Protein AF-A0A927S6D4-F1 (afdb_monomer_lite)

Structure (mmCIF, N/CA/C/O backbone):
data_AF-A0A927S6D4-F1
#
_entry.id   AF-A0A927S6D4-F1
#
loop_
_atom_site.group_PDB
_atom_site.id
_atom_site.type_symbol
_atom_site.label_atom_id
_atom_site.label_alt_id
_atom_site.label_comp_id
_atom_site.label_asym_id
_atom_site.label_entity_id
_atom_site.label_seq_id
_atom_site.pdbx_PDB_ins_code
_atom_site.Cartn_x
_atom_site.Cartn_y
_atom_site.Cartn_z
_atom_site.occupancy
_atom_site.B_iso_or_equiv
_atom_site.auth_seq_id
_atom_site.auth_comp_id
_atom_site.auth_asym_id
_atom_site.auth_atom_id
_atom_site.pdbx_PDB_model_num
ATOM 1 N N . MET A 1 1 ? 9.260 -12.787 -48.442 1.00 35.41 1 MET A N 1
ATOM 2 C CA . MET A 1 1 ? 9.761 -12.751 -47.058 1.00 35.41 1 MET A CA 1
ATOM 3 C C . MET A 1 1 ? 9.791 -14.190 -46.596 1.00 35.41 1 MET A C 1
ATOM 5 O O . MET A 1 1 ? 8.781 -14.672 -46.122 1.00 35.41 1 MET A O 1
ATOM 9 N N . ASP A 1 2 ? 10.894 -14.880 -46.865 1.00 30.34 2 ASP A N 1
ATOM 10 C CA . ASP A 1 2 ? 11.172 -16.231 -46.381 1.00 30.34 2 ASP A CA 1
ATOM 11 C C . ASP A 1 2 ? 12.678 -16.293 -46.094 1.00 30.34 2 ASP A C 1
ATOM 13 O O . ASP A 1 2 ? 13.469 -15.864 -46.932 1.00 30.34 2 ASP A O 1
ATOM 17 N N . GLN A 1 3 ? 13.014 -16.824 -44.914 1.00 33.78 3 GLN A N 1
ATOM 18 C CA . GLN A 1 3 ? 14.342 -17.204 -44.406 1.00 33.78 3 GLN A CA 1
ATOM 19 C C . GLN A 1 3 ? 15.317 -16.072 -44.043 1.00 33.78 3 GLN A C 1
ATOM 21 O O . GLN A 1 3 ? 16.199 -15.687 -44.800 1.00 33.78 3 GLN A O 1
ATOM 26 N N . TYR A 1 4 ? 15.170 -15.612 -42.803 1.00 39.75 4 TYR A N 1
ATOM 27 C CA . TYR A 1 4 ? 16.230 -15.006 -42.004 1.00 39.75 4 TYR A CA 1
ATOM 28 C C . TYR A 1 4 ? 17.247 -16.108 -41.627 1.00 39.75 4 TYR A C 1
ATOM 30 O O . TYR A 1 4 ? 16.837 -17.110 -41.031 1.00 39.75 4 TYR A O 1
ATOM 38 N N . ASP A 1 5 ? 18.533 -15.977 -41.980 1.00 45.66 5 ASP A N 1
ATOM 39 C CA . ASP A 1 5 ? 19.591 -16.884 -41.515 1.00 45.66 5 ASP A CA 1
ATOM 40 C C . ASP A 1 5 ? 20.163 -16.370 -40.187 1.00 45.66 5 ASP A C 1
ATOM 42 O O . ASP A 1 5 ? 20.928 -15.419 -40.112 1.00 45.66 5 ASP A O 1
ATOM 46 N N . GLY A 1 6 ? 19.712 -16.977 -39.089 1.00 54.66 6 GLY A N 1
ATOM 47 C CA . GLY A 1 6 ? 20.181 -16.644 -37.750 1.00 54.66 6 GLY A CA 1
ATOM 48 C C . GLY A 1 6 ? 21.704 -16.675 -37.664 1.00 54.66 6 GLY A C 1
ATOM 49 O O . GLY A 1 6 ? 22.329 -17.700 -37.939 1.00 54.66 6 GLY A O 1
ATOM 50 N N . SER A 1 7 ? 22.303 -15.569 -37.239 1.00 61.59 7 SER A N 1
ATOM 51 C CA . SER A 1 7 ? 23.649 -15.620 -36.697 1.00 61.59 7 SER A CA 1
ATOM 52 C C . SER A 1 7 ? 23.756 -14.684 -35.510 1.00 61.59 7 SER A C 1
ATOM 54 O O . SER A 1 7 ? 23.833 -13.463 -35.654 1.00 61.59 7 SER A O 1
ATOM 56 N N . VAL A 1 8 ? 23.832 -15.288 -34.331 1.00 71.06 8 VAL A N 1
ATOM 57 C CA . VAL A 1 8 ? 24.674 -14.784 -33.254 1.00 71.06 8 VAL A CA 1
ATOM 58 C C . VAL A 1 8 ? 25.992 -14.272 -33.839 1.00 71.06 8 VAL A C 1
ATOM 60 O O . VAL A 1 8 ? 26.652 -14.944 -34.639 1.00 71.06 8 VAL A O 1
ATOM 63 N N . LEU A 1 9 ? 26.367 -13.065 -33.436 1.00 84.25 9 LEU A N 1
ATOM 64 C CA . LEU A 1 9 ? 27.622 -12.462 -33.844 1.00 84.25 9 LEU A CA 1
ATOM 65 C C . LEU A 1 9 ? 28.795 -13.183 -33.171 1.00 84.25 9 LEU A C 1
ATOM 67 O O . LEU A 1 9 ? 28.722 -13.606 -32.014 1.00 84.25 9 LEU A O 1
ATOM 71 N N . ALA A 1 10 ? 29.902 -13.315 -33.901 1.00 89.00 10 ALA A N 1
ATOM 72 C CA . ALA A 1 10 ? 31.155 -13.729 -33.284 1.00 89.00 10 ALA A CA 1
ATOM 73 C C . ALA A 1 10 ? 31.561 -12.707 -32.202 1.00 89.00 10 ALA A C 1
ATOM 75 O O . ALA A 1 10 ? 31.218 -11.534 -32.323 1.00 89.00 10 ALA A O 1
ATOM 76 N N . PRO A 1 11 ? 32.302 -13.101 -31.155 1.00 93.19 11 PRO A N 1
ATOM 77 C CA . PRO A 1 11 ? 32.744 -12.138 -30.157 1.00 93.19 11 PRO A CA 1
ATOM 78 C C . PRO A 1 11 ? 33.534 -10.975 -30.778 1.00 93.19 11 PRO A C 1
ATOM 80 O O . PRO A 1 11 ? 34.469 -11.203 -31.552 1.00 93.19 11 PRO A O 1
ATOM 83 N N . GLY A 1 12 ? 33.163 -9.735 -30.455 1.00 94.62 12 GLY A N 1
ATOM 84 C CA . GLY A 1 12 ? 33.788 -8.539 -31.019 1.00 94.62 12 GLY A CA 1
ATOM 85 C C . GLY A 1 12 ? 32.903 -7.292 -31.014 1.00 94.62 12 GLY A C 1
ATOM 86 O O . GLY A 1 12 ? 31.774 -7.311 -30.531 1.00 94.62 12 GLY A O 1
ATOM 87 N N . PHE A 1 13 ? 33.447 -6.207 -31.573 1.00 96.50 13 PHE A N 1
ATOM 88 C CA . PHE A 1 13 ? 32.809 -4.890 -31.659 1.00 96.50 13 PHE A CA 1
ATOM 89 C C . PHE A 1 13 ? 32.175 -4.642 -33.031 1.00 96.50 13 PHE A C 1
ATOM 91 O O . PHE A 1 13 ? 32.824 -4.780 -34.079 1.00 96.50 13 PHE A O 1
ATOM 98 N N . TYR A 1 14 ? 30.939 -4.160 -33.022 1.00 95.56 14 TYR A N 1
ATOM 99 C CA . TYR A 1 14 ? 30.095 -3.973 -34.193 1.00 95.56 14 TYR A CA 1
ATOM 100 C C . TYR A 1 14 ? 29.613 -2.528 -34.314 1.00 95.56 14 TYR A C 1
ATOM 102 O O . TYR A 1 14 ? 29.569 -1.796 -33.335 1.00 95.56 14 TYR A O 1
ATOM 110 N N . ASP A 1 15 ? 29.390 -2.130 -35.563 1.00 95.62 15 ASP A N 1
ATOM 111 C CA . ASP A 1 15 ? 28.797 -0.856 -35.983 1.00 95.62 15 ASP A CA 1
ATOM 112 C C . ASP A 1 15 ? 27.520 -1.261 -36.731 1.00 95.62 15 ASP A C 1
ATOM 114 O O . ASP A 1 15 ? 27.573 -1.651 -37.906 1.00 95.62 15 ASP A O 1
ATOM 118 N N . LEU A 1 16 ? 26.429 -1.392 -35.980 1.00 94.19 16 LEU A N 1
ATOM 119 C CA . LEU A 1 16 ? 25.146 -1.897 -36.454 1.00 94.19 16 LEU A CA 1
ATOM 120 C C . LEU A 1 16 ? 24.433 -0.845 -37.304 1.00 94.19 16 LEU A C 1
ATOM 122 O O . LEU A 1 16 ? 23.850 -1.197 -38.337 1.00 94.19 16 LEU A O 1
ATOM 126 N N . ASN A 1 17 ? 24.530 0.428 -36.916 1.00 93.94 17 ASN A N 1
ATOM 127 C CA . ASN A 1 17 ? 23.865 1.536 -37.600 1.00 93.94 17 ASN A CA 1
ATOM 128 C C . ASN A 1 17 ? 24.647 2.063 -38.831 1.00 93.94 17 ASN A C 1
ATOM 130 O O . ASN A 1 17 ? 24.074 2.765 -39.672 1.00 93.94 17 ASN A O 1
ATOM 134 N N . LYS A 1 18 ? 25.912 1.648 -39.000 1.00 94.44 18 LYS A N 1
ATOM 135 C CA . LYS A 1 18 ? 26.838 1.993 -40.097 1.00 94.44 18 LYS A CA 1
ATOM 136 C C . LYS A 1 18 ? 27.240 3.467 -40.133 1.00 94.44 18 LYS A C 1
ATOM 138 O O . LYS A 1 18 ? 27.479 4.006 -41.222 1.00 94.44 18 LYS A O 1
ATOM 143 N N . ASP A 1 19 ? 27.326 4.118 -38.980 1.00 94.75 19 ASP A N 1
ATOM 144 C CA . ASP A 1 19 ? 27.772 5.509 -38.859 1.00 94.75 19 ASP A CA 1
ATOM 145 C C . ASP A 1 19 ? 29.300 5.656 -38.697 1.00 94.75 19 ASP A C 1
ATOM 147 O O . ASP A 1 19 ? 29.834 6.768 -38.770 1.00 94.75 19 ASP A O 1
ATOM 151 N N . GLY A 1 20 ? 30.025 4.538 -38.575 1.00 93.38 20 GLY A N 1
ATOM 152 C CA . GLY A 1 20 ? 31.473 4.492 -38.387 1.00 93.38 20 GLY A CA 1
ATOM 153 C C . GLY A 1 20 ? 31.917 4.420 -36.923 1.00 93.38 20 GLY A C 1
ATOM 154 O O . GLY A 1 20 ? 33.127 4.349 -36.673 1.00 93.38 20 GLY A O 1
ATOM 155 N N . VAL A 1 21 ? 30.984 4.417 -35.972 1.00 94.25 21 VAL A N 1
ATOM 156 C CA . VAL A 1 21 ? 31.202 4.261 -34.530 1.00 94.25 21 VAL A CA 1
ATOM 157 C C . VAL A 1 21 ? 30.755 2.863 -34.100 1.00 94.25 21 VAL A C 1
ATOM 159 O O . VAL A 1 21 ? 29.895 2.238 -34.704 1.00 94.25 21 VAL A O 1
ATOM 162 N N . LYS A 1 22 ? 31.416 2.299 -33.085 1.00 95.56 22 LYS A N 1
ATOM 163 C CA . LYS A 1 22 ? 31.012 1.005 -32.526 1.00 95.56 22 LYS A CA 1
ATOM 164 C C . LYS A 1 22 ? 29.890 1.211 -31.515 1.00 95.56 22 LYS A C 1
ATOM 166 O O . LYS A 1 22 ? 30.065 1.959 -30.554 1.00 95.56 22 LYS A O 1
ATOM 171 N N . ASP A 1 23 ? 28.787 0.510 -31.733 1.00 95.69 23 ASP A N 1
ATOM 172 C CA . ASP A 1 23 ? 27.521 0.652 -31.014 1.00 95.69 23 ASP A CA 1
ATOM 173 C C . ASP A 1 23 ? 27.055 -0.668 -30.373 1.00 95.69 23 ASP A C 1
ATOM 175 O O . ASP A 1 23 ? 26.174 -0.662 -29.520 1.00 95.69 23 ASP A O 1
ATOM 179 N N . ALA A 1 24 ? 27.688 -1.800 -30.701 1.00 96.69 24 ALA A N 1
ATOM 180 C CA . ALA A 1 24 ? 27.372 -3.088 -30.096 1.00 96.69 24 ALA A CA 1
ATOM 181 C C . ALA A 1 24 ? 28.604 -3.961 -29.843 1.00 96.69 24 ALA A C 1
ATOM 183 O O . ALA A 1 24 ? 29.596 -3.926 -30.580 1.00 96.69 24 ALA A O 1
ATOM 184 N N . VAL A 1 25 ? 28.528 -4.796 -28.809 1.00 97.00 25 VAL A N 1
ATOM 185 C CA . VAL A 1 25 ? 29.535 -5.808 -28.498 1.00 97.00 25 VAL A CA 1
ATOM 186 C C . VAL A 1 25 ? 28.885 -7.171 -28.303 1.00 97.00 25 VAL A C 1
ATOM 188 O O . VAL A 1 25 ? 27.969 -7.341 -27.500 1.00 97.00 25 VAL A O 1
ATOM 191 N N . ALA A 1 26 ? 29.378 -8.157 -29.049 1.00 95.69 26 ALA A N 1
ATOM 192 C CA . ALA A 1 26 ? 29.011 -9.555 -28.878 1.00 95.69 26 ALA A CA 1
ATOM 193 C C . ALA A 1 26 ? 30.086 -10.276 -28.064 1.00 95.69 26 ALA A C 1
ATOM 195 O O . ALA A 1 26 ? 31.283 -10.040 -28.252 1.00 95.69 26 ALA A O 1
ATOM 196 N N . PHE A 1 27 ? 29.673 -11.158 -27.160 1.00 95.88 27 PHE A N 1
ATOM 197 C CA . PHE A 1 27 ? 30.572 -11.867 -26.252 1.00 95.88 27 PHE A CA 1
ATOM 198 C C . PHE A 1 27 ? 29.936 -13.164 -25.739 1.00 95.88 27 PHE A C 1
ATOM 200 O O . PHE A 1 27 ? 28.780 -13.475 -26.033 1.00 95.88 27 PHE A O 1
ATOM 207 N N . LEU A 1 28 ? 30.714 -13.951 -24.993 1.00 94.69 28 LEU A N 1
ATOM 208 C CA . LEU A 1 28 ? 30.191 -15.083 -24.234 1.00 94.69 28 LEU A CA 1
ATOM 209 C C . LEU A 1 28 ? 29.977 -14.652 -22.786 1.00 94.69 28 LEU A C 1
ATOM 211 O O . LEU A 1 28 ? 30.930 -14.256 -22.123 1.00 94.69 28 LEU A O 1
ATOM 215 N N . TYR A 1 29 ? 28.745 -14.761 -22.304 1.00 95.19 29 TYR A N 1
ATOM 216 C CA . TYR A 1 29 ? 28.372 -14.536 -20.914 1.00 95.19 29 TYR A CA 1
ATOM 217 C C . TYR A 1 29 ? 28.003 -15.869 -20.280 1.00 95.19 29 TYR A C 1
ATOM 219 O O . TYR A 1 29 ? 27.046 -16.514 -20.708 1.00 95.19 29 TYR A O 1
ATOM 227 N N . ARG A 1 30 ? 28.792 -16.339 -19.313 1.00 93.00 30 ARG A N 1
ATOM 228 C CA . ARG A 1 30 ? 28.600 -17.642 -18.652 1.00 93.00 30 ARG A CA 1
ATOM 229 C C . ARG A 1 30 ? 28.401 -18.809 -19.637 1.00 93.00 30 ARG A C 1
ATOM 231 O O . ARG A 1 30 ? 27.626 -19.732 -19.397 1.00 93.00 30 ARG A O 1
ATOM 238 N N . GLY A 1 31 ? 29.104 -18.763 -20.771 1.00 91.94 31 GLY A N 1
ATOM 239 C CA . GLY A 1 31 ? 29.020 -19.768 -21.839 1.00 91.94 31 GLY A CA 1
ATOM 240 C C . GLY A 1 31 ? 27.816 -19.635 -22.781 1.00 91.94 31 GLY A C 1
ATOM 241 O O . GLY A 1 31 ? 27.611 -20.518 -23.612 1.00 91.94 31 GLY A O 1
ATOM 242 N N . LYS A 1 32 ? 27.034 -18.556 -22.675 1.00 93.00 32 LYS A N 1
ATOM 243 C CA . LYS A 1 32 ? 25.923 -18.208 -23.571 1.00 93.00 32 LYS A CA 1
ATOM 244 C C . LYS A 1 32 ? 26.302 -17.042 -24.466 1.00 93.00 32 LYS A C 1
ATOM 246 O O . LYS A 1 32 ? 27.103 -16.196 -24.076 1.00 93.00 32 LYS A O 1
ATOM 251 N N . HIS A 1 33 ? 25.741 -16.994 -25.666 1.00 94.75 33 HIS A N 1
ATOM 252 C CA . HIS A 1 33 ? 25.983 -15.875 -26.563 1.00 94.75 33 HIS A CA 1
ATOM 253 C C . HIS A 1 33 ? 25.179 -14.664 -26.109 1.00 94.75 33 HIS A C 1
ATOM 255 O O . HIS A 1 33 ? 23.963 -14.739 -25.962 1.00 94.75 33 HIS A O 1
ATOM 261 N N . ALA A 1 34 ? 25.871 -13.552 -25.895 1.00 96.06 34 ALA A N 1
ATOM 262 C CA . ALA A 1 34 ? 25.295 -12.300 -25.442 1.00 96.06 34 ALA A CA 1
ATOM 263 C C . ALA A 1 34 ? 25.617 -11.178 -26.431 1.00 96.06 34 ALA A C 1
ATOM 265 O O . ALA A 1 34 ? 26.669 -11.185 -27.077 1.00 96.06 34 ALA A O 1
ATOM 266 N N . LEU A 1 35 ? 24.697 -10.226 -26.541 1.00 96.12 35 LEU A N 1
ATOM 267 C CA . LEU A 1 35 ? 24.841 -9.016 -27.333 1.00 96.12 35 LEU A CA 1
ATOM 268 C C . LEU A 1 35 ? 24.430 -7.822 -26.473 1.00 96.12 35 LEU A C 1
ATOM 270 O O . LEU A 1 35 ? 23.295 -7.755 -26.006 1.00 96.12 35 LEU A O 1
ATOM 274 N N . PHE A 1 36 ? 25.363 -6.901 -26.268 1.00 97.25 36 PHE A N 1
ATOM 275 C CA . PHE A 1 36 ? 25.099 -5.594 -25.679 1.00 97.25 36 PHE A CA 1
ATOM 276 C C . PHE A 1 36 ? 25.044 -4.564 -26.805 1.00 97.25 36 PHE A C 1
ATOM 278 O O . PHE A 1 36 ? 25.950 -4.522 -27.639 1.00 97.25 36 PHE A O 1
ATOM 285 N N . ILE A 1 37 ? 24.000 -3.746 -26.825 1.00 96.75 37 ILE A N 1
ATOM 286 C CA . ILE A 1 37 ? 23.757 -2.690 -27.810 1.00 96.75 37 ILE A CA 1
ATOM 287 C C . ILE A 1 37 ? 23.626 -1.384 -27.031 1.00 96.75 37 ILE A C 1
ATOM 289 O O . ILE A 1 37 ? 22.787 -1.294 -26.142 1.00 96.75 37 ILE A O 1
ATOM 293 N N . SER A 1 38 ? 24.445 -0.387 -27.351 1.00 95.62 38 SER A N 1
ATOM 294 C CA . SER A 1 38 ? 24.207 0.989 -26.921 1.00 95.62 38 SER A CA 1
ATOM 295 C C . SER A 1 38 ? 23.117 1.577 -27.810 1.00 95.62 38 SER A C 1
ATOM 297 O O . SER A 1 38 ? 23.329 1.784 -29.006 1.00 95.62 38 SER A O 1
ATOM 299 N N . ASP A 1 39 ? 21.953 1.843 -27.227 1.00 92.56 39 ASP A N 1
ATOM 300 C CA . ASP A 1 39 ? 20.824 2.435 -27.947 1.00 92.56 39 ASP A CA 1
ATOM 301 C C . ASP A 1 39 ? 21.076 3.927 -28.257 1.00 92.56 39 ASP A C 1
ATOM 303 O O . ASP A 1 39 ? 20.497 4.467 -29.199 1.00 92.56 39 ASP A O 1
ATOM 307 N N . ASP A 1 40 ? 22.033 4.556 -27.563 1.00 88.81 40 ASP A N 1
ATOM 308 C CA . ASP A 1 40 ? 22.548 5.901 -27.870 1.00 88.81 40 ASP A CA 1
ATOM 309 C C . ASP A 1 40 ? 23.565 5.931 -29.027 1.00 88.81 40 ASP A C 1
ATOM 311 O O . ASP A 1 40 ? 23.985 7.005 -29.466 1.00 88.81 40 ASP A O 1
ATOM 315 N N . GLY A 1 41 ? 23.983 4.763 -29.531 1.00 90.31 41 GLY A N 1
ATOM 316 C CA . GLY A 1 41 ? 24.930 4.634 -30.642 1.00 90.31 41 GLY A CA 1
ATOM 317 C C . GLY A 1 41 ? 26.408 4.751 -30.251 1.00 90.31 41 GLY A C 1
ATOM 318 O O . GLY A 1 41 ? 27.268 4.843 -31.128 1.00 90.31 41 GLY A O 1
ATOM 319 N N . HIS A 1 42 ? 26.744 4.736 -28.957 1.00 87.88 42 HIS A N 1
ATOM 320 C CA . HIS A 1 42 ? 28.134 4.782 -28.507 1.00 87.88 42 HIS A CA 1
ATOM 321 C C . HIS A 1 42 ? 28.405 3.834 -27.341 1.00 87.88 42 HIS A C 1
ATOM 323 O O . HIS A 1 42 ? 27.923 4.029 -26.228 1.00 87.88 42 HIS A O 1
ATOM 329 N N . LEU A 1 43 ? 29.250 2.827 -27.572 1.00 93.19 43 LEU A N 1
ATOM 330 C CA . LEU A 1 43 ? 29.685 1.946 -26.493 1.00 93.19 43 LEU A CA 1
ATOM 331 C C . LEU A 1 43 ? 30.551 2.691 -25.465 1.00 93.19 43 LEU A C 1
ATOM 333 O O . LEU A 1 43 ? 31.458 3.429 -25.852 1.00 93.19 43 LEU A O 1
ATOM 337 N N . PRO A 1 44 ? 30.405 2.383 -24.165 1.00 89.75 44 PRO A N 1
ATOM 338 C CA . PRO A 1 44 ? 31.288 2.911 -23.124 1.00 89.75 44 PRO A CA 1
ATOM 339 C C . PRO A 1 44 ? 32.705 2.299 -23.167 1.00 89.75 44 PRO A C 1
ATOM 341 O O . PRO A 1 44 ? 33.575 2.683 -22.382 1.00 89.75 44 PRO A O 1
ATOM 344 N N . TRP A 1 45 ? 32.964 1.356 -24.084 1.00 92.12 45 TRP A N 1
ATOM 345 C CA . TRP A 1 45 ? 34.248 0.672 -24.249 1.00 92.12 45 TRP A CA 1
ATOM 346 C C . TRP A 1 45 ? 34.769 0.779 -25.684 1.00 92.12 45 TRP A C 1
ATOM 348 O O . TRP A 1 45 ? 34.050 0.519 -26.646 1.00 92.12 45 TRP A O 1
ATOM 358 N N . ASP A 1 46 ? 36.064 1.061 -25.822 1.00 88.81 46 ASP A N 1
ATOM 359 C CA . ASP A 1 46 ? 36.799 1.039 -27.093 1.00 88.81 46 ASP A CA 1
ATOM 360 C C . ASP A 1 46 ? 37.540 -0.291 -27.336 1.00 88.81 46 ASP A C 1
ATOM 362 O O . ASP A 1 46 ? 37.986 -0.585 -28.449 1.00 88.81 46 ASP A O 1
ATOM 366 N N . LYS A 1 47 ? 37.695 -1.098 -26.283 1.00 92.44 47 LYS A N 1
ATOM 367 C CA . LYS A 1 47 ? 38.359 -2.405 -26.282 1.00 92.44 47 LYS A CA 1
ATOM 368 C C . LYS A 1 47 ? 37.830 -3.277 -25.151 1.00 92.44 47 LYS A C 1
ATOM 370 O O . LYS A 1 47 ? 37.247 -2.783 -24.190 1.00 92.44 47 LYS A O 1
ATOM 375 N N . GLU A 1 48 ? 38.083 -4.575 -25.252 1.00 94.19 48 GLU A N 1
ATOM 376 C CA . GLU A 1 48 ? 37.704 -5.528 -24.212 1.00 94.19 48 GLU A CA 1
ATOM 377 C C . GLU A 1 48 ? 38.427 -5.233 -22.874 1.00 94.19 48 GLU A C 1
ATOM 379 O O . GLU A 1 48 ? 39.635 -4.942 -22.881 1.00 94.19 48 GLU A O 1
ATOM 384 N N . PRO A 1 49 ? 37.719 -5.305 -21.726 1.00 94.38 49 PRO A N 1
ATOM 385 C CA . PRO A 1 49 ? 38.322 -5.248 -20.393 1.00 94.38 49 PRO A CA 1
ATOM 386 C C . PRO A 1 49 ? 39.409 -6.315 -20.191 1.00 94.38 49 PRO A C 1
ATOM 388 O O . PRO A 1 49 ? 39.405 -7.363 -20.832 1.00 94.38 49 PRO A O 1
ATOM 391 N N . LYS A 1 50 ? 40.359 -6.087 -19.274 1.00 95.25 50 LYS A N 1
ATOM 392 C CA . LYS A 1 50 ? 41.500 -7.012 -19.080 1.00 95.25 50 LYS A CA 1
ATOM 393 C C . LYS A 1 50 ? 41.066 -8.388 -18.576 1.00 95.25 50 LYS A C 1
ATOM 395 O O . LYS A 1 50 ? 41.717 -9.387 -18.862 1.00 95.25 50 LYS A O 1
ATOM 400 N N . GLU A 1 51 ? 40.008 -8.398 -17.788 1.00 95.06 51 GLU A N 1
ATOM 401 C CA . GLU A 1 51 ? 39.333 -9.547 -17.204 1.00 95.06 51 GLU A CA 1
ATOM 402 C C . GLU A 1 51 ? 38.411 -10.275 -18.199 1.00 95.06 51 GLU A C 1
ATOM 404 O O . GLU A 1 51 ? 37.964 -11.383 -17.907 1.00 95.06 51 GLU A O 1
ATOM 409 N N . GLY A 1 52 ? 38.170 -9.687 -19.377 1.00 96.38 52 GLY A N 1
ATOM 410 C CA . GLY A 1 52 ? 37.202 -10.157 -20.365 1.00 96.38 52 GLY A CA 1
ATOM 411 C C . GLY A 1 52 ? 35.768 -9.722 -20.052 1.00 96.38 52 GLY A C 1
ATOM 412 O O . GLY A 1 52 ? 35.421 -9.419 -18.908 1.00 96.38 52 GLY A O 1
ATOM 413 N N . PHE A 1 53 ? 34.913 -9.700 -21.077 1.00 96.19 53 PHE A N 1
ATOM 414 C CA . PHE A 1 53 ? 33.526 -9.240 -20.920 1.00 96.19 53 PHE A CA 1
ATOM 415 C C . PHE A 1 53 ? 32.685 -10.102 -19.970 1.00 96.19 53 PHE A C 1
ATOM 417 O O . PHE A 1 53 ? 31.848 -9.560 -19.256 1.00 96.19 53 PHE A O 1
ATOM 424 N N . ASP A 1 54 ? 32.921 -11.415 -19.906 1.00 95.62 54 ASP A N 1
ATOM 425 C CA . ASP A 1 54 ? 32.171 -12.310 -19.012 1.00 95.62 54 ASP A CA 1
ATOM 426 C C . ASP A 1 54 ? 32.296 -11.883 -17.537 1.00 95.62 54 ASP A C 1
ATOM 428 O O . ASP A 1 54 ? 31.301 -11.617 -16.864 1.00 95.62 54 ASP A O 1
ATOM 432 N N . VAL A 1 55 ? 33.534 -11.738 -17.054 1.00 96.38 55 VAL A N 1
ATOM 433 C CA . VAL A 1 55 ? 33.827 -11.326 -15.670 1.00 96.38 55 VAL A CA 1
ATOM 434 C C . VAL A 1 55 ? 33.403 -9.880 -15.426 1.00 96.38 55 VAL A C 1
ATOM 436 O O . VAL A 1 55 ? 32.861 -9.562 -14.364 1.00 96.38 55 VAL A O 1
ATOM 439 N N . TYR A 1 56 ? 33.621 -9.009 -16.413 1.00 96.12 56 TYR A N 1
ATOM 440 C CA . TYR A 1 56 ? 33.245 -7.605 -16.325 1.00 96.12 56 TYR A CA 1
ATOM 441 C C . TYR A 1 56 ? 31.736 -7.440 -16.106 1.00 96.12 56 TYR A C 1
ATOM 443 O O . TYR A 1 56 ? 31.328 -6.781 -15.152 1.00 96.12 56 TYR A O 1
ATOM 451 N N . PHE A 1 57 ? 30.902 -8.079 -16.933 1.00 95.31 57 PHE A N 1
ATOM 452 C CA . PHE A 1 57 ? 29.448 -7.974 -16.806 1.00 95.31 57 PHE A CA 1
ATOM 453 C C . PHE A 1 57 ? 28.910 -8.699 -15.572 1.00 95.31 57 PHE A C 1
ATOM 455 O O . PHE A 1 57 ? 27.996 -8.185 -14.937 1.00 95.31 57 PHE A O 1
ATOM 462 N N . GLN A 1 58 ? 29.491 -9.836 -15.168 1.00 94.81 58 GLN A N 1
ATOM 463 C CA . GLN A 1 58 ? 29.137 -10.452 -13.882 1.00 94.81 58 GLN A CA 1
ATOM 464 C C . GLN A 1 58 ? 29.362 -9.485 -12.711 1.00 94.81 58 GLN A C 1
ATOM 466 O O . GLN A 1 58 ? 28.525 -9.409 -11.820 1.00 94.81 58 GLN A O 1
ATOM 471 N N . THR A 1 59 ? 30.439 -8.699 -12.742 1.00 94.75 59 THR A N 1
ATOM 472 C CA . THR A 1 59 ? 30.716 -7.683 -11.715 1.00 94.75 59 THR A CA 1
ATOM 473 C C . THR A 1 59 ? 29.767 -6.487 -11.827 1.00 94.75 59 THR A C 1
ATOM 475 O O . THR A 1 59 ? 29.157 -6.084 -10.842 1.00 94.75 59 THR A O 1
ATOM 478 N N . ALA A 1 60 ? 29.595 -5.934 -13.032 1.00 92.75 60 ALA A N 1
ATOM 479 C CA . ALA A 1 60 ? 28.777 -4.743 -13.258 1.00 92.75 60 ALA A CA 1
ATOM 480 C C . ALA A 1 60 ? 27.283 -4.955 -12.962 1.00 92.75 60 ALA A C 1
ATOM 482 O O . ALA A 1 60 ? 26.591 -3.993 -12.648 1.00 92.75 60 ALA A O 1
ATOM 483 N N . PHE A 1 61 ? 26.800 -6.193 -13.059 1.00 91.38 61 PHE A N 1
ATOM 484 C CA . PHE A 1 61 ? 25.424 -6.574 -12.740 1.00 91.38 61 PHE A CA 1
ATOM 485 C C . PHE A 1 61 ? 25.296 -7.352 -11.422 1.00 91.38 61 PHE A C 1
ATOM 487 O O . PHE A 1 61 ? 24.232 -7.905 -11.158 1.00 91.38 61 PHE A O 1
ATOM 494 N N . ARG A 1 62 ? 26.368 -7.437 -10.614 1.00 91.56 62 ARG A N 1
ATOM 495 C CA . ARG A 1 62 ? 26.388 -8.181 -9.338 1.00 91.56 62 ARG A CA 1
ATOM 496 C C . ARG A 1 62 ? 25.816 -9.602 -9.462 1.00 91.56 62 ARG A C 1
ATOM 498 O O . ARG A 1 62 ? 25.035 -10.070 -8.637 1.00 91.56 62 ARG A O 1
ATOM 505 N N . ALA A 1 63 ? 26.175 -10.298 -10.538 1.00 91.94 63 ALA A N 1
ATOM 506 C CA . ALA A 1 63 ? 25.572 -11.571 -10.903 1.00 91.94 63 ALA A CA 1
ATOM 507 C C . ALA A 1 63 ? 25.787 -12.636 -9.814 1.00 91.94 63 ALA A C 1
ATOM 509 O O . ALA A 1 63 ? 26.917 -13.028 -9.519 1.00 91.94 63 ALA A O 1
ATOM 510 N N . GLY A 1 64 ? 24.683 -13.142 -9.257 1.00 87.50 64 GLY A N 1
ATOM 511 C CA . GLY A 1 64 ? 24.686 -14.132 -8.178 1.00 87.50 64 GLY A CA 1
ATOM 512 C C . GLY A 1 64 ? 24.812 -13.543 -6.769 1.00 87.50 64 GLY A C 1
ATOM 513 O O . GLY A 1 64 ? 24.878 -14.309 -5.806 1.00 87.50 64 GLY A O 1
ATOM 514 N N . GLU A 1 65 ? 24.836 -12.216 -6.625 1.00 88.12 65 GLU A N 1
ATOM 515 C CA . GLU A 1 65 ? 24.697 -11.540 -5.334 1.00 88.12 65 GLU A CA 1
ATOM 516 C C . GLU A 1 65 ? 23.214 -11.313 -5.017 1.00 88.12 65 GLU A C 1
ATOM 518 O O . GLU A 1 65 ? 22.423 -10.972 -5.892 1.00 88.12 65 GLU A O 1
ATOM 523 N N . ARG A 1 66 ? 22.831 -11.463 -3.745 1.00 81.00 66 ARG A N 1
ATOM 524 C CA . ARG A 1 66 ? 21.520 -11.022 -3.250 1.00 81.00 66 ARG A CA 1
ATOM 525 C C . ARG A 1 66 ? 21.649 -9.569 -2.793 1.00 81.00 66 ARG A C 1
ATOM 527 O O . ARG A 1 66 ? 21.824 -9.319 -1.606 1.00 81.00 66 ARG A O 1
ATOM 534 N N . ALA A 1 67 ? 21.683 -8.649 -3.747 1.00 80.56 67 ALA A N 1
ATOM 535 C CA . ALA A 1 67 ? 21.847 -7.217 -3.517 1.00 80.56 67 ALA A CA 1
ATOM 536 C C . ALA A 1 67 ? 21.101 -6.423 -4.595 1.00 80.56 67 ALA A C 1
ATOM 538 O O . ALA A 1 67 ? 20.745 -6.978 -5.634 1.00 80.56 67 ALA A O 1
ATOM 539 N N . ASN A 1 68 ? 20.910 -5.122 -4.368 1.00 76.56 68 ASN A N 1
ATOM 540 C CA . ASN A 1 68 ? 20.390 -4.236 -5.402 1.00 76.56 68 ASN A CA 1
ATOM 541 C C . ASN A 1 68 ? 21.273 -4.304 -6.670 1.00 76.56 68 ASN A C 1
ATOM 543 O O . ASN A 1 68 ? 22.501 -4.226 -6.541 1.00 76.56 68 ASN A O 1
ATOM 547 N N . PRO A 1 69 ? 20.699 -4.433 -7.883 1.00 75.50 69 PRO A N 1
ATOM 548 C CA . PRO A 1 69 ? 21.478 -4.587 -9.114 1.00 75.50 69 PRO A CA 1
ATOM 549 C C . PRO A 1 69 ? 22.280 -3.339 -9.509 1.00 75.50 69 PRO A C 1
ATOM 551 O O . PRO A 1 69 ? 23.130 -3.423 -10.402 1.00 75.50 69 PRO A O 1
ATOM 554 N N . TRP A 1 70 ? 22.034 -2.171 -8.903 1.00 85.50 70 TRP A N 1
ATOM 555 C CA . TRP A 1 70 ? 22.800 -0.968 -9.191 1.00 85.50 70 TRP A CA 1
ATOM 556 C C . TRP A 1 70 ? 24.275 -1.093 -8.801 1.00 85.50 70 TRP A C 1
ATOM 558 O O . TRP A 1 70 ? 24.673 -1.568 -7.732 1.00 85.50 70 TRP A O 1
ATOM 568 N N . HIS A 1 71 ? 25.119 -0.648 -9.731 1.00 88.31 71 HIS A N 1
ATOM 569 C CA . HIS A 1 71 ? 26.564 -0.667 -9.605 1.00 88.31 71 HIS A CA 1
ATOM 570 C C . HIS A 1 71 ? 27.150 0.528 -10.356 1.00 88.31 71 HIS A C 1
ATOM 572 O O . HIS A 1 71 ? 26.801 0.776 -11.511 1.00 88.31 71 HIS A O 1
ATOM 578 N N . GLU A 1 72 ? 28.101 1.233 -9.741 1.00 89.19 72 GLU A N 1
ATOM 579 C CA . GLU A 1 72 ? 28.713 2.447 -10.303 1.00 89.19 72 GLU A CA 1
ATOM 580 C C . GLU A 1 72 ? 29.417 2.207 -11.646 1.00 89.19 72 GLU A C 1
ATOM 582 O O . GLU A 1 72 ? 29.552 3.123 -12.448 1.00 89.19 72 GLU A O 1
ATOM 587 N N . MET A 1 73 ? 29.823 0.965 -11.936 1.00 91.00 73 MET A N 1
ATOM 588 C CA . MET A 1 73 ? 30.385 0.595 -13.246 1.00 91.00 73 MET A CA 1
ATOM 589 C C . MET A 1 73 ? 29.426 0.845 -14.407 1.00 91.00 73 MET A C 1
ATOM 591 O O . MET A 1 73 ? 29.912 1.008 -15.521 1.00 91.00 73 MET A O 1
ATOM 595 N N . ARG A 1 74 ? 28.110 0.851 -14.151 1.00 90.62 74 ARG A N 1
ATOM 596 C CA . ARG A 1 74 ? 27.069 1.122 -15.150 1.00 90.62 74 ARG A CA 1
ATOM 597 C C . ARG A 1 74 ? 26.837 2.617 -15.374 1.00 90.62 74 ARG A C 1
ATOM 599 O O . ARG A 1 74 ? 26.089 2.990 -16.268 1.00 90.62 74 ARG A O 1
ATOM 606 N N . MET A 1 75 ? 27.477 3.476 -14.579 1.00 89.06 75 MET A N 1
ATOM 607 C CA . MET A 1 75 ? 27.436 4.920 -14.777 1.00 89.06 75 MET A CA 1
ATOM 608 C C . MET A 1 75 ? 28.135 5.285 -16.092 1.00 89.06 75 MET A C 1
ATOM 610 O O . MET A 1 75 ? 29.278 4.890 -16.331 1.00 89.06 75 MET A O 1
ATOM 614 N N . GLY A 1 76 ? 27.455 6.058 -16.936 1.00 89.06 76 GLY A N 1
ATOM 615 C CA . GLY A 1 76 ? 27.955 6.467 -18.249 1.00 89.06 76 GLY A CA 1
ATOM 616 C C . GLY A 1 76 ? 27.658 5.483 -19.381 1.00 89.06 76 GLY A C 1
ATOM 617 O O . GLY A 1 76 ? 28.219 5.650 -20.460 1.00 89.06 76 GLY A O 1
ATOM 618 N N . TRP A 1 77 ? 26.835 4.451 -19.158 1.00 92.38 77 TRP A N 1
ATOM 619 C CA . TRP A 1 77 ? 26.442 3.515 -20.223 1.00 92.38 77 TRP A CA 1
ATOM 620 C C . TRP A 1 77 ? 25.284 4.042 -21.076 1.00 92.38 77 TRP A C 1
ATOM 622 O O . TRP A 1 77 ? 25.134 3.576 -22.205 1.00 92.38 77 TRP A O 1
ATOM 632 N N . GLY A 1 78 ? 24.510 5.001 -20.553 1.00 91.88 78 GLY A N 1
ATOM 633 C CA . GLY A 1 78 ? 23.362 5.590 -21.243 1.00 91.88 78 GLY A CA 1
ATOM 634 C C . GLY A 1 78 ? 22.220 4.590 -21.445 1.00 91.88 78 GLY A C 1
ATOM 635 O O . GLY A 1 78 ? 22.016 3.691 -20.624 1.00 91.88 78 GLY A O 1
ATOM 636 N N . ASN A 1 79 ? 21.498 4.727 -22.555 1.00 94.25 79 ASN A N 1
ATOM 637 C CA . ASN A 1 79 ? 20.491 3.778 -23.014 1.00 94.25 79 ASN A CA 1
ATOM 638 C C . ASN A 1 79 ? 21.160 2.534 -23.603 1.00 94.25 79 ASN A C 1
ATOM 640 O O . ASN A 1 79 ? 22.017 2.625 -24.491 1.00 94.25 79 ASN A O 1
ATOM 644 N N . TYR A 1 80 ? 20.740 1.350 -23.164 1.00 95.25 80 TYR A N 1
ATOM 645 C CA . TYR A 1 80 ? 21.274 0.108 -23.712 1.00 95.25 80 TYR A CA 1
ATOM 646 C C . TYR A 1 80 ? 20.294 -1.055 -23.673 1.00 95.25 80 TYR A C 1
ATOM 648 O O . TYR A 1 80 ? 19.419 -1.154 -22.812 1.00 95.25 80 TYR A O 1
ATOM 656 N N . THR A 1 81 ? 20.525 -1.994 -24.586 1.00 96.06 81 THR A N 1
ATOM 657 C CA . THR A 1 81 ? 19.828 -3.270 -24.676 1.00 96.06 81 THR A CA 1
ATOM 658 C C . THR A 1 81 ? 20.810 -4.423 -24.499 1.00 96.06 81 THR A C 1
ATOM 660 O O . THR A 1 81 ? 21.872 -4.469 -25.119 1.00 96.06 81 THR A O 1
ATOM 663 N N . TRP A 1 82 ? 20.429 -5.398 -23.678 1.00 94.50 82 TRP A N 1
ATOM 664 C CA . TRP A 1 82 ? 21.148 -6.643 -23.472 1.00 94.50 82 TRP A CA 1
ATOM 665 C C . TRP A 1 82 ? 20.286 -7.837 -23.882 1.00 94.50 82 TRP A C 1
ATOM 667 O O . TRP A 1 82 ? 19.217 -8.086 -23.322 1.00 94.50 82 TRP A O 1
ATOM 677 N N . LEU A 1 83 ? 20.779 -8.587 -24.867 1.00 94.44 83 LEU A N 1
ATOM 678 C CA . LEU A 1 83 ? 20.172 -9.807 -25.381 1.00 94.44 83 LEU A CA 1
ATOM 679 C C . LEU A 1 83 ? 21.045 -11.018 -25.042 1.00 94.44 83 LEU A C 1
ATOM 681 O O . LEU A 1 83 ? 22.264 -10.970 -25.231 1.00 94.44 83 LEU A O 1
ATOM 685 N N . VAL A 1 84 ? 20.434 -12.120 -24.598 1.00 93.25 84 VAL A N 1
ATOM 686 C CA . VAL A 1 84 ? 21.145 -13.390 -24.372 1.00 93.25 84 VAL A CA 1
ATOM 687 C C . VAL A 1 84 ? 20.388 -14.567 -24.979 1.00 93.25 84 VAL A C 1
ATOM 689 O O . VAL A 1 84 ? 19.221 -14.791 -24.662 1.00 93.25 84 VAL A O 1
ATOM 692 N N . ASP A 1 85 ? 21.096 -15.321 -25.822 1.00 91.38 85 ASP A N 1
ATOM 693 C CA . ASP A 1 85 ? 20.675 -16.602 -26.398 1.00 91.38 85 ASP A CA 1
ATOM 694 C C . ASP A 1 85 ? 20.845 -17.692 -25.331 1.00 91.38 85 ASP A C 1
ATOM 696 O O . ASP A 1 85 ? 21.943 -18.225 -25.101 1.00 91.38 85 ASP A O 1
ATOM 700 N N . ARG A 1 86 ? 19.767 -17.959 -24.591 1.00 87.44 86 ARG A N 1
ATOM 701 C CA . ARG A 1 86 ? 19.798 -18.836 -23.418 1.00 87.44 86 ARG A CA 1
ATOM 702 C C . ARG A 1 86 ? 19.775 -20.298 -23.835 1.00 87.44 86 ARG A C 1
ATOM 704 O O . ARG A 1 86 ? 20.424 -21.127 -23.183 1.00 87.44 86 ARG A O 1
ATOM 711 N N . ASP A 1 87 ? 19.064 -20.627 -24.907 1.00 85.50 87 ASP A N 1
ATOM 712 C CA . ASP A 1 87 ? 18.943 -21.998 -25.407 1.00 85.50 87 ASP A CA 1
ATOM 713 C C . ASP A 1 87 ? 20.099 -22.412 -26.342 1.00 85.50 87 ASP A C 1
ATOM 715 O O . ASP A 1 87 ? 20.325 -23.607 -26.549 1.00 85.50 87 ASP A O 1
ATOM 719 N N . GLY A 1 88 ? 20.913 -21.454 -26.796 1.00 86.75 88 GLY A N 1
ATOM 720 C CA . GLY A 1 88 ? 22.067 -21.678 -27.665 1.00 86.75 88 GLY A CA 1
ATOM 721 C C . GLY A 1 88 ? 21.673 -21.985 -29.109 1.00 86.75 88 GLY A C 1
ATOM 722 O O . GLY A 1 88 ? 22.435 -22.644 -29.824 1.00 86.75 88 GLY A O 1
ATOM 723 N N . CYS A 1 89 ? 20.476 -21.580 -29.534 1.00 86.19 89 CYS A N 1
ATOM 724 C CA . CYS A 1 89 ? 19.962 -21.861 -30.871 1.00 86.19 89 CYS A CA 1
ATOM 725 C C . CYS A 1 89 ? 20.577 -20.979 -31.970 1.00 86.19 89 CYS A C 1
ATOM 727 O O . CYS A 1 89 ? 20.305 -21.207 -33.153 1.00 86.19 89 CYS A O 1
ATOM 729 N N . GLY A 1 90 ? 21.382 -19.977 -31.609 1.00 83.81 90 GLY A N 1
ATOM 730 C CA . GLY A 1 90 ? 21.971 -19.022 -32.541 1.00 83.81 90 GLY A CA 1
ATOM 731 C C . GLY A 1 90 ? 21.080 -17.813 -32.841 1.00 83.81 90 GLY A C 1
ATOM 732 O O . GLY A 1 90 ? 21.313 -17.135 -33.846 1.00 83.81 90 GLY A O 1
ATOM 733 N N . ARG A 1 91 ? 20.072 -17.537 -32.004 1.00 86.50 91 ARG A N 1
ATOM 734 C CA . ARG A 1 91 ? 19.167 -16.375 -32.090 1.00 86.50 91 ARG A CA 1
ATOM 735 C C . ARG A 1 91 ? 18.886 -15.829 -30.688 1.00 86.50 91 ARG A C 1
ATOM 737 O O . ARG A 1 91 ? 19.126 -16.526 -29.720 1.00 86.50 91 ARG A O 1
ATOM 744 N N . TYR A 1 92 ? 18.369 -14.603 -30.606 1.00 88.88 92 TYR A N 1
ATOM 745 C CA . TYR A 1 92 ? 18.001 -13.951 -29.338 1.00 88.88 92 TYR A CA 1
ATOM 746 C C . TYR A 1 92 ? 16.479 -13.846 -29.135 1.00 88.88 92 TYR A C 1
ATOM 748 O O . TYR A 1 92 ? 16.005 -13.089 -28.284 1.00 88.88 92 TYR A O 1
ATOM 756 N N . ASP A 1 93 ? 15.696 -14.528 -29.970 1.00 85.44 93 ASP A N 1
ATOM 757 C CA . ASP A 1 93 ? 14.234 -14.477 -30.015 1.00 85.44 93 ASP A CA 1
ATOM 758 C C . ASP A 1 93 ? 13.574 -15.851 -29.779 1.00 85.44 93 ASP A C 1
ATOM 760 O O . ASP A 1 93 ? 12.379 -16.027 -30.035 1.00 85.44 93 ASP A O 1
ATOM 764 N N . SER A 1 94 ? 14.336 -16.840 -29.312 1.00 80.62 94 SER A N 1
ATOM 765 C CA . SER A 1 94 ? 13.872 -18.184 -28.973 1.00 80.62 94 SER A CA 1
ATOM 766 C C . SER A 1 94 ? 13.376 -18.296 -27.532 1.00 80.62 94 SER A C 1
ATOM 768 O O . SER A 1 94 ? 13.512 -17.384 -26.720 1.00 80.62 94 SER A O 1
ATOM 770 N N . LEU A 1 95 ? 12.702 -19.420 -27.254 1.00 76.81 95 LEU A N 1
ATOM 771 C CA . LEU A 1 95 ? 12.036 -19.748 -25.988 1.00 76.81 95 LEU A CA 1
ATOM 772 C C . LEU A 1 95 ? 12.998 -19.566 -24.800 1.00 76.81 95 LEU A C 1
ATOM 774 O O . LEU A 1 95 ? 14.016 -20.250 -24.725 1.00 76.81 95 LEU A O 1
ATOM 778 N N . GLY A 1 96 ? 12.674 -18.665 -23.870 1.00 76.62 96 GLY A N 1
ATOM 779 C CA . GLY A 1 96 ? 13.515 -18.368 -22.715 1.00 76.62 96 GLY A CA 1
ATOM 780 C C . GLY A 1 96 ? 14.662 -17.383 -22.950 1.00 76.62 96 GLY A C 1
ATOM 781 O O . GLY A 1 96 ? 15.404 -17.122 -22.004 1.00 76.62 96 GLY A O 1
ATOM 782 N N . ASP A 1 97 ? 14.829 -16.837 -24.156 1.00 86.88 97 ASP A N 1
ATOM 783 C CA . ASP A 1 97 ? 15.857 -15.826 -24.401 1.00 86.88 97 ASP A CA 1
ATOM 784 C C . ASP A 1 97 ? 15.565 -14.541 -23.633 1.00 86.88 97 ASP A C 1
ATOM 786 O O . ASP A 1 97 ? 14.429 -14.052 -23.560 1.00 86.88 97 ASP A O 1
ATOM 790 N N . PHE A 1 98 ? 16.637 -13.992 -23.080 1.00 89.06 98 PHE A N 1
ATOM 791 C CA . PHE A 1 98 ? 16.603 -12.863 -22.171 1.00 89.06 98 PHE A CA 1
ATOM 792 C C . PHE A 1 98 ? 16.732 -11.554 -22.948 1.00 89.06 98 PHE A C 1
ATOM 794 O O . PHE A 1 98 ? 17.606 -11.418 -23.808 1.00 89.06 98 PHE A O 1
ATOM 801 N N . CYS A 1 99 ? 15.870 -10.592 -22.624 1.00 92.25 99 CYS A N 1
ATOM 802 C CA . CYS A 1 99 ? 15.976 -9.215 -23.077 1.00 92.25 99 CYS A CA 1
ATOM 803 C C . CYS A 1 99 ? 15.815 -8.284 -21.880 1.00 92.25 99 CYS A C 1
ATOM 805 O O . CYS A 1 99 ? 14.778 -8.285 -21.216 1.00 92.25 99 CYS A O 1
ATOM 807 N N . TYR A 1 100 ? 16.835 -7.471 -21.657 1.00 93.88 100 TYR A N 1
ATOM 808 C CA . TYR A 1 100 ? 16.841 -6.405 -20.671 1.00 93.88 100 TYR A CA 1
ATOM 809 C C . TYR A 1 100 ? 17.212 -5.105 -21.362 1.00 93.88 100 TYR A C 1
ATOM 811 O O . TYR A 1 100 ? 18.118 -5.082 -22.195 1.00 93.88 100 TYR A O 1
ATOM 819 N N . ARG A 1 101 ? 16.515 -4.030 -21.025 1.00 94.81 101 ARG A N 1
ATOM 820 C CA . ARG A 1 101 ? 16.799 -2.694 -21.537 1.00 94.81 101 ARG A CA 1
ATOM 821 C C . ARG A 1 101 ? 16.840 -1.724 -20.377 1.00 94.81 101 ARG A C 1
ATOM 823 O O . ARG A 1 101 ? 16.028 -1.843 -19.468 1.00 94.81 101 ARG A O 1
ATOM 830 N N . ALA A 1 102 ? 17.758 -0.778 -20.431 1.00 94.44 102 ALA A N 1
ATOM 831 C CA . ALA A 1 102 ? 17.877 0.292 -19.457 1.00 94.44 102 ALA A CA 1
ATOM 832 C C . ALA A 1 102 ? 17.790 1.633 -20.184 1.00 94.44 102 ALA A C 1
ATOM 834 O O . ALA A 1 102 ? 18.338 1.772 -21.282 1.00 94.44 102 ALA A O 1
ATOM 835 N N . PHE A 1 103 ? 17.103 2.591 -19.569 1.00 93.56 103 PHE A N 1
ATOM 836 C CA . PHE A 1 103 ? 16.802 3.882 -20.163 1.00 93.56 103 PHE A CA 1
ATOM 837 C C . PHE A 1 103 ? 17.298 5.026 -19.279 1.00 93.56 103 PHE A C 1
ATOM 839 O O . PHE A 1 103 ? 16.780 5.235 -18.184 1.00 93.56 103 PHE A O 1
ATOM 846 N N . ASP A 1 104 ? 18.287 5.753 -19.783 1.00 92.31 104 ASP A N 1
ATOM 847 C CA . ASP A 1 104 ? 18.786 7.030 -19.278 1.00 92.31 104 ASP A CA 1
ATOM 848 C C . ASP A 1 104 ? 17.930 8.153 -19.879 1.00 92.31 104 ASP A C 1
ATOM 850 O O . ASP A 1 104 ? 18.061 8.525 -21.051 1.00 92.31 104 ASP A O 1
ATOM 854 N N . LEU A 1 105 ? 16.971 8.630 -19.088 1.00 90.69 105 LEU A N 1
ATOM 855 C CA . LEU A 1 105 ? 15.945 9.568 -19.533 1.00 90.69 105 LEU A CA 1
ATOM 856 C C . LEU A 1 105 ? 16.408 11.025 -19.398 1.00 90.69 105 LEU A C 1
ATOM 858 O O . LEU A 1 105 ? 15.861 11.897 -20.080 1.00 90.69 105 LEU A O 1
ATOM 862 N N . ASN A 1 106 ? 17.405 11.304 -18.552 1.00 89.62 106 ASN A N 1
ATOM 863 C CA . ASN A 1 106 ? 17.964 12.649 -18.361 1.00 89.62 106 ASN A CA 1
ATOM 864 C C . ASN A 1 106 ? 19.312 12.890 -19.075 1.00 89.62 106 ASN A C 1
ATOM 866 O O . ASN A 1 106 ? 19.748 14.044 -19.168 1.00 89.62 106 ASN A O 1
ATOM 870 N N . GLY A 1 107 ? 19.942 11.846 -19.615 1.00 88.00 107 GLY A N 1
ATOM 871 C CA . GLY A 1 107 ? 21.224 11.900 -20.314 1.00 88.00 107 GLY A CA 1
ATOM 872 C C . GLY A 1 107 ? 22.444 12.008 -19.392 1.00 88.00 107 GLY A C 1
ATOM 873 O O . GLY A 1 107 ? 23.482 12.516 -19.830 1.00 88.00 107 GLY A O 1
ATOM 874 N N . ASP A 1 108 ? 22.334 11.619 -18.117 1.00 88.19 108 ASP A N 1
ATOM 875 C CA . ASP A 1 108 ? 23.440 11.647 -17.149 1.00 88.19 108 ASP A CA 1
ATOM 876 C C . ASP A 1 108 ? 24.330 10.389 -17.195 1.00 88.19 108 ASP A C 1
ATOM 878 O O . ASP A 1 108 ? 25.381 10.323 -16.543 1.00 88.19 108 ASP A O 1
ATOM 882 N N . GLY A 1 109 ? 23.949 9.419 -18.025 1.00 85.81 109 GLY A N 1
ATOM 883 C CA . GLY A 1 109 ? 24.620 8.152 -18.236 1.00 85.81 109 GLY A CA 1
ATOM 884 C C . GLY A 1 109 ? 24.137 7.026 -17.325 1.00 85.81 109 GLY A C 1
ATOM 885 O O . GLY A 1 109 ? 24.688 5.925 -17.422 1.00 85.81 109 GLY A O 1
ATOM 886 N N . ALA A 1 110 ? 23.183 7.266 -16.429 1.00 86.88 110 ALA A N 1
ATOM 887 C CA . ALA A 1 110 ? 22.567 6.257 -15.584 1.00 86.88 110 ALA A CA 1
ATOM 888 C C . ALA A 1 110 ? 21.071 6.109 -15.903 1.00 86.88 110 ALA A C 1
ATOM 890 O O . ALA A 1 110 ? 20.422 7.075 -16.267 1.00 86.88 110 ALA A O 1
ATOM 891 N N . PRO A 1 111 ? 20.512 4.897 -15.787 1.00 90.06 111 PRO A N 1
ATOM 892 C CA . PRO A 1 111 ? 19.120 4.667 -16.117 1.00 90.06 111 PRO A CA 1
ATOM 893 C C . PRO A 1 111 ? 18.166 5.082 -14.990 1.00 90.06 111 PRO A C 1
ATOM 895 O O . PRO A 1 111 ? 18.379 4.733 -13.828 1.00 90.06 111 PRO A O 1
ATOM 898 N N . GLU A 1 112 ? 17.065 5.731 -15.369 1.00 92.75 112 GLU A N 1
ATOM 899 C CA . GLU A 1 112 ? 15.890 5.994 -14.523 1.00 92.75 112 GLU A CA 1
ATOM 900 C C . GLU A 1 112 ? 14.764 4.981 -14.749 1.00 92.75 112 GLU A C 1
ATOM 902 O O . GLU A 1 112 ? 13.816 4.904 -13.969 1.00 92.75 112 GLU A O 1
ATOM 907 N N . ALA A 1 113 ? 14.829 4.216 -15.835 1.00 93.62 113 ALA A N 1
ATOM 908 C CA . ALA A 1 113 ? 13.833 3.207 -16.143 1.00 93.62 113 ALA A CA 1
ATOM 909 C C . ALA A 1 113 ? 14.472 1.966 -16.758 1.00 93.62 113 ALA A C 1
ATOM 911 O O . ALA A 1 113 ? 15.562 2.010 -17.329 1.00 93.62 113 ALA A O 1
ATOM 912 N N . GLU A 1 114 ? 13.759 0.852 -16.693 1.00 93.69 114 GLU A N 1
ATOM 913 C CA . GLU A 1 114 ? 14.162 -0.380 -17.355 1.00 93.69 114 GLU A CA 1
ATOM 914 C C . GLU A 1 114 ? 12.973 -1.160 -17.892 1.00 93.69 114 GLU A C 1
ATOM 916 O O . GLU A 1 114 ? 11.820 -0.971 -17.500 1.00 93.69 114 GLU A O 1
ATOM 921 N N . TYR A 1 115 ? 13.281 -2.055 -18.822 1.00 93.62 115 TYR A N 1
ATOM 922 C CA . TYR A 1 115 ? 12.332 -2.981 -19.395 1.00 93.62 115 TYR A CA 1
ATOM 923 C C . TYR A 1 115 ? 12.909 -4.387 -19.415 1.00 93.62 115 TYR A C 1
ATOM 925 O O . TYR A 1 115 ? 13.892 -4.676 -20.102 1.00 93.62 115 TYR A O 1
ATOM 933 N N . TYR A 1 116 ? 12.253 -5.270 -18.678 1.00 90.44 116 TYR A N 1
ATOM 934 C CA . TYR A 1 116 ? 12.502 -6.697 -18.694 1.00 90.44 116 TYR A CA 1
ATOM 935 C C . TYR A 1 116 ? 11.469 -7.385 -19.582 1.00 90.44 116 TYR A C 1
ATOM 937 O O . TYR A 1 116 ? 10.269 -7.160 -19.433 1.00 90.44 116 TYR A O 1
ATOM 945 N N . HIS A 1 117 ? 11.929 -8.254 -20.481 1.00 87.25 117 HIS A N 1
ATOM 946 C CA . HIS A 1 117 ? 11.062 -9.081 -21.312 1.00 87.25 117 HIS A CA 1
ATOM 947 C C . HIS A 1 117 ? 11.570 -10.523 -21.354 1.00 87.25 117 HIS A C 1
ATOM 949 O O . HIS A 1 117 ? 12.607 -10.818 -21.959 1.00 87.25 117 HIS A O 1
ATOM 955 N N . LEU A 1 118 ? 10.762 -11.451 -20.840 1.00 75.50 118 LEU A N 1
ATOM 956 C CA . LEU A 1 118 ? 10.973 -12.891 -20.962 1.00 75.50 118 LEU A CA 1
ATOM 957 C C . LEU A 1 118 ? 10.029 -13.506 -21.997 1.00 75.50 118 LEU A C 1
ATOM 959 O O . LEU A 1 118 ? 8.809 -13.361 -21.927 1.00 75.50 118 LEU A O 1
ATOM 963 N N . PHE A 1 119 ? 10.616 -14.220 -22.957 1.00 67.44 119 PHE A N 1
ATOM 964 C CA . PHE A 1 119 ? 9.901 -15.077 -23.907 1.00 67.44 119 PHE A CA 1
ATOM 965 C C . PHE A 1 119 ? 9.704 -16.479 -23.274 1.00 67.44 119 PHE A C 1
ATOM 967 O O . PHE A 1 119 ? 10.592 -16.871 -22.519 1.00 67.44 119 PHE A O 1
ATOM 974 N N . PRO A 1 120 ? 8.609 -17.241 -23.526 1.00 59.91 120 PRO A N 1
ATOM 975 C CA . PRO A 1 120 ? 8.100 -18.264 -22.605 1.00 59.91 120 PRO A CA 1
ATOM 976 C C . PRO A 1 120 ? 9.165 -19.239 -22.132 1.00 59.91 120 PRO A C 1
ATOM 978 O O . PRO A 1 120 ? 10.055 -19.595 -22.892 1.00 59.91 120 PRO A O 1
ATOM 981 N N . GLY A 1 121 ? 9.073 -19.693 -20.890 1.00 47.47 121 GLY A N 1
ATOM 982 C CA . GLY A 1 121 ? 10.020 -20.666 -20.347 1.00 47.47 121 GLY A CA 1
ATOM 983 C C . GLY A 1 121 ? 9.708 -21.161 -18.940 1.00 47.47 121 GLY A C 1
ATOM 984 O O . GLY A 1 121 ? 10.368 -22.098 -18.503 1.00 47.47 121 GLY A O 1
ATOM 985 N N . GLU A 1 122 ? 8.723 -20.577 -18.253 1.00 51.22 122 GLU A N 1
ATOM 986 C CA . GLU A 1 122 ? 8.241 -21.069 -16.963 1.00 51.22 122 GLU A CA 1
ATOM 987 C C . GLU A 1 122 ? 6.872 -21.733 -17.128 1.00 51.22 122 GLU A C 1
ATOM 989 O O . GLU A 1 122 ? 5.994 -21.214 -17.817 1.00 51.22 122 GLU A O 1
ATOM 994 N N . ASP A 1 123 ? 6.694 -22.893 -16.491 1.00 48.66 123 ASP A N 1
ATOM 995 C CA . ASP A 1 123 ? 5.489 -23.728 -16.613 1.00 48.66 123 ASP A CA 1
ATOM 996 C C . ASP A 1 123 ? 4.197 -23.007 -16.175 1.00 48.66 123 ASP A C 1
ATOM 998 O O . ASP A 1 123 ? 3.100 -23.433 -16.537 1.00 48.66 123 ASP A O 1
ATOM 1002 N N . TRP A 1 124 ? 4.314 -21.919 -15.404 1.00 51.62 124 TRP A N 1
ATOM 1003 C CA . TRP A 1 124 ? 3.189 -21.164 -14.854 1.00 51.62 124 TRP A CA 1
ATOM 1004 C C . TRP A 1 124 ? 2.940 -19.807 -15.534 1.00 51.62 124 TRP A C 1
ATOM 1006 O O . TRP A 1 124 ? 1.862 -19.264 -15.319 1.00 51.62 124 TRP A O 1
ATOM 1016 N N . CYS A 1 125 ? 3.864 -19.278 -16.360 1.00 56.25 125 CYS A N 1
ATOM 1017 C CA . CYS A 1 125 ? 3.710 -17.992 -17.059 1.00 56.25 125 CYS A CA 1
ATOM 1018 C C . CYS A 1 125 ? 4.460 -17.940 -18.417 1.00 56.25 125 CYS A C 1
ATOM 1020 O O . CYS A 1 125 ? 5.692 -18.020 -18.452 1.00 56.25 125 CYS A O 1
ATOM 1022 N N . PRO A 1 126 ? 3.763 -17.793 -19.566 1.00 57.00 126 PRO A N 1
ATOM 1023 C CA . PRO A 1 126 ? 4.377 -17.833 -20.884 1.00 57.00 126 PRO A CA 1
ATOM 1024 C C . PRO A 1 126 ? 4.962 -16.493 -21.359 1.00 57.00 126 PRO A C 1
ATOM 1026 O O . PRO A 1 126 ? 5.702 -16.490 -22.335 1.00 57.00 126 PRO A O 1
ATOM 1029 N N . TYR A 1 127 ? 4.661 -15.365 -20.717 1.00 70.38 127 TYR A N 1
ATOM 1030 C CA . TYR A 1 127 ? 5.223 -14.051 -21.056 1.00 70.38 127 TYR A CA 1
ATOM 1031 C C . TYR A 1 127 ? 5.404 -13.249 -19.784 1.00 70.38 127 TYR A C 1
ATOM 1033 O O . TYR A 1 127 ? 4.522 -13.285 -18.945 1.00 70.38 127 TYR A O 1
ATOM 1041 N N . SER A 1 128 ? 6.498 -12.506 -19.652 1.00 78.25 128 SER A N 1
ATOM 1042 C CA . SER A 1 128 ? 6.651 -11.542 -18.561 1.00 78.25 128 SER A CA 1
ATOM 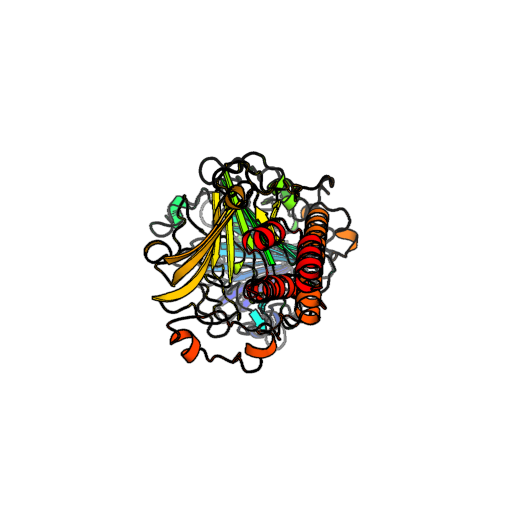1043 C C . SER A 1 128 ? 7.313 -10.292 -19.104 1.00 78.25 128 SER A C 1
ATOM 1045 O O . SER A 1 128 ? 8.468 -10.343 -19.526 1.00 78.25 128 SER A O 1
ATOM 1047 N N . ASN A 1 129 ? 6.577 -9.185 -19.093 1.00 85.31 129 ASN A N 1
ATOM 1048 C CA . ASN A 1 129 ? 7.066 -7.866 -19.462 1.00 85.31 129 ASN A CA 1
ATOM 1049 C C . ASN A 1 129 ? 6.905 -6.966 -18.257 1.00 85.31 129 ASN A C 1
ATOM 1051 O O . ASN A 1 129 ? 5.790 -6.806 -17.761 1.00 85.31 129 ASN A O 1
ATOM 1055 N N . LYS A 1 130 ? 8.006 -6.377 -17.814 1.00 88.88 130 LYS A N 1
ATOM 1056 C CA . LYS A 1 130 ? 8.007 -5.466 -16.680 1.00 88.88 130 LYS A CA 1
ATOM 1057 C C . LYS A 1 130 ? 8.692 -4.187 -17.093 1.00 88.88 130 LYS A C 1
ATOM 1059 O O . LYS A 1 130 ? 9.824 -4.216 -17.571 1.00 88.88 130 LYS A O 1
ATOM 1064 N N . PHE A 1 131 ? 7.965 -3.087 -16.982 1.00 93.06 131 PHE A N 1
ATOM 1065 C CA . PHE A 1 131 ? 8.495 -1.750 -17.185 1.00 93.06 131 PHE A CA 1
ATOM 1066 C C . PHE A 1 131 ? 8.523 -1.058 -15.832 1.00 93.06 131 PHE A C 1
ATOM 1068 O O . PHE A 1 131 ? 7.464 -0.886 -15.234 1.00 93.06 131 PHE A O 1
ATOM 1075 N N . VAL A 1 132 ? 9.714 -0.705 -15.357 1.00 93.06 132 VAL A N 1
ATOM 1076 C CA . VAL A 1 132 ? 9.921 -0.048 -14.061 1.00 93.06 132 VAL A CA 1
ATOM 1077 C C . VAL A 1 132 ? 10.458 1.348 -14.312 1.00 93.06 132 VAL A C 1
ATOM 1079 O O . VAL A 1 132 ? 11.378 1.519 -15.112 1.00 93.06 132 VAL A O 1
ATOM 1082 N N . VAL A 1 133 ? 9.888 2.335 -13.629 1.00 94.00 133 VAL A N 1
ATOM 1083 C CA . VAL A 1 133 ? 10.336 3.726 -13.655 1.00 94.00 133 VAL A CA 1
ATOM 1084 C C . VAL A 1 133 ? 10.592 4.180 -12.234 1.00 94.00 133 VAL A C 1
ATOM 1086 O O . VAL A 1 133 ? 9.763 3.993 -11.344 1.00 94.00 133 VAL A O 1
ATOM 1089 N N . ASN A 1 134 ? 11.731 4.823 -12.049 1.00 92.94 134 ASN A N 1
ATOM 1090 C CA . ASN A 1 134 ? 12.179 5.338 -10.782 1.00 92.94 134 ASN A CA 1
ATOM 1091 C C . ASN A 1 134 ? 12.238 6.864 -10.824 1.00 92.94 134 ASN A C 1
ATOM 1093 O O . ASN A 1 134 ? 12.912 7.436 -11.674 1.00 92.94 134 ASN A O 1
ATOM 1097 N N . PHE A 1 135 ? 11.557 7.517 -9.886 1.00 93.00 135 PHE A N 1
ATOM 1098 C CA . PHE A 1 135 ? 11.525 8.969 -9.759 1.00 93.00 135 PHE A CA 1
ATOM 1099 C C . PHE A 1 135 ? 12.346 9.503 -8.584 1.00 93.00 135 PHE A C 1
ATOM 1101 O O . PHE A 1 135 ? 12.559 10.707 -8.529 1.00 93.00 135 PHE A O 1
ATOM 1108 N N . ASN A 1 136 ? 12.801 8.677 -7.637 1.00 86.19 136 ASN A N 1
ATOM 1109 C CA . ASN A 1 136 ? 13.528 9.161 -6.454 1.00 86.19 136 ASN A CA 1
ATOM 1110 C C . ASN A 1 136 ? 15.040 9.341 -6.694 1.00 86.19 136 ASN A C 1
ATOM 1112 O O . ASN A 1 136 ? 15.734 9.929 -5.868 1.00 86.19 136 ASN A O 1
ATOM 1116 N N . GLY A 1 137 ? 15.558 8.866 -7.832 1.00 80.50 137 GLY A N 1
ATOM 1117 C CA . GLY A 1 137 ? 16.974 8.969 -8.192 1.00 80.50 137 GLY A CA 1
ATOM 1118 C C . GLY A 1 137 ? 17.875 7.946 -7.500 1.00 80.50 137 GLY A C 1
ATOM 1119 O O . GLY A 1 137 ? 19.068 7.875 -7.812 1.00 80.50 137 GLY A O 1
ATOM 1120 N N . GLU A 1 138 ? 17.330 7.128 -6.598 1.00 75.94 138 GLU A N 1
ATOM 1121 C CA . GLU A 1 138 ? 17.984 5.911 -6.135 1.00 75.94 138 GLU A CA 1
ATOM 1122 C C . GLU A 1 138 ? 17.919 4.943 -7.309 1.00 75.94 138 GLU A C 1
ATOM 1124 O O . GLU A 1 138 ? 16.846 4.535 -7.693 1.00 75.94 138 GLU A O 1
ATOM 1129 N N . ARG A 1 139 ? 19.023 4.606 -7.972 1.00 78.19 139 ARG A N 1
ATOM 1130 C CA . ARG A 1 139 ? 19.015 3.876 -9.268 1.00 78.19 139 ARG A CA 1
ATOM 1131 C C . ARG A 1 139 ? 18.741 2.374 -9.133 1.00 78.19 139 ARG A C 1
ATOM 1133 O O . ARG A 1 139 ? 19.197 1.548 -9.926 1.00 78.19 139 ARG A O 1
ATOM 1140 N N . ASP A 1 140 ? 17.997 2.065 -8.094 1.00 82.06 140 ASP A N 1
ATOM 1141 C CA . ASP A 1 140 ? 17.493 0.789 -7.676 1.00 82.06 140 ASP A CA 1
ATOM 1142 C C . ASP A 1 140 ? 16.224 0.550 -8.527 1.00 82.06 140 ASP A C 1
ATOM 1144 O O . ASP A 1 140 ? 15.266 1.319 -8.476 1.00 82.06 140 ASP A O 1
ATOM 1148 N N . LEU A 1 141 ? 16.255 -0.445 -9.417 1.00 87.12 141 LEU A N 1
ATOM 1149 C CA . LEU A 1 141 ? 15.154 -0.773 -10.341 1.00 87.12 141 LEU A CA 1
ATOM 1150 C C . LEU A 1 141 ? 14.621 -2.177 -10.007 1.00 87.12 141 LEU A C 1
ATOM 1152 O O . LEU A 1 141 ? 14.403 -2.432 -8.826 1.00 87.12 141 LEU A O 1
ATOM 1156 N N . SER A 1 142 ? 14.408 -3.094 -10.961 1.00 85.88 142 SER A N 1
ATOM 1157 C CA . SER A 1 142 ? 13.898 -4.438 -10.636 1.00 85.88 142 SER A CA 1
ATOM 1158 C C . SER A 1 142 ? 14.967 -5.335 -10.028 1.00 85.88 142 SER A C 1
ATOM 1160 O O . SER A 1 142 ? 16.139 -5.277 -10.392 1.00 85.88 142 SER A O 1
ATOM 1162 N N . ASN A 1 143 ? 14.553 -6.285 -9.193 1.00 86.50 143 ASN A N 1
ATOM 1163 C CA . ASN A 1 143 ? 15.421 -7.379 -8.773 1.00 86.50 143 ASN A CA 1
ATOM 1164 C C . ASN A 1 143 ? 15.580 -8.398 -9.921 1.00 86.50 143 ASN A C 1
ATOM 1166 O O . ASN A 1 143 ? 14.683 -9.201 -10.160 1.00 86.50 143 ASN A O 1
ATOM 1170 N N . ILE A 1 144 ? 16.702 -8.378 -10.649 1.00 87.38 144 ILE A N 1
ATOM 1171 C CA . ILE A 1 144 ? 16.994 -9.323 -11.745 1.00 87.38 144 ILE A CA 1
ATOM 1172 C C . ILE A 1 144 ? 18.161 -10.230 -11.354 1.00 87.38 144 ILE A C 1
ATOM 1174 O O . ILE A 1 144 ? 19.252 -9.760 -11.026 1.00 87.38 144 ILE A O 1
ATOM 1178 N N . ASP A 1 145 ? 17.972 -11.546 -11.474 1.00 87.88 145 ASP A N 1
ATOM 1179 C CA . ASP A 1 145 ? 19.052 -12.514 -11.310 1.00 87.88 145 ASP A CA 1
ATOM 1180 C C . ASP A 1 145 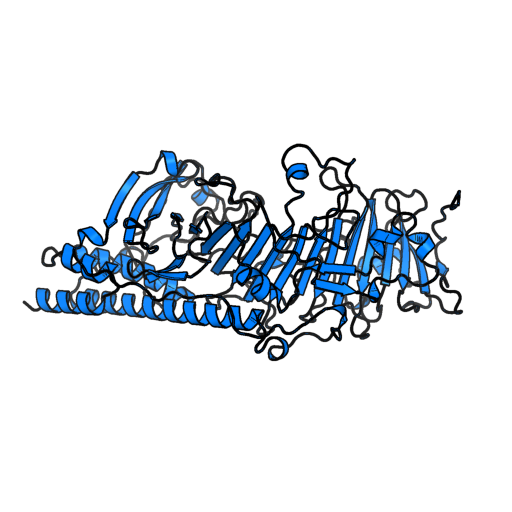? 19.862 -12.604 -12.608 1.00 87.88 145 ASP A C 1
ATOM 1182 O O . ASP A 1 145 ? 19.597 -13.417 -13.498 1.00 87.88 145 ASP A O 1
ATOM 1186 N N . PHE A 1 146 ? 20.892 -11.767 -12.712 1.00 89.44 146 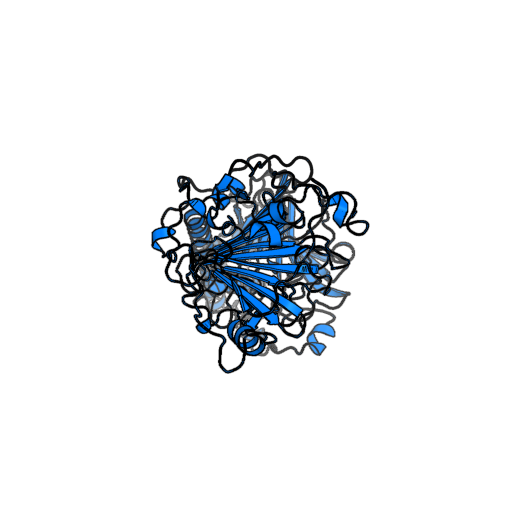PHE A N 1
ATOM 1187 C CA . PHE A 1 146 ? 21.796 -11.765 -13.861 1.00 89.44 146 PHE A CA 1
ATOM 1188 C C . PHE A 1 146 ? 22.690 -13.006 -13.941 1.00 89.44 146 PHE A C 1
ATOM 1190 O O . PHE A 1 146 ? 23.244 -13.287 -15.000 1.00 89.44 146 PHE A O 1
ATOM 1197 N N . ALA A 1 147 ? 22.804 -13.800 -12.872 1.00 90.38 147 ALA A N 1
ATOM 1198 C CA . ALA A 1 147 ? 23.466 -15.090 -12.960 1.00 90.38 147 ALA A CA 1
ATOM 1199 C C . ALA A 1 147 ? 22.596 -16.070 -13.764 1.00 90.38 147 ALA A C 1
ATOM 1201 O O . ALA A 1 147 ? 23.090 -16.681 -14.718 1.00 90.38 147 ALA A O 1
ATOM 1202 N N . ASN A 1 148 ? 21.329 -16.233 -13.400 1.00 87.25 148 ASN A N 1
ATOM 1203 C CA . ASN A 1 148 ? 20.439 -17.208 -14.037 1.00 87.25 148 ASN A CA 1
ATOM 1204 C C . ASN A 1 148 ? 19.652 -16.648 -15.232 1.00 87.25 148 ASN A C 1
ATOM 1206 O O . ASN A 1 148 ? 19.045 -17.425 -15.972 1.00 87.25 148 ASN A O 1
ATOM 1210 N N . LEU A 1 149 ? 19.736 -15.336 -15.473 1.00 86.75 149 LEU A N 1
ATOM 1211 C CA . LEU A 1 149 ? 19.018 -14.609 -16.523 1.00 86.75 149 LEU A CA 1
ATOM 1212 C C . LEU A 1 149 ? 17.500 -14.771 -16.376 1.00 86.75 149 LEU A C 1
ATOM 1214 O O . LEU A 1 149 ? 16.780 -15.070 -17.334 1.00 86.75 149 LEU A O 1
ATOM 1218 N N . THR A 1 150 ? 17.029 -14.602 -15.145 1.00 82.69 150 THR A N 1
ATOM 1219 C CA . THR A 1 150 ? 15.621 -14.684 -14.752 1.00 82.69 150 THR A CA 1
ATOM 1220 C C . THR A 1 150 ? 15.232 -13.428 -13.994 1.00 82.69 150 THR A C 1
ATOM 1222 O O . THR A 1 150 ? 16.081 -12.728 -13.439 1.00 82.69 150 THR A O 1
ATOM 1225 N N . TYR A 1 151 ? 13.938 -13.138 -13.974 1.00 81.50 151 TYR A N 1
ATOM 1226 C CA . TYR A 1 151 ? 13.421 -12.143 -13.055 1.00 81.50 151 TYR A CA 1
ATOM 1227 C C . TYR A 1 151 ? 13.570 -12.674 -11.622 1.00 81.50 151 TYR A C 1
ATOM 1229 O O . TYR A 1 151 ? 13.374 -13.867 -11.382 1.00 81.50 151 TYR A O 1
ATOM 1237 N N . GLY A 1 152 ? 14.032 -11.829 -10.708 1.00 77.56 152 GLY A N 1
ATOM 1238 C CA . GLY A 1 152 ? 14.228 -12.188 -9.311 1.00 77.56 152 GLY A CA 1
ATOM 1239 C C . GLY A 1 152 ? 12.912 -12.208 -8.539 1.00 77.56 152 GLY A C 1
ATOM 1240 O O . GLY A 1 152 ? 11.852 -11.861 -9.053 1.00 77.56 152 GLY A O 1
ATOM 1241 N N . ASP A 1 153 ? 13.000 -12.620 -7.281 1.00 77.00 153 ASP A N 1
ATOM 1242 C CA . ASP A 1 153 ? 11.889 -12.522 -6.339 1.00 77.00 153 ASP A CA 1
ATOM 1243 C C . ASP A 1 153 ? 11.671 -11.046 -5.962 1.00 77.00 153 ASP A C 1
ATOM 1245 O O . ASP A 1 153 ? 12.556 -10.427 -5.363 1.00 77.00 153 ASP A O 1
ATOM 1249 N N . GLU A 1 154 ? 10.529 -10.466 -6.337 1.00 75.31 154 GLU A N 1
ATOM 1250 C CA . GLU A 1 154 ? 10.180 -9.061 -6.044 1.00 75.31 154 GLU A CA 1
ATOM 1251 C C . GLU A 1 154 ? 10.102 -8.793 -4.557 1.00 75.31 154 GLU A C 1
ATOM 1253 O O . GLU A 1 154 ? 10.352 -7.670 -4.131 1.00 75.31 154 GLU A O 1
ATOM 1258 N N . GLN A 1 155 ? 9.852 -9.843 -3.780 1.00 73.12 155 GLN A N 1
ATOM 1259 C CA . GLN A 1 155 ? 9.727 -9.777 -2.339 1.00 73.12 155 GLN A CA 1
ATOM 1260 C C . GLN A 1 155 ? 11.045 -9.975 -1.614 1.00 73.12 155 GLN A C 1
ATOM 1262 O O . GLN A 1 155 ? 11.099 -9.982 -0.386 1.00 73.12 155 GLN A O 1
ATOM 1267 N N . ALA A 1 156 ? 12.144 -10.148 -2.345 1.00 78.94 156 ALA A N 1
ATOM 1268 C CA . ALA A 1 156 ? 13.436 -10.193 -1.705 1.00 78.94 156 ALA A CA 1
ATOM 1269 C C . ALA A 1 156 ? 13.721 -8.834 -1.052 1.00 78.94 156 ALA A C 1
ATOM 1271 O O . ALA A 1 156 ? 13.837 -7.818 -1.732 1.00 78.94 156 ALA A O 1
ATOM 1272 N N . TYR A 1 157 ? 13.893 -8.846 0.266 1.00 81.81 157 TYR A N 1
ATOM 1273 C CA . TYR A 1 157 ? 14.241 -7.674 1.061 1.00 81.81 157 TYR A CA 1
ATOM 1274 C C . TYR A 1 157 ? 15.467 -7.917 1.953 1.00 81.81 157 TYR A C 1
ATOM 1276 O O . TYR A 1 157 ? 15.847 -9.062 2.232 1.00 81.81 157 TYR A O 1
ATOM 1284 N N . ASP A 1 158 ? 16.065 -6.815 2.401 1.00 81.12 158 ASP A N 1
ATOM 1285 C CA . ASP A 1 158 ? 17.064 -6.718 3.463 1.00 81.12 158 ASP A CA 1
ATOM 1286 C C . ASP A 1 158 ? 16.406 -6.357 4.813 1.00 81.12 158 ASP A C 1
ATOM 1288 O O . ASP A 1 158 ? 15.184 -6.343 4.967 1.00 81.12 158 ASP A O 1
ATOM 1292 N N . LYS A 1 159 ? 17.220 -6.094 5.844 1.00 80.50 159 LYS A N 1
ATOM 1293 C CA . LYS A 1 159 ? 16.739 -5.721 7.184 1.00 80.50 159 LYS A CA 1
ATOM 1294 C C . LYS A 1 159 ? 15.719 -4.575 7.111 1.00 80.50 159 LYS A C 1
ATOM 1296 O O . LYS A 1 159 ? 15.916 -3.620 6.368 1.00 80.50 159 LYS A O 1
ATOM 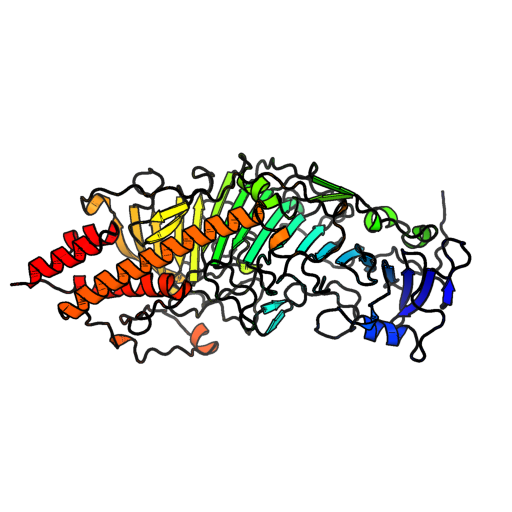1301 N N . GLY A 1 160 ? 14.669 -4.676 7.925 1.00 76.88 160 GLY A N 1
ATOM 1302 C CA . GLY A 1 160 ? 13.632 -3.652 8.019 1.00 76.88 160 GLY A CA 1
ATOM 1303 C C . GLY A 1 160 ? 12.728 -3.592 6.796 1.00 76.88 160 GLY A C 1
ATOM 1304 O O . GLY A 1 160 ? 12.086 -2.574 6.581 1.00 76.88 160 GLY A O 1
ATOM 1305 N N . PHE A 1 161 ? 12.687 -4.666 5.998 1.00 79.50 161 PHE A N 1
ATOM 1306 C CA . PHE A 1 161 ? 11.845 -4.757 4.805 1.00 79.50 161 PHE A CA 1
ATOM 1307 C C . PHE A 1 161 ? 12.210 -3.692 3.774 1.00 79.50 161 PHE A C 1
ATOM 1309 O O . PHE A 1 161 ? 11.361 -3.155 3.067 1.00 79.50 161 PHE A O 1
ATOM 1316 N N . LYS A 1 162 ? 13.515 -3.408 3.672 1.00 84.19 162 LYS A N 1
ATOM 1317 C CA . LYS A 1 162 ? 14.082 -2.702 2.531 1.00 84.19 162 LYS A CA 1
ATOM 1318 C C . LYS A 1 162 ? 14.160 -3.670 1.358 1.00 84.19 162 LYS A C 1
ATOM 1320 O O . LYS A 1 162 ? 15.098 -4.459 1.254 1.00 84.19 162 LYS A O 1
ATOM 1325 N N . TYR A 1 163 ? 13.145 -3.658 0.515 1.00 83.94 163 TYR A N 1
ATOM 1326 C CA . TYR A 1 163 ? 13.091 -4.493 -0.679 1.00 83.94 163 TYR A CA 1
ATOM 1327 C C . TYR A 1 163 ? 14.274 -4.204 -1.616 1.00 83.94 163 TYR A C 1
ATOM 1329 O O . TYR A 1 163 ? 14.766 -3.082 -1.698 1.00 83.94 163 TYR A O 1
ATOM 1337 N N . LEU A 1 164 ? 14.766 -5.242 -2.295 1.00 83.31 164 LEU A N 1
ATOM 1338 C CA . LEU A 1 164 ? 15.883 -5.124 -3.234 1.00 83.31 164 LEU A CA 1
ATOM 1339 C C . LEU A 1 164 ? 15.473 -4.388 -4.508 1.00 83.31 164 LEU A C 1
ATOM 1341 O O . LEU A 1 164 ? 16.303 -3.704 -5.099 1.00 83.31 164 LEU A O 1
ATOM 1345 N N . MET A 1 165 ? 14.220 -4.549 -4.933 1.00 84.44 165 MET A N 1
ATOM 1346 C CA . MET A 1 165 ? 13.596 -3.674 -5.919 1.00 84.44 165 MET A CA 1
ATOM 1347 C C . MET A 1 165 ? 13.203 -2.366 -5.231 1.00 84.44 165 MET A C 1
ATOM 1349 O O . MET A 1 165 ? 12.758 -2.408 -4.084 1.00 84.44 165 MET A O 1
ATOM 1353 N N . ASN A 1 166 ? 13.331 -1.221 -5.911 1.00 79.25 166 ASN A N 1
ATOM 1354 C CA . ASN A 1 166 ? 12.942 0.064 -5.320 1.00 79.25 166 ASN A CA 1
ATOM 1355 C C . ASN A 1 166 ? 11.420 0.247 -5.268 1.00 79.25 166 ASN A C 1
ATOM 1357 O O . ASN A 1 166 ? 10.832 1.027 -6.014 1.00 79.25 166 ASN A O 1
ATOM 1361 N N . VAL A 1 167 ? 10.792 -0.498 -4.371 1.00 79.44 167 VAL A N 1
ATOM 1362 C CA . VAL A 1 167 ? 9.382 -0.367 -3.986 1.00 79.44 167 VAL A CA 1
ATOM 1363 C C . VAL A 1 167 ? 9.218 0.475 -2.719 1.00 79.44 167 VAL A C 1
ATOM 1365 O O . VAL A 1 167 ? 8.115 0.613 -2.213 1.00 79.44 167 VAL A O 1
ATOM 1368 N N . HIS A 1 168 ? 10.313 1.038 -2.199 1.00 77.56 168 HIS A N 1
ATOM 1369 C CA . HIS A 1 168 ? 10.335 1.851 -0.983 1.00 77.56 168 HIS A CA 1
ATOM 1370 C C . HIS A 1 168 ? 10.488 3.358 -1.259 1.00 77.56 168 HIS A C 1
ATOM 1372 O O . HIS A 1 168 ? 10.606 4.145 -0.330 1.00 77.56 168 HIS A O 1
ATOM 1378 N N . GLY A 1 169 ? 10.506 3.770 -2.528 1.00 84.00 169 GLY A N 1
ATOM 1379 C CA . GLY A 1 169 ? 10.688 5.156 -2.947 1.00 84.00 169 GLY A CA 1
ATOM 1380 C C . GLY A 1 169 ? 9.640 5.625 -3.950 1.00 84.00 169 GLY A C 1
ATOM 1381 O O . GLY A 1 169 ? 8.637 4.964 -4.194 1.00 84.00 169 GLY A O 1
ATOM 1382 N N . SER A 1 170 ? 9.886 6.774 -4.577 1.00 92.19 170 SER A N 1
ATOM 1383 C CA . SER A 1 170 ? 9.016 7.279 -5.643 1.00 92.19 170 SER A CA 1
ATOM 1384 C C . SER A 1 170 ? 9.278 6.555 -6.960 1.00 92.19 170 SER A C 1
ATOM 1386 O O . SER A 1 170 ? 10.364 6.668 -7.530 1.00 92.19 170 SER A O 1
ATOM 1388 N N . GLY A 1 171 ? 8.278 5.849 -7.475 1.00 93.06 171 GLY A N 1
ATOM 1389 C CA . GLY A 1 171 ? 8.405 5.066 -8.699 1.00 93.06 171 GLY A CA 1
ATOM 1390 C C . GLY A 1 171 ? 7.169 4.227 -8.978 1.00 93.06 171 GLY A C 1
ATOM 1391 O O . GLY A 1 171 ? 6.211 4.214 -8.208 1.00 93.06 171 GLY A O 1
ATOM 1392 N N . PHE A 1 172 ? 7.165 3.530 -10.105 1.00 93.62 172 PHE A N 1
ATOM 1393 C CA . PHE A 1 172 ? 6.096 2.595 -10.428 1.00 93.62 172 PHE A CA 1
ATOM 1394 C C . PHE A 1 172 ? 6.604 1.479 -11.325 1.00 93.62 172 PHE A C 1
ATOM 1396 O O . PHE A 1 172 ? 7.620 1.621 -12.011 1.00 93.62 172 PHE A O 1
ATOM 1403 N N . PHE A 1 173 ? 5.846 0.391 -11.377 1.00 90.44 173 PHE A N 1
ATOM 1404 C CA . PHE A 1 173 ? 5.998 -0.587 -12.435 1.00 90.44 173 PHE A CA 1
ATOM 1405 C C . PHE A 1 173 ? 4.677 -1.000 -13.063 1.00 90.44 173 PHE A C 1
ATOM 1407 O O . PHE A 1 173 ? 3.584 -0.820 -12.522 1.00 90.44 173 PHE A O 1
ATOM 1414 N N . VAL A 1 174 ? 4.822 -1.539 -14.265 1.00 91.75 174 VAL A N 1
ATOM 1415 C CA . VAL A 1 174 ? 3.757 -2.060 -15.107 1.00 91.75 174 VAL A CA 1
ATOM 1416 C C . VAL A 1 174 ? 4.124 -3.489 -15.476 1.00 91.75 174 VAL A C 1
ATOM 1418 O O . VAL A 1 174 ? 5.223 -3.728 -15.985 1.00 91.75 174 VAL A O 1
ATOM 1421 N N . ASN A 1 175 ? 3.211 -4.426 -15.223 1.00 87.12 175 ASN A N 1
ATOM 1422 C CA . ASN A 1 175 ? 3.453 -5.861 -15.359 1.00 87.12 175 ASN A CA 1
ATOM 1423 C C . ASN A 1 175 ? 2.448 -6.513 -16.309 1.00 87.12 175 ASN A C 1
ATOM 1425 O O . ASN A 1 175 ? 1.237 -6.490 -16.078 1.00 87.12 175 ASN A O 1
ATOM 1429 N N . SER A 1 176 ? 2.953 -7.122 -17.378 1.00 84.38 176 SER A N 1
ATOM 1430 C CA . SER A 1 176 ? 2.144 -7.754 -18.418 1.00 84.38 176 SER A CA 1
ATOM 1431 C C . SER A 1 176 ? 2.591 -9.185 -18.662 1.00 84.38 176 SER A C 1
ATOM 1433 O O . SER A 1 176 ? 3.736 -9.428 -19.053 1.00 84.38 176 SER A O 1
ATOM 1435 N N . TYR A 1 177 ? 1.652 -10.125 -18.554 1.00 80.06 177 TYR A N 1
ATOM 1436 C CA . TYR A 1 177 ? 1.847 -11.517 -18.956 1.00 80.06 177 TYR A CA 1
ATOM 1437 C C . TYR A 1 177 ? 1.344 -11.804 -20.379 1.00 80.06 177 TYR A C 1
ATOM 1439 O O . TYR A 1 177 ? 0.789 -12.865 -20.667 1.00 80.06 177 TYR A O 1
ATOM 1447 N N . SER A 1 178 ? 1.533 -10.844 -21.291 1.00 79.38 178 SER A N 1
ATOM 1448 C CA . SER A 1 178 ? 1.078 -10.907 -22.686 1.00 79.38 178 SER A CA 1
ATOM 1449 C C . SER A 1 178 ? 2.206 -10.598 -23.679 1.00 79.38 178 SER A C 1
ATOM 1451 O O . SER A 1 178 ? 3.218 -10.009 -23.329 1.00 79.38 178 SER A O 1
ATOM 1453 N N . LEU A 1 179 ? 2.035 -10.935 -24.960 1.00 78.62 179 LEU A N 1
ATOM 1454 C CA . LEU A 1 179 ? 2.917 -10.457 -26.044 1.00 78.62 179 LEU A CA 1
ATOM 1455 C C . LEU A 1 179 ? 2.724 -8.968 -26.373 1.00 78.62 179 LEU A C 1
ATOM 1457 O O . LEU A 1 179 ? 3.413 -8.424 -27.237 1.00 78.62 179 LEU A O 1
ATOM 1461 N N . HIS A 1 180 ? 1.742 -8.339 -25.741 1.00 85.25 180 HIS A N 1
ATOM 1462 C CA . HIS A 1 180 ? 1.264 -7.002 -26.038 1.00 85.25 180 HIS A CA 1
ATOM 1463 C C . HIS A 1 180 ? 1.459 -6.112 -24.806 1.00 85.25 180 HIS A C 1
ATOM 1465 O O . HIS A 1 180 ? 0.547 -6.009 -23.983 1.00 85.25 180 HIS A O 1
ATOM 1471 N N . PRO A 1 181 ? 2.657 -5.521 -24.636 1.00 87.31 181 PRO A N 1
ATOM 1472 C CA . PRO A 1 181 ? 3.022 -4.769 -23.437 1.00 87.31 181 PRO A CA 1
ATOM 1473 C C . PRO A 1 181 ? 2.348 -3.391 -23.357 1.00 87.31 181 PRO A C 1
ATOM 1475 O O . PRO A 1 181 ? 2.569 -2.665 -22.391 1.00 87.31 181 PRO A O 1
ATOM 1478 N N . GLU A 1 182 ? 1.549 -3.000 -24.359 1.00 91.31 182 GLU A N 1
ATOM 1479 C CA . GLU A 1 182 ? 0.786 -1.749 -24.342 1.00 91.31 182 GLU A CA 1
ATOM 1480 C C . GLU A 1 182 ? -0.184 -1.708 -23.156 1.00 91.31 182 GLU A C 1
ATOM 1482 O O . GLU A 1 182 ? -0.334 -0.666 -22.522 1.00 91.31 182 GLU A O 1
ATOM 1487 N N . ASN A 1 183 ? -0.806 -2.851 -22.853 1.00 89.12 183 ASN A N 1
ATOM 1488 C CA . ASN A 1 183 ? -1.732 -3.059 -21.745 1.00 89.12 183 ASN A CA 1
ATOM 1489 C C . ASN A 1 183 ? -1.177 -4.136 -20.810 1.00 89.12 183 ASN A C 1
ATOM 1491 O O . ASN A 1 183 ? -0.390 -4.996 -21.216 1.00 89.12 183 ASN A O 1
ATOM 1495 N N . SER A 1 184 ? -1.571 -4.084 -19.544 1.00 87.19 184 SER A N 1
ATOM 1496 C CA . SER A 1 184 ? -0.910 -4.840 -18.481 1.00 87.19 184 SER A CA 1
ATOM 1497 C C . SER A 1 184 ? -1.900 -5.287 -17.424 1.00 87.19 184 SER A C 1
ATOM 1499 O O . SER A 1 184 ? -2.946 -4.662 -17.271 1.00 87.19 184 SER A O 1
ATOM 1501 N N . TRP A 1 185 ? -1.553 -6.354 -16.703 1.00 84.50 185 TRP A N 1
ATOM 1502 C CA . TRP A 1 185 ? -2.297 -6.768 -15.519 1.00 84.50 185 TRP A CA 1
ATOM 1503 C C . TRP A 1 185 ? -2.207 -5.673 -14.463 1.00 84.50 185 TRP A C 1
ATOM 1505 O O . TRP A 1 185 ? -3.233 -5.193 -13.999 1.00 84.50 185 TRP A O 1
ATOM 1515 N N . GLU A 1 186 ? -0.991 -5.239 -14.142 1.00 87.56 186 GLU A N 1
ATOM 1516 C CA . GLU A 1 186 ? -0.756 -4.155 -13.192 1.00 87.56 186 GLU A CA 1
ATOM 1517 C C . GLU A 1 186 ? -0.480 -2.870 -13.968 1.00 87.56 186 GLU A C 1
ATOM 1519 O O . GLU A 1 186 ? 0.457 -2.806 -14.769 1.00 87.56 186 GLU A O 1
ATOM 1524 N N . THR A 1 187 ? -1.344 -1.868 -13.796 1.00 92.12 187 THR A N 1
ATOM 1525 C CA . THR A 1 187 ? -1.452 -0.734 -14.727 1.00 92.12 187 THR A CA 1
ATOM 1526 C C . THR A 1 187 ? -1.730 0.621 -14.044 1.00 92.12 187 THR A C 1
ATOM 1528 O O . THR A 1 187 ? -2.672 1.336 -14.409 1.00 92.12 187 THR A O 1
ATOM 1531 N N . PRO A 1 188 ? -0.899 1.057 -13.076 1.00 93.56 188 PRO A N 1
ATOM 1532 C CA . PRO A 1 188 ? 0.343 0.450 -12.570 1.00 93.56 188 PRO A CA 1
ATOM 1533 C C . PRO A 1 188 ? 0.228 -0.034 -11.105 1.00 93.56 188 PRO A C 1
ATOM 1535 O O . PRO A 1 188 ? -0.816 0.132 -10.471 1.00 93.56 188 PRO A O 1
ATOM 1538 N N . ILE A 1 189 ? 1.328 -0.549 -10.544 1.00 91.44 189 ILE A N 1
ATOM 1539 C CA . ILE A 1 189 ? 1.619 -0.391 -9.106 1.00 91.44 189 ILE A CA 1
ATOM 1540 C C . ILE A 1 189 ? 2.598 0.770 -8.950 1.00 91.44 189 ILE A C 1
ATOM 1542 O O . ILE A 1 189 ? 3.613 0.804 -9.641 1.00 91.44 189 ILE A O 1
ATOM 1546 N N . ALA A 1 190 ? 2.292 1.721 -8.074 1.00 93.94 190 ALA A N 1
ATOM 1547 C CA . ALA A 1 190 ? 3.051 2.947 -7.864 1.00 93.94 190 ALA A CA 1
ATOM 1548 C C . ALA A 1 190 ? 3.277 3.219 -6.376 1.00 93.94 190 ALA A C 1
ATOM 1550 O O . ALA A 1 190 ? 2.336 3.131 -5.592 1.00 93.94 190 ALA A O 1
ATOM 1551 N N . TRP A 1 191 ? 4.488 3.628 -6.012 1.00 93.56 191 TRP A N 1
ATOM 1552 C CA . TRP A 1 191 ? 4.889 3.997 -4.654 1.00 93.56 191 TRP A CA 1
ATOM 1553 C C . TRP A 1 191 ? 5.261 5.467 -4.604 1.00 93.56 191 TRP A C 1
ATOM 1555 O O . TRP A 1 191 ? 5.867 5.984 -5.541 1.00 93.56 191 TRP A O 1
ATOM 1565 N N . TYR A 1 192 ? 4.875 6.127 -3.518 1.00 94.69 192 TYR A N 1
ATOM 1566 C CA . TYR A 1 192 ? 5.053 7.555 -3.312 1.00 94.69 192 TYR A CA 1
ATOM 1567 C C . TYR A 1 192 ? 5.863 7.796 -2.039 1.00 94.69 192 TYR A C 1
ATOM 1569 O O . TYR A 1 192 ? 5.433 7.430 -0.945 1.00 94.69 192 TYR A O 1
ATOM 1577 N N . ASP A 1 193 ? 6.997 8.468 -2.205 1.00 94.31 193 ASP A N 1
ATOM 1578 C CA . ASP A 1 193 ? 7.847 9.000 -1.139 1.00 94.31 193 ASP A CA 1
ATOM 1579 C C . ASP A 1 193 ? 7.812 10.530 -1.255 1.00 94.31 193 ASP A C 1
ATOM 1581 O O . ASP A 1 193 ? 8.548 11.148 -2.032 1.00 94.31 193 ASP A O 1
ATOM 1585 N N . PHE A 1 194 ? 6.832 11.127 -0.581 1.00 95.62 194 PHE A N 1
ATOM 1586 C CA . PHE A 1 194 ? 6.471 12.529 -0.739 1.00 95.62 194 PHE A CA 1
ATOM 1587 C C . PHE A 1 194 ? 7.445 13.487 -0.054 1.00 95.62 194 PHE A C 1
ATOM 1589 O O . PHE A 1 194 ? 7.555 14.639 -0.481 1.00 95.62 194 PHE A O 1
ATOM 1596 N N . ASP A 1 195 ? 8.099 13.052 1.022 1.00 93.81 195 ASP A N 1
ATOM 1597 C CA . ASP A 1 195 ? 9.129 13.817 1.725 1.00 93.81 195 ASP A CA 1
ATOM 1598 C C . ASP A 1 195 ? 10.557 13.458 1.288 1.00 93.81 195 ASP A C 1
ATOM 1600 O O . ASP A 1 195 ? 11.502 14.147 1.688 1.00 93.81 195 ASP A O 1
ATOM 1604 N N . CYS A 1 196 ? 10.690 12.500 0.366 1.00 92.19 196 CYS A N 1
ATOM 1605 C CA . CYS A 1 196 ? 11.936 12.091 -0.277 1.00 92.19 196 CYS A CA 1
ATOM 1606 C C . CYS A 1 196 ? 12.962 11.572 0.740 1.00 92.19 196 CYS A C 1
ATOM 1608 O O . CYS A 1 196 ? 14.154 11.892 0.656 1.00 92.19 196 CYS A O 1
ATOM 1610 N N . ASP A 1 197 ? 12.489 10.817 1.733 1.00 90.94 197 ASP A N 1
ATOM 1611 C CA . ASP A 1 197 ? 13.298 10.261 2.818 1.00 90.94 197 ASP A CA 1
ATOM 1612 C C . ASP A 1 197 ? 13.720 8.794 2.580 1.00 90.94 197 ASP A C 1
ATOM 1614 O O . ASP A 1 197 ? 14.391 8.184 3.428 1.00 90.94 197 ASP A O 1
ATOM 1618 N N . GLY A 1 198 ? 13.345 8.249 1.418 1.00 88.06 198 GLY A N 1
ATOM 1619 C CA . GLY A 1 198 ? 13.615 6.887 0.977 1.00 88.06 198 GLY A CA 1
ATOM 1620 C C . GLY A 1 198 ? 12.596 5.854 1.458 1.00 88.06 198 GLY A C 1
ATOM 1621 O O . GLY A 1 198 ? 12.875 4.666 1.299 1.00 88.06 198 GLY A O 1
ATOM 1622 N N . LYS A 1 199 ? 11.475 6.259 2.074 1.00 89.19 199 LYS A N 1
ATOM 1623 C CA . LYS A 1 199 ? 10.436 5.351 2.588 1.00 89.19 199 LYS A CA 1
ATOM 1624 C C . LYS A 1 199 ? 9.073 5.666 1.982 1.00 89.19 199 LYS A C 1
ATOM 1626 O O . LYS A 1 199 ? 8.720 6.809 1.700 1.00 89.19 199 LYS A O 1
ATOM 1631 N N . THR A 1 200 ? 8.270 4.624 1.808 1.00 89.31 200 THR A N 1
ATOM 1632 C CA . THR A 1 200 ? 6.966 4.741 1.154 1.00 89.31 200 THR A CA 1
ATOM 1633 C C . THR A 1 200 ? 5.938 5.351 2.102 1.00 89.31 200 THR A C 1
ATOM 1635 O O . THR A 1 200 ? 5.613 4.768 3.134 1.00 89.31 200 THR A O 1
ATOM 1638 N N . ASN A 1 201 ? 5.349 6.486 1.718 1.00 93.12 201 ASN A N 1
ATOM 1639 C CA . ASN A 1 201 ? 4.206 7.066 2.425 1.00 93.12 201 ASN A CA 1
ATOM 1640 C C . ASN A 1 201 ? 2.862 6.531 1.911 1.00 93.12 201 ASN A C 1
ATOM 1642 O O . ASN A 1 201 ? 1.871 6.507 2.638 1.00 93.12 201 ASN A O 1
ATOM 1646 N N . MET A 1 202 ? 2.787 6.172 0.630 1.00 94.19 202 MET A N 1
ATOM 1647 C CA . MET A 1 202 ? 1.558 5.691 0.004 1.00 94.19 202 MET A CA 1
ATOM 1648 C C . MET A 1 202 ? 1.883 4.770 -1.167 1.00 94.19 202 MET A C 1
ATOM 1650 O O . MET A 1 202 ? 2.877 4.973 -1.863 1.00 94.19 202 MET A O 1
ATOM 1654 N N . THR A 1 203 ? 0.998 3.820 -1.442 1.00 93.31 203 THR A N 1
ATOM 1655 C CA . THR A 1 203 ? 1.050 2.973 -2.634 1.00 93.31 203 THR A CA 1
ATOM 1656 C C . THR A 1 203 ? -0.311 2.953 -3.320 1.00 93.31 203 THR A C 1
ATOM 1658 O O . THR A 1 203 ? -1.352 2.925 -2.666 1.00 93.31 203 THR A O 1
ATOM 1661 N N . MET A 1 204 ? -0.304 2.975 -4.650 1.00 94.25 204 MET A N 1
ATOM 1662 C CA . MET A 1 204 ? -1.472 2.781 -5.505 1.00 94.25 204 MET A CA 1
ATOM 1663 C C . MET A 1 204 ? -1.282 1.507 -6.323 1.00 94.25 204 MET A C 1
ATOM 1665 O O . MET A 1 204 ? -0.228 1.330 -6.928 1.00 94.25 204 MET A O 1
ATOM 1669 N N . ARG A 1 205 ? -2.315 0.672 -6.421 1.00 92.31 205 ARG A N 1
ATOM 1670 C CA . ARG A 1 205 ? -2.342 -0.489 -7.319 1.00 92.31 205 ARG A CA 1
ATOM 1671 C C . ARG A 1 205 ? -3.581 -0.451 -8.202 1.00 92.31 205 ARG A C 1
ATOM 1673 O O . ARG A 1 205 ? -4.672 -0.110 -7.755 1.00 92.31 205 ARG A O 1
ATOM 1680 N N . VAL A 1 206 ? -3.400 -0.784 -9.475 1.00 92.69 206 VAL A N 1
ATOM 1681 C CA . VAL A 1 206 ? -4.472 -0.864 -10.470 1.00 92.69 206 VAL A CA 1
ATOM 1682 C C . VAL A 1 206 ? -4.373 -2.198 -11.188 1.00 92.69 206 VAL A C 1
ATOM 1684 O O . VAL A 1 206 ? -3.342 -2.488 -11.795 1.00 92.69 206 VAL A O 1
ATOM 1687 N N . GLY A 1 207 ? -5.457 -2.973 -11.166 1.00 88.69 207 GLY A N 1
ATOM 1688 C CA . GLY A 1 207 ? -5.541 -4.276 -11.823 1.00 88.69 207 GLY A CA 1
ATOM 1689 C C . GLY A 1 207 ? -6.460 -4.276 -13.048 1.00 88.69 207 GLY A C 1
ATOM 1690 O O . GLY A 1 207 ? -7.590 -3.804 -12.968 1.00 88.69 207 GLY A O 1
ATOM 1691 N N . ASP A 1 208 ? -6.016 -4.858 -14.166 1.00 87.94 208 ASP A N 1
ATOM 1692 C CA . ASP A 1 208 ? -6.849 -5.342 -15.283 1.00 87.94 208 ASP A CA 1
ATOM 1693 C C . ASP A 1 208 ? -6.939 -6.872 -15.195 1.00 87.94 208 ASP A C 1
ATOM 1695 O O . ASP A 1 208 ? -6.112 -7.613 -15.735 1.00 87.94 208 ASP A O 1
ATOM 1699 N N . THR A 1 209 ? -7.934 -7.353 -14.449 1.00 75.62 209 THR A N 1
ATOM 1700 C CA . THR A 1 209 ? -8.093 -8.779 -14.110 1.00 75.62 209 THR A CA 1
ATOM 1701 C C . THR A 1 209 ? -9.209 -9.479 -14.879 1.00 75.62 209 THR A C 1
ATOM 1703 O O . THR A 1 209 ? -9.467 -10.661 -14.658 1.00 75.62 209 THR A O 1
ATOM 1706 N N . LEU A 1 210 ? -9.828 -8.818 -15.866 1.00 65.81 210 LEU A N 1
ATOM 1707 C CA . LEU A 1 210 ? -10.878 -9.414 -16.712 1.00 65.81 210 LEU A CA 1
ATOM 1708 C C . LEU A 1 210 ? -10.436 -10.710 -17.413 1.00 65.81 210 LEU A C 1
ATOM 1710 O O . LEU A 1 210 ? -11.255 -11.594 -17.681 1.00 65.81 210 LEU A O 1
ATOM 1714 N N . HIS A 1 211 ? -9.139 -10.841 -17.687 1.00 57.47 211 HIS A N 1
ATOM 1715 C CA . HIS A 1 211 ? -8.544 -12.009 -18.332 1.00 57.47 211 HIS A CA 1
ATOM 1716 C C . HIS A 1 211 ? -8.189 -13.147 -17.344 1.00 57.47 211 HIS A C 1
ATOM 1718 O O . HIS A 1 211 ? -7.754 -14.221 -17.768 1.00 57.47 211 HIS A O 1
ATOM 1724 N N . ASN A 1 212 ? -8.445 -12.995 -16.035 1.00 51.28 212 ASN A N 1
ATOM 1725 C CA . ASN A 1 212 ? -8.091 -13.998 -15.015 1.00 51.28 212 ASN A CA 1
ATOM 1726 C C . ASN A 1 212 ? -8.971 -15.255 -15.010 1.00 51.28 212 ASN A C 1
ATOM 1728 O O . ASN A 1 212 ? -8.562 -16.279 -14.459 1.00 51.28 212 ASN A O 1
ATOM 1732 N N . ASN A 1 213 ? -10.118 -15.264 -15.703 1.00 42.69 213 ASN A N 1
ATOM 1733 C CA . ASN A 1 213 ? -10.904 -16.496 -15.883 1.00 42.69 213 ASN A CA 1
ATOM 1734 C C . ASN A 1 213 ? -10.146 -17.599 -16.660 1.00 42.69 213 ASN A C 1
ATOM 1736 O O . ASN A 1 213 ? -10.582 -18.750 -16.663 1.00 42.69 213 ASN A O 1
ATOM 1740 N N . SER A 1 214 ? -9.001 -17.285 -17.280 1.00 37.75 214 SER A N 1
ATOM 1741 C CA . SER A 1 214 ? -8.057 -18.262 -17.852 1.00 37.75 214 SER A CA 1
ATOM 1742 C C . SER A 1 214 ? -6.870 -18.639 -16.953 1.00 37.75 214 SER A C 1
ATOM 1744 O O . SER A 1 214 ? -6.109 -19.522 -17.340 1.00 37.75 214 SER A O 1
ATOM 1746 N N . ILE A 1 215 ? -6.700 -18.012 -15.782 1.00 42.91 215 ILE A N 1
ATOM 1747 C CA . ILE A 1 215 ? -5.514 -18.179 -14.916 1.00 42.91 215 ILE A CA 1
ATOM 1748 C C . ILE A 1 215 ? -5.810 -19.071 -13.696 1.00 42.91 215 ILE A C 1
ATOM 1750 O O . ILE A 1 215 ? -4.955 -19.846 -13.279 1.00 42.91 215 ILE A O 1
ATOM 1754 N N . ILE A 1 216 ? -7.039 -19.052 -13.163 1.00 38.44 216 ILE A N 1
ATOM 1755 C CA . ILE A 1 216 ? -7.342 -19.644 -11.839 1.00 38.44 216 ILE A CA 1
ATOM 1756 C C . ILE A 1 216 ? -7.780 -21.131 -11.899 1.00 38.44 216 ILE A C 1
ATOM 1758 O O . ILE A 1 216 ? -7.890 -21.796 -10.873 1.00 38.44 216 ILE A O 1
ATOM 1762 N N . GLY A 1 217 ? -8.012 -21.717 -13.081 1.00 34.25 217 GLY A N 1
ATOM 1763 C CA . GLY A 1 217 ? -8.649 -23.048 -13.176 1.00 34.25 217 GLY A CA 1
ATOM 1764 C C . GLY A 1 217 ? -7.831 -24.188 -13.782 1.00 34.25 217 GLY A C 1
ATOM 1765 O O . GLY A 1 217 ? -8.082 -25.354 -13.491 1.00 34.25 217 GLY A O 1
ATOM 1766 N N . VAL A 1 218 ? -6.901 -23.883 -14.674 1.00 31.45 218 VAL A N 1
ATOM 1767 C CA . VAL A 1 218 ? -6.161 -24.841 -15.505 1.00 31.45 218 VAL A CA 1
ATOM 1768 C C . VAL A 1 218 ? -5.068 -24.010 -16.153 1.00 31.45 218 VAL A C 1
ATOM 1770 O O . VAL A 1 218 ? -5.406 -22.972 -16.708 1.00 31.45 218 VAL A O 1
ATOM 1773 N N . GLY A 1 219 ? -3.802 -24.423 -16.034 1.00 37.09 219 GLY A N 1
ATOM 1774 C CA . GLY A 1 219 ? -2.635 -23.660 -16.490 1.00 37.09 219 GLY A CA 1
ATOM 1775 C C . GLY A 1 219 ? -2.866 -22.885 -17.788 1.00 37.09 219 GLY A C 1
ATOM 1776 O O . GLY A 1 219 ? -3.555 -23.377 -18.685 1.00 37.09 219 GLY A O 1
ATOM 1777 N N . LEU A 1 220 ? -2.309 -21.668 -17.827 1.00 42.38 220 LEU A N 1
ATOM 1778 C CA . LEU A 1 220 ? -2.470 -20.675 -18.888 1.00 42.38 220 LEU A CA 1
ATOM 1779 C C . LEU A 1 220 ? -2.683 -21.333 -20.242 1.00 42.38 220 LEU A C 1
ATOM 1781 O O . LEU A 1 220 ? -1.859 -22.118 -20.711 1.00 42.38 220 LEU A O 1
ATOM 1785 N N . ASN A 1 221 ? -3.824 -21.037 -20.855 1.00 39.59 221 ASN A N 1
ATOM 1786 C CA . ASN A 1 221 ? -4.152 -21.589 -22.152 1.00 39.59 221 ASN A CA 1
ATOM 1787 C C . ASN A 1 221 ? -3.211 -20.962 -23.194 1.00 39.59 221 ASN A C 1
ATOM 1789 O O . ASN A 1 221 ? -3.500 -19.904 -23.747 1.00 39.59 221 ASN A O 1
ATOM 1793 N N . LEU A 1 222 ? -2.075 -21.626 -23.431 1.00 43.84 222 LEU A N 1
ATOM 1794 C CA . LEU A 1 222 ? -0.962 -21.231 -24.310 1.00 43.84 222 LEU A CA 1
ATOM 1795 C C . LEU A 1 222 ? -1.384 -20.907 -25.758 1.00 43.84 222 LEU A C 1
ATOM 1797 O O . LEU A 1 222 ? -0.575 -20.417 -26.540 1.00 43.84 222 LEU A O 1
ATOM 1801 N N . GLU A 1 223 ? -2.633 -21.196 -26.133 1.00 40.22 223 GLU A N 1
ATOM 1802 C CA . GLU A 1 223 ? -3.192 -20.919 -27.458 1.00 40.22 223 GLU A CA 1
ATOM 1803 C C . GLU A 1 223 ? -3.813 -19.516 -27.599 1.00 40.22 223 GLU A C 1
ATOM 1805 O O . GLU A 1 223 ? -4.139 -19.116 -28.719 1.00 40.22 223 GLU A O 1
ATOM 1810 N N . LYS A 1 224 ? -3.972 -18.751 -26.509 1.00 47.34 224 LYS A N 1
ATOM 1811 C CA . LYS A 1 224 ? -4.561 -17.404 -26.537 1.00 47.34 224 LYS A CA 1
ATOM 1812 C C . LYS A 1 224 ? -3.607 -16.353 -25.973 1.00 47.34 224 LYS A C 1
ATOM 1814 O O . LYS A 1 224 ? -3.550 -16.104 -24.776 1.00 47.34 224 LYS A O 1
ATOM 1819 N N . PHE A 1 225 ? -2.852 -15.743 -26.883 1.00 53.28 225 PHE A N 1
ATOM 1820 C CA . PHE A 1 225 ? -1.976 -14.584 -26.675 1.00 53.28 225 PHE A CA 1
ATOM 1821 C C . PHE A 1 225 ? -2.790 -13.295 -26.457 1.00 53.28 225 PHE A C 1
ATOM 1823 O O . PHE A 1 225 ? -2.626 -12.321 -27.193 1.00 53.28 225 PHE A O 1
ATOM 1830 N N . ASP A 1 226 ? -3.750 -13.313 -25.534 1.00 62.75 226 ASP A N 1
ATOM 1831 C CA . ASP A 1 226 ? -4.755 -12.256 -25.462 1.00 62.75 226 ASP A CA 1
ATOM 1832 C C . ASP A 1 226 ? -4.154 -10.953 -24.897 1.00 62.75 226 ASP A C 1
ATOM 1834 O O . ASP A 1 226 ? -3.294 -10.944 -24.010 1.00 62.75 226 ASP A O 1
ATOM 1838 N N . ARG A 1 227 ? -4.574 -9.828 -25.484 1.00 74.81 227 ARG A N 1
ATOM 1839 C CA . ARG A 1 227 ? -4.304 -8.478 -24.974 1.00 74.81 227 ARG A CA 1
ATOM 1840 C C . ARG A 1 227 ? -5.148 -8.259 -23.727 1.00 74.81 227 ARG A C 1
ATOM 1842 O O . ARG A 1 227 ? -6.315 -8.637 -23.736 1.00 74.81 227 ARG A O 1
ATOM 1849 N N . TYR A 1 228 ? -4.602 -7.587 -22.717 1.00 84.56 228 TYR A N 1
ATOM 1850 C CA . TYR A 1 228 ? -5.420 -7.059 -21.622 1.00 84.56 228 TYR A CA 1
ATOM 1851 C C . TYR A 1 228 ? -6.488 -6.096 -22.161 1.00 84.56 228 TYR A C 1
ATOM 1853 O O . TYR A 1 228 ? -6.345 -5.538 -23.253 1.00 84.56 228 TYR A O 1
ATOM 1861 N N . ALA A 1 229 ? -7.591 -5.944 -21.424 1.00 86.19 229 ALA A N 1
ATOM 1862 C CA . ALA A 1 229 ? -8.786 -5.280 -21.939 1.00 86.19 229 ALA A CA 1
ATOM 1863 C C . ALA A 1 229 ? -8.589 -3.772 -22.108 1.00 86.19 229 ALA A C 1
ATOM 1865 O O . ALA A 1 229 ? -9.309 -3.149 -22.890 1.00 86.19 229 ALA A O 1
ATOM 1866 N N . GLY A 1 230 ? -7.648 -3.189 -21.361 1.00 91.56 230 GLY A N 1
ATOM 1867 C CA . GLY A 1 230 ? -7.568 -1.744 -21.234 1.00 91.56 230 GLY A CA 1
ATOM 1868 C C . GLY A 1 230 ? -8.583 -1.189 -20.234 1.00 91.56 230 GLY A C 1
ATOM 1869 O O . GLY A 1 230 ? -8.857 0.009 -20.251 1.00 91.56 230 GLY A O 1
ATOM 1870 N N . ILE A 1 231 ? -9.177 -2.051 -19.402 1.00 92.44 231 ILE A N 1
ATOM 1871 C CA . ILE A 1 231 ? -10.241 -1.689 -18.467 1.00 92.44 231 ILE A CA 1
ATOM 1872 C C . ILE A 1 231 ? -9.865 -2.210 -17.083 1.00 92.44 231 ILE A C 1
ATOM 1874 O O . ILE A 1 231 ? -9.768 -3.418 -16.879 1.00 92.44 231 ILE A O 1
ATOM 1878 N N . ALA A 1 232 ? -9.672 -1.296 -16.137 1.00 92.12 232 ALA A N 1
ATOM 1879 C CA . ALA A 1 232 ? -9.332 -1.645 -14.769 1.00 92.12 232 ALA A CA 1
ATOM 1880 C C . ALA A 1 232 ? -10.549 -2.241 -14.042 1.00 92.12 232 ALA A C 1
ATOM 1882 O O . ALA A 1 232 ? -11.665 -1.715 -14.114 1.00 92.12 232 ALA A O 1
ATOM 1883 N N . THR A 1 233 ? -10.310 -3.348 -13.350 1.00 88.25 233 THR A N 1
ATOM 1884 C CA . THR A 1 233 ? -11.248 -4.063 -12.475 1.00 88.25 233 THR A CA 1
ATOM 1885 C C . THR A 1 233 ? -10.996 -3.783 -11.004 1.00 88.25 233 THR A C 1
ATOM 1887 O O . THR A 1 233 ? -11.913 -3.963 -10.209 1.00 88.25 233 THR A O 1
ATOM 1890 N N . GLU A 1 234 ? -9.786 -3.344 -10.659 1.00 88.62 234 GLU A N 1
ATOM 1891 C CA . GLU A 1 234 ? -9.318 -3.091 -9.296 1.00 88.62 234 GLU A CA 1
ATOM 1892 C C . GLU A 1 234 ? -8.611 -1.733 -9.235 1.00 88.62 234 GLU A C 1
ATOM 1894 O O . GLU A 1 234 ? -7.843 -1.381 -10.138 1.00 88.62 234 GLU A O 1
ATOM 1899 N N . PHE A 1 235 ? -8.845 -0.991 -8.158 1.00 93.12 235 PHE A N 1
ATOM 1900 C CA . PHE A 1 235 ? -8.084 0.189 -7.767 1.00 93.12 235 PHE A CA 1
ATOM 1901 C C . PHE A 1 235 ? -7.906 0.185 -6.251 1.00 93.12 235 PHE A C 1
ATOM 1903 O O . PHE A 1 235 ? -8.883 0.112 -5.511 1.00 93.12 235 PHE A O 1
ATOM 1910 N N . GLU A 1 236 ? -6.668 0.275 -5.786 1.00 91.88 236 GLU A N 1
ATOM 1911 C CA . GLU A 1 236 ? -6.321 0.133 -4.376 1.00 91.88 236 GLU A CA 1
ATOM 1912 C C . GLU A 1 236 ? -5.351 1.236 -3.947 1.00 91.88 236 GLU A C 1
ATOM 1914 O O . GLU A 1 236 ? -4.498 1.673 -4.725 1.00 91.88 236 GLU A O 1
ATOM 1919 N N . LEU A 1 237 ? -5.488 1.683 -2.700 1.00 93.19 237 LEU A N 1
ATOM 1920 C CA . LEU A 1 237 ? -4.662 2.708 -2.068 1.00 93.19 237 LEU A CA 1
ATOM 1921 C C . LEU A 1 237 ? -4.286 2.265 -0.662 1.00 93.19 237 LEU A C 1
ATOM 1923 O O . LEU A 1 237 ? -5.180 2.122 0.165 1.00 93.19 237 LEU A O 1
ATOM 1927 N N . ALA A 1 238 ? -2.996 2.136 -0.377 1.00 91.75 238 ALA A N 1
ATOM 1928 C CA . ALA A 1 238 ? -2.471 1.853 0.957 1.00 91.75 238 ALA A CA 1
ATOM 1929 C C . ALA A 1 238 ? -1.620 3.035 1.449 1.00 91.75 238 ALA A C 1
ATOM 1931 O O . ALA A 1 238 ? -0.918 3.654 0.647 1.00 91.75 238 ALA A O 1
ATOM 1932 N N . MET A 1 239 ? -1.711 3.402 2.730 1.00 92.94 239 MET A N 1
ATOM 1933 C CA . MET A 1 239 ? -1.129 4.640 3.273 1.00 92.94 239 MET A CA 1
ATOM 1934 C C . MET A 1 239 ? -0.441 4.431 4.621 1.00 92.94 239 MET A C 1
ATOM 1936 O O . MET A 1 239 ? -1.018 3.829 5.517 1.00 92.94 239 MET A O 1
ATOM 1940 N N . GLU A 1 240 ? 0.733 5.041 4.778 1.00 92.75 240 GLU A N 1
ATOM 1941 C CA . GLU A 1 240 ? 1.446 5.261 6.041 1.00 92.75 240 GLU A CA 1
ATOM 1942 C C . GLU A 1 240 ? 0.824 6.473 6.758 1.00 92.75 240 GLU A C 1
ATOM 1944 O O . GLU A 1 240 ? 0.865 7.614 6.290 1.00 92.75 240 GLU A O 1
ATOM 1949 N N . LEU A 1 241 ? 0.190 6.263 7.902 1.00 93.62 241 LEU A N 1
ATOM 1950 C CA . LEU A 1 241 ? -0.582 7.279 8.612 1.00 93.62 241 LEU A CA 1
ATOM 1951 C C . LEU A 1 241 ? 0.009 7.646 9.971 1.00 93.62 241 LEU A C 1
ATOM 1953 O O . LEU A 1 241 ? -0.241 8.756 10.454 1.00 93.62 241 LEU A O 1
ATOM 1957 N N . ASN A 1 242 ? 0.899 6.854 10.551 1.00 90.50 242 ASN A N 1
ATOM 1958 C CA . ASN A 1 242 ? 1.356 7.066 11.921 1.00 90.50 242 ASN A CA 1
ATOM 1959 C C . ASN A 1 242 ? 2.768 7.704 12.058 1.00 90.50 242 ASN A C 1
ATOM 1961 O O . ASN A 1 242 ? 3.086 8.259 13.117 1.00 90.50 242 ASN A O 1
ATOM 1965 N N . GLY A 1 243 ? 3.537 7.757 10.971 1.00 86.56 243 GLY A N 1
ATOM 1966 C CA . GLY A 1 243 ? 4.884 8.314 10.865 1.00 86.56 243 GLY A CA 1
ATOM 1967 C C . GLY A 1 243 ? 5.991 7.454 11.484 1.00 86.56 243 GLY A C 1
ATOM 1968 O O . GLY A 1 243 ? 6.959 8.033 11.984 1.00 86.56 243 GLY A O 1
ATOM 1969 N N . ASP A 1 244 ? 5.850 6.127 11.534 1.00 87.19 244 ASP A N 1
ATOM 1970 C CA . ASP A 1 244 ? 6.794 5.222 12.214 1.00 87.19 244 ASP A CA 1
ATOM 1971 C C . ASP A 1 244 ? 7.748 4.455 11.284 1.00 87.19 244 ASP A C 1
ATOM 1973 O O . ASP A 1 244 ? 8.559 3.643 11.749 1.00 87.19 244 ASP A O 1
ATOM 1977 N N . THR A 1 245 ? 7.745 4.784 9.992 1.00 88.81 245 THR A N 1
ATOM 1978 C CA . THR A 1 245 ? 8.748 4.276 9.056 1.00 88.81 245 THR A CA 1
ATOM 1979 C C . THR A 1 245 ? 10.166 4.663 9.492 1.00 88.81 245 THR A C 1
ATOM 1981 O O . THR A 1 245 ? 10.444 5.798 9.887 1.00 88.81 245 THR A O 1
ATOM 1984 N N . SER A 1 246 ? 11.103 3.719 9.414 1.00 87.00 246 SER A N 1
ATOM 1985 C CA . SER A 1 246 ? 12.499 3.880 9.836 1.00 87.00 246 SER A CA 1
ATOM 1986 C C . SER A 1 246 ? 13.432 2.935 9.070 1.00 87.00 246 SER A C 1
ATOM 1988 O O . SER A 1 246 ? 12.978 2.106 8.292 1.00 87.00 246 SER A O 1
ATOM 1990 N N . ASP A 1 247 ? 14.743 2.991 9.326 1.00 86.44 247 ASP A N 1
ATOM 1991 C CA . ASP A 1 247 ? 15.694 2.023 8.747 1.00 86.44 247 ASP A CA 1
ATOM 1992 C C . ASP A 1 247 ? 15.419 0.568 9.186 1.00 86.44 247 ASP A C 1
ATOM 1994 O O . ASP A 1 247 ? 15.906 -0.373 8.558 1.00 86.44 247 ASP A O 1
ATOM 1998 N N . ASP A 1 248 ? 14.647 0.389 10.263 1.00 83.75 248 ASP A N 1
ATOM 1999 C CA . ASP A 1 248 ? 14.173 -0.903 10.756 1.00 83.75 248 ASP A CA 1
ATOM 2000 C C . ASP A 1 248 ? 12.733 -1.223 10.299 1.00 83.75 248 ASP A C 1
ATOM 2002 O O . ASP A 1 248 ? 12.268 -2.330 10.565 1.00 83.75 248 ASP A O 1
ATOM 2006 N N . ASN A 1 249 ? 12.056 -0.295 9.606 1.00 82.19 249 ASN A N 1
ATOM 2007 C CA . ASN A 1 249 ? 10.683 -0.426 9.106 1.00 82.19 249 ASN A CA 1
ATOM 2008 C C . ASN A 1 249 ? 10.448 0.447 7.847 1.00 82.19 249 ASN A C 1
ATOM 2010 O O . ASN A 1 249 ? 9.980 1.578 7.953 1.00 82.19 249 ASN A O 1
ATOM 2014 N N . TRP A 1 250 ? 10.841 -0.018 6.658 1.00 83.69 250 TRP A N 1
ATOM 2015 C CA . TRP A 1 250 ? 10.815 0.788 5.419 1.00 83.69 250 TRP A CA 1
ATOM 2016 C C . TRP A 1 250 ? 9.415 0.944 4.810 1.00 83.69 250 TRP A C 1
ATOM 2018 O O . TRP A 1 250 ? 9.184 1.870 4.034 1.00 83.69 250 TRP A O 1
ATOM 2028 N N . HIS A 1 251 ? 8.494 0.056 5.175 1.00 79.81 251 HIS A N 1
ATOM 2029 C CA . HIS A 1 251 ? 7.082 0.112 4.817 1.00 79.81 251 HIS A CA 1
ATOM 2030 C C . HIS A 1 251 ? 6.277 -0.061 6.098 1.00 79.81 251 HIS A C 1
ATOM 2032 O O . HIS A 1 251 ? 6.594 -0.954 6.867 1.00 79.81 251 HIS A O 1
ATOM 2038 N N . SER A 1 252 ? 5.270 0.778 6.321 1.00 82.00 252 SER A N 1
ATOM 2039 C CA . SER A 1 252 ? 4.389 0.719 7.498 1.00 82.00 252 SER A CA 1
ATOM 2040 C C . SER A 1 252 ? 3.021 1.278 7.112 1.00 82.00 252 SER A C 1
ATOM 2042 O O . SER A 1 252 ? 2.643 2.401 7.440 1.00 82.00 252 SER A O 1
ATOM 2044 N N . LEU A 1 253 ? 2.344 0.579 6.208 1.00 85.62 253 LEU A N 1
ATOM 2045 C CA . LEU A 1 253 ? 1.123 1.087 5.593 1.00 85.62 253 LEU A CA 1
ATOM 2046 C C . LEU A 1 253 ? -0.068 0.777 6.514 1.00 85.62 253 LEU A C 1
ATOM 2048 O O . LEU A 1 253 ? -0.651 -0.287 6.417 1.00 85.62 253 LEU A O 1
ATOM 2052 N N . ASP A 1 254 ? -0.447 1.719 7.378 1.00 89.38 254 ASP A N 1
ATOM 2053 C CA . ASP A 1 254 ? -1.500 1.551 8.396 1.00 89.38 254 ASP A CA 1
ATOM 2054 C C . ASP A 1 254 ? -2.911 1.238 7.847 1.00 89.38 254 ASP A C 1
ATOM 2056 O O . ASP A 1 254 ? -3.737 0.644 8.539 1.00 89.38 254 ASP A O 1
ATOM 2060 N N . MET A 1 255 ? -3.265 1.732 6.655 1.00 91.06 255 MET A N 1
ATOM 2061 C CA . MET A 1 255 ? -4.641 1.644 6.141 1.00 91.06 255 MET A CA 1
ATOM 2062 C C . MET A 1 255 ? -4.681 1.448 4.631 1.00 91.06 255 MET A C 1
ATOM 2064 O O . MET A 1 255 ? -3.992 2.155 3.894 1.00 91.06 255 MET A O 1
ATOM 2068 N N . MET A 1 256 ? -5.585 0.581 4.170 1.00 90.38 256 MET A N 1
ATOM 2069 C CA . MET A 1 256 ? -5.881 0.357 2.759 1.00 90.38 256 MET A CA 1
ATOM 2070 C C . MET A 1 256 ? -7.354 0.610 2.422 1.00 90.38 256 MET A C 1
ATOM 2072 O O . MET A 1 256 ? -8.251 0.253 3.185 1.00 90.38 256 MET A O 1
ATOM 2076 N N . LEU A 1 257 ? -7.601 1.191 1.246 1.00 92.12 257 LEU A N 1
ATOM 2077 C CA . LEU A 1 257 ? -8.902 1.256 0.586 1.00 92.12 257 LEU A CA 1
ATOM 2078 C C . LEU A 1 257 ? -8.824 0.532 -0.758 1.00 92.12 257 LEU A C 1
ATOM 2080 O O . LEU A 1 257 ? -8.027 0.910 -1.616 1.00 92.12 257 LEU A O 1
ATOM 2084 N N . SER A 1 258 ? -9.691 -0.455 -0.959 1.00 89.75 258 SER A N 1
ATOM 2085 C CA . SER A 1 258 ? -9.809 -1.221 -2.203 1.00 89.75 258 SER A CA 1
ATOM 2086 C C . SER A 1 258 ? -11.151 -0.949 -2.863 1.00 89.75 258 SER A C 1
ATOM 2088 O O . SER A 1 258 ? -12.175 -0.874 -2.188 1.00 89.75 258 SER A O 1
ATOM 2090 N N . PHE A 1 259 ? -11.146 -0.811 -4.183 1.00 91.12 259 PHE A N 1
ATOM 2091 C CA . PHE A 1 259 ? -12.306 -0.603 -5.035 1.00 91.12 259 PHE A CA 1
ATOM 2092 C C . PHE A 1 259 ? -12.266 -1.651 -6.136 1.00 91.12 259 PHE A C 1
ATOM 2094 O O . PHE A 1 259 ? -11.244 -1.816 -6.804 1.00 91.12 259 PHE A O 1
ATOM 2101 N N . ASN A 1 260 ? -13.375 -2.350 -6.353 1.00 87.12 260 ASN A N 1
ATOM 2102 C CA . ASN A 1 260 ? -13.441 -3.355 -7.403 1.00 87.12 260 ASN A CA 1
ATOM 2103 C C . ASN A 1 260 ? -14.743 -3.294 -8.199 1.00 87.12 260 ASN A C 1
ATOM 2105 O O . ASN A 1 260 ? -15.724 -2.665 -7.801 1.00 87.12 260 ASN A O 1
ATOM 2109 N N . ASN A 1 261 ? -14.678 -3.852 -9.408 1.00 87.19 261 ASN A N 1
ATOM 2110 C CA . ASN A 1 261 ? -15.817 -4.205 -10.242 1.00 87.19 261 ASN A CA 1
ATOM 2111 C C . ASN A 1 261 ? -15.408 -5.302 -11.228 1.00 87.19 261 ASN A C 1
ATOM 2113 O O . ASN A 1 261 ? -14.990 -5.037 -12.354 1.00 87.19 261 ASN A O 1
ATOM 2117 N N . TYR A 1 262 ? -15.560 -6.558 -10.819 1.00 81.88 262 TYR A N 1
ATOM 2118 C CA . TYR A 1 262 ? -15.203 -7.708 -11.658 1.00 81.88 262 TYR A CA 1
ATOM 2119 C C . TYR A 1 262 ? -16.270 -8.057 -12.699 1.00 81.88 262 TYR A C 1
ATOM 2121 O O . TYR A 1 262 ? -15.981 -8.700 -13.710 1.00 81.88 262 TYR A O 1
ATOM 2129 N N . LYS A 1 263 ? -17.527 -7.663 -12.462 1.00 80.81 263 LYS A N 1
ATOM 2130 C CA . LYS A 1 263 ? -18.671 -8.100 -13.279 1.00 80.81 263 LYS A CA 1
ATOM 2131 C C . LYS A 1 263 ? -18.881 -7.243 -14.518 1.00 80.81 263 LYS A C 1
ATOM 2133 O O . LYS A 1 263 ? -19.290 -7.763 -15.555 1.00 80.81 263 LYS A O 1
ATOM 2138 N N . ASN A 1 264 ? -18.685 -5.936 -14.393 1.00 85.69 264 ASN A N 1
ATOM 2139 C CA . ASN A 1 264 ? -18.905 -4.967 -15.458 1.00 85.69 264 ASN A CA 1
ATOM 2140 C C . ASN A 1 264 ? -17.996 -3.740 -15.260 1.00 85.69 264 ASN A C 1
ATOM 2142 O O . ASN A 1 264 ? -18.518 -2.638 -15.050 1.00 85.69 264 ASN A O 1
ATOM 2146 N N . PRO A 1 265 ? -16.662 -3.916 -15.278 1.00 89.31 265 PRO A N 1
ATOM 2147 C CA . PRO A 1 265 ? -15.725 -2.809 -15.118 1.00 89.31 265 PRO A CA 1
ATOM 2148 C C . PRO A 1 265 ? -15.881 -1.800 -16.255 1.00 89.31 265 PRO A C 1
ATOM 2150 O O . PRO A 1 265 ? -16.189 -2.159 -17.396 1.00 89.31 265 PRO A O 1
ATOM 2153 N N . THR A 1 266 ? -15.664 -0.521 -15.949 1.00 93.56 266 THR A N 1
ATOM 2154 C CA . THR A 1 266 ? -15.787 0.562 -16.943 1.00 93.56 266 THR A CA 1
ATOM 2155 C C . THR A 1 266 ? -14.687 1.616 -16.859 1.00 93.56 266 THR A C 1
ATOM 2157 O O . THR A 1 266 ? -14.746 2.603 -17.594 1.00 93.56 266 THR A O 1
ATOM 2160 N N . LEU A 1 267 ? -13.690 1.437 -15.985 1.00 96.06 267 LEU A N 1
ATOM 2161 C CA . LEU A 1 267 ? -12.560 2.354 -15.897 1.00 96.06 267 LEU A CA 1
ATOM 2162 C C . LEU A 1 267 ? -11.573 2.062 -17.037 1.00 96.06 267 LEU A C 1
ATOM 2164 O O . LEU A 1 267 ? -10.641 1.278 -16.891 1.00 96.06 267 LEU A O 1
ATOM 2168 N N . ASP A 1 268 ? -11.821 2.672 -18.194 1.00 95.75 268 ASP A N 1
ATOM 2169 C CA . ASP A 1 268 ? -10.949 2.597 -19.369 1.00 95.75 268 ASP A CA 1
ATOM 2170 C C . ASP A 1 268 ? -9.665 3.407 -19.137 1.00 95.75 268 ASP A C 1
ATOM 2172 O O . ASP A 1 268 ? -9.702 4.638 -19.039 1.00 95.75 268 ASP A O 1
ATOM 2176 N N . TYR A 1 269 ? -8.525 2.716 -19.075 1.00 95.88 269 TYR A N 1
ATOM 2177 C CA . TYR A 1 269 ? -7.216 3.351 -18.928 1.00 95.88 269 TYR A CA 1
ATOM 2178 C C . TYR A 1 269 ? -6.468 3.521 -20.259 1.00 95.88 269 TYR A C 1
ATOM 2180 O O . TYR A 1 269 ? -5.413 4.153 -20.298 1.00 95.88 269 TYR A O 1
ATOM 2188 N N . THR A 1 270 ? -7.011 3.044 -21.383 1.00 95.50 270 THR A N 1
ATOM 2189 C CA . THR A 1 270 ? -6.361 3.136 -22.705 1.00 95.50 270 THR A CA 1
ATOM 2190 C C . THR A 1 270 ? -6.198 4.574 -23.204 1.00 95.50 270 THR A C 1
ATOM 2192 O O . THR A 1 270 ? -5.378 4.850 -24.088 1.00 95.50 270 THR A O 1
ATOM 2195 N N . GLY A 1 271 ? -6.969 5.510 -22.646 1.00 95.06 271 GLY A N 1
ATOM 2196 C CA . GLY A 1 271 ? -6.840 6.943 -22.901 1.00 95.06 271 GLY A CA 1
ATOM 2197 C C . GLY A 1 271 ? -5.579 7.571 -22.295 1.00 95.06 271 GLY A C 1
ATOM 2198 O O . GLY A 1 271 ? -5.134 8.615 -22.776 1.00 95.06 271 GLY A O 1
ATOM 2199 N N . TYR A 1 272 ? -4.983 6.943 -21.281 1.00 96.31 272 TYR A N 1
ATOM 2200 C CA . TYR A 1 272 ? -3.764 7.405 -20.626 1.00 96.31 272 TYR A CA 1
ATOM 2201 C C . TYR A 1 272 ? -2.565 6.745 -21.294 1.00 96.31 272 TYR A C 1
ATOM 2203 O O . TYR A 1 272 ? -2.308 5.564 -21.099 1.00 96.31 272 TYR A O 1
ATOM 2211 N N . LYS A 1 273 ? -1.885 7.504 -22.152 1.00 95.94 273 LYS A N 1
ATOM 2212 C CA . LYS A 1 273 ? -0.827 6.994 -23.022 1.00 95.94 273 LYS A CA 1
ATOM 2213 C C . LYS A 1 273 ? 0.484 7.684 -22.710 1.00 95.94 273 LYS A C 1
ATOM 2215 O O . LYS A 1 273 ? 0.496 8.903 -22.557 1.00 95.94 273 LYS A O 1
ATOM 2220 N N . ASP A 1 274 ? 1.541 6.894 -22.698 1.00 95.69 274 ASP A N 1
ATOM 2221 C CA . ASP A 1 274 ? 2.919 7.348 -22.782 1.00 95.69 274 ASP A CA 1
ATOM 2222 C C . ASP A 1 274 ? 3.534 6.768 -24.062 1.00 95.69 274 ASP A C 1
ATOM 2224 O O . ASP A 1 274 ? 3.485 5.554 -24.286 1.00 95.69 274 ASP A O 1
ATOM 2228 N N . HIS A 1 275 ? 4.073 7.634 -24.926 1.00 95.81 275 HIS A N 1
ATOM 2229 C CA . HIS A 1 275 ? 4.855 7.240 -26.097 1.00 95.81 275 HIS A CA 1
ATOM 2230 C C . HIS A 1 275 ? 6.348 7.327 -25.775 1.00 95.81 275 HIS A C 1
ATOM 2232 O O . HIS A 1 275 ? 6.994 8.366 -25.921 1.00 95.81 275 HIS A O 1
ATOM 2238 N N . LEU A 1 276 ? 6.907 6.206 -25.333 1.00 93.88 276 LEU A N 1
ATOM 2239 C CA . LEU A 1 276 ? 8.269 6.121 -24.828 1.00 93.88 276 LEU A CA 1
ATOM 2240 C C . LEU A 1 276 ? 9.262 5.953 -25.979 1.00 93.88 276 LEU A C 1
ATOM 2242 O O . LEU A 1 276 ? 9.599 4.839 -26.372 1.00 93.88 276 LEU A O 1
ATOM 2246 N N . ALA A 1 277 ? 9.764 7.071 -26.509 1.00 91.62 277 ALA A N 1
ATOM 2247 C CA . ALA A 1 277 ? 10.710 7.066 -27.627 1.00 91.62 277 ALA A CA 1
ATOM 2248 C C . ALA A 1 277 ? 12.002 6.270 -27.341 1.00 91.62 277 ALA A C 1
ATOM 2250 O O . ALA A 1 277 ? 12.613 5.756 -28.278 1.00 91.62 277 ALA A O 1
ATOM 2251 N N . CYS A 1 278 ? 12.391 6.129 -26.067 1.00 90.81 278 CYS A N 1
ATOM 2252 C CA . CYS A 1 278 ? 13.515 5.295 -25.626 1.00 90.81 278 CYS A CA 1
ATOM 2253 C C . CYS A 1 278 ? 13.316 3.794 -25.919 1.00 90.81 278 CYS A C 1
ATOM 2255 O O . CYS A 1 278 ? 14.286 3.047 -26.005 1.00 90.81 278 CYS A O 1
ATOM 2257 N N . MET A 1 279 ? 12.079 3.342 -26.159 1.00 93.56 279 MET A N 1
ATOM 2258 C CA . MET A 1 279 ? 11.788 1.968 -26.581 1.00 93.56 279 MET A CA 1
ATOM 2259 C C . MET A 1 279 ? 12.153 1.703 -28.044 1.00 93.56 279 MET A C 1
ATOM 2261 O O . MET A 1 279 ? 12.183 0.541 -28.459 1.00 93.56 279 MET A O 1
ATOM 2265 N N . LYS A 1 280 ? 12.472 2.724 -28.846 1.00 92.56 280 LYS A N 1
ATOM 2266 C CA . LYS A 1 280 ? 12.993 2.477 -30.193 1.00 92.56 280 LYS A CA 1
ATOM 2267 C C . LYS A 1 280 ? 14.330 1.740 -30.100 1.00 92.56 280 LYS A C 1
ATOM 2269 O O . LYS A 1 280 ? 15.152 2.083 -29.255 1.00 92.56 280 LYS A O 1
ATOM 2274 N N . PRO A 1 281 ? 14.557 0.719 -30.936 1.00 93.00 281 PRO A N 1
ATOM 2275 C CA . PRO A 1 281 ? 15.853 0.075 -31.000 1.00 93.00 281 PRO A CA 1
ATOM 2276 C C . PRO A 1 281 ? 16.827 0.966 -31.778 1.00 93.00 281 PRO A C 1
ATOM 2278 O O . PRO A 1 281 ? 16.417 1.761 -32.632 1.00 93.00 281 PRO A O 1
ATOM 2281 N N . LEU A 1 282 ? 18.125 0.776 -31.553 1.00 95.06 282 LEU A N 1
ATOM 2282 C CA . LEU A 1 282 ? 19.149 1.335 -32.430 1.00 95.06 282 LEU A CA 1
ATOM 2283 C C . LEU A 1 282 ? 18.915 0.891 -33.893 1.00 95.06 282 LEU A C 1
ATOM 2285 O O . LEU A 1 282 ? 18.752 -0.314 -34.133 1.00 95.06 282 LEU A O 1
ATOM 2289 N N . PRO A 1 283 ? 18.958 1.795 -34.891 1.00 93.69 283 PRO A N 1
ATOM 2290 C CA . PRO A 1 283 ? 18.838 1.411 -36.294 1.00 93.69 283 PRO A CA 1
ATOM 2291 C C . PRO A 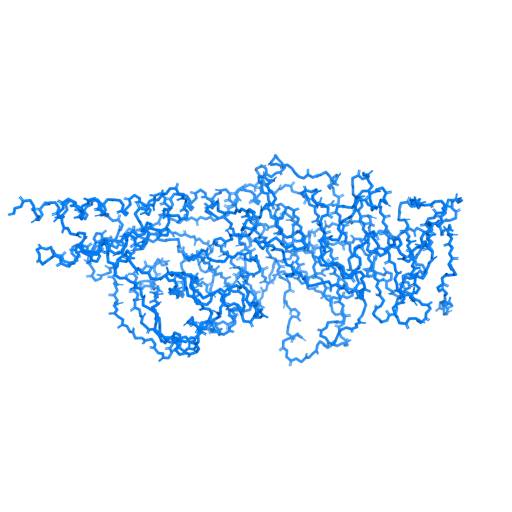1 283 ? 19.855 0.337 -36.698 1.00 93.69 283 PRO A C 1
ATOM 2293 O O . PRO A 1 283 ? 21.045 0.460 -36.429 1.00 93.69 283 PRO A O 1
ATOM 2296 N N . GLY A 1 284 ? 19.397 -0.716 -37.372 1.00 91.12 284 GLY A N 1
ATOM 2297 C CA . GLY A 1 284 ? 20.215 -1.866 -37.768 1.00 91.12 284 GLY A CA 1
ATOM 2298 C C . GLY A 1 284 ? 20.228 -3.008 -36.748 1.00 91.12 284 GLY A C 1
ATOM 2299 O O . GLY A 1 284 ? 20.576 -4.135 -37.110 1.00 91.12 284 GLY A O 1
ATOM 2300 N N . SER A 1 285 ? 19.805 -2.761 -35.504 1.00 93.31 285 SER A N 1
ATOM 2301 C CA . SER A 1 285 ? 19.708 -3.798 -34.472 1.00 93.31 285 SER A CA 1
ATOM 2302 C C . SER A 1 285 ? 18.399 -4.594 -34.516 1.00 93.31 285 SER A C 1
ATOM 2304 O O . SER A 1 285 ? 18.333 -5.673 -33.928 1.00 93.31 285 SER A O 1
ATOM 2306 N N . GLU A 1 286 ? 17.380 -4.139 -35.262 1.00 92.19 286 GLU A N 1
ATOM 2307 C CA . GLU A 1 286 ? 16.035 -4.746 -35.339 1.00 92.19 286 GLU A CA 1
ATOM 2308 C C . GLU A 1 286 ? 16.092 -6.231 -35.705 1.00 92.19 286 GLU A C 1
ATOM 2310 O O . GLU A 1 286 ? 15.294 -7.051 -35.249 1.00 92.19 286 GLU A O 1
ATOM 2315 N N . VAL A 1 287 ? 17.094 -6.569 -36.513 1.00 89.19 287 VAL A N 1
ATOM 2316 C CA . VAL A 1 287 ? 17.426 -7.914 -36.959 1.00 89.19 287 VAL A CA 1
ATOM 2317 C C . VAL A 1 287 ? 17.535 -8.858 -35.745 1.00 89.19 287 VAL A C 1
ATOM 2319 O O . VAL A 1 287 ? 16.950 -9.937 -35.783 1.00 89.19 287 VAL A O 1
ATOM 2322 N N . PHE A 1 288 ? 18.171 -8.462 -34.638 1.00 91.00 288 PHE A N 1
ATOM 2323 C CA . PHE A 1 288 ? 18.440 -9.340 -33.489 1.00 91.00 288 PHE A CA 1
ATOM 2324 C C . PHE A 1 288 ? 17.225 -9.601 -32.595 1.00 91.00 288 PHE A C 1
ATOM 2326 O O . PHE A 1 288 ? 17.209 -10.593 -31.870 1.00 91.00 288 PHE A O 1
ATOM 2333 N N . TYR A 1 289 ? 16.187 -8.769 -32.673 1.00 89.19 289 TYR A N 1
ATOM 2334 C CA . TYR A 1 289 ? 14.933 -8.995 -31.950 1.00 89.19 289 TYR A CA 1
ATOM 2335 C C . TYR A 1 289 ? 14.033 -10.016 -32.658 1.00 89.19 289 TYR A C 1
ATOM 2337 O O . TYR A 1 289 ? 13.162 -10.615 -32.024 1.00 89.19 289 TYR A O 1
ATOM 2345 N N . GLY A 1 290 ? 14.231 -10.216 -33.966 1.00 86.81 290 GLY A N 1
ATOM 2346 C CA . GLY A 1 290 ? 13.533 -11.221 -34.765 1.00 86.81 290 GLY A CA 1
ATOM 2347 C C . GLY A 1 290 ? 12.011 -11.151 -34.615 1.00 86.81 290 GLY A C 1
ATOM 2348 O O . GLY A 1 290 ? 11.405 -10.092 -34.788 1.00 86.81 290 GLY A O 1
ATOM 2349 N N . LYS A 1 291 ? 11.366 -12.275 -34.279 1.00 85.06 291 LYS A N 1
ATOM 2350 C CA . LYS A 1 291 ? 9.900 -12.309 -34.079 1.00 85.06 291 LYS A CA 1
ATOM 2351 C C . LYS A 1 291 ? 9.421 -11.529 -32.847 1.00 85.06 291 LYS A C 1
ATOM 2353 O O . LYS A 1 291 ? 8.229 -11.254 -32.757 1.00 85.06 291 LYS A O 1
ATOM 2358 N N . MET A 1 292 ? 10.316 -11.199 -31.913 1.00 86.56 292 MET A N 1
ATOM 2359 C CA . MET A 1 292 ? 10.006 -10.444 -30.692 1.00 86.56 292 MET A CA 1
ATOM 2360 C C . MET A 1 292 ? 10.165 -8.935 -30.859 1.00 86.56 292 MET A C 1
ATOM 2362 O O . MET A 1 292 ? 9.949 -8.200 -29.900 1.00 86.56 292 MET A O 1
ATOM 2366 N N . LEU A 1 293 ? 10.521 -8.457 -32.056 1.00 89.56 293 LEU A N 1
ATOM 2367 C CA . LEU A 1 293 ? 10.649 -7.026 -32.320 1.00 89.56 293 LEU A CA 1
ATOM 2368 C C . LEU A 1 293 ? 9.417 -6.231 -31.844 1.00 89.56 293 LEU A C 1
ATOM 2370 O O . LEU A 1 293 ? 9.620 -5.312 -31.059 1.00 89.56 293 LEU A O 1
ATOM 2374 N N . PRO A 1 294 ? 8.158 -6.603 -32.180 1.00 87.88 294 PRO A N 1
ATOM 2375 C CA . PRO A 1 294 ? 7.001 -5.817 -31.756 1.00 87.88 294 PRO A CA 1
ATOM 2376 C C . PRO A 1 294 ? 6.885 -5.677 -30.234 1.00 87.88 294 PRO A C 1
ATOM 2378 O O . PRO A 1 294 ? 6.694 -4.573 -29.756 1.00 87.88 294 PRO A O 1
ATOM 2381 N N . SER A 1 295 ? 7.056 -6.752 -29.459 1.00 86.12 295 SER A N 1
ATOM 2382 C CA . SER A 1 295 ? 6.895 -6.703 -27.997 1.00 86.12 295 SER A CA 1
ATOM 2383 C C . SER A 1 295 ? 8.091 -6.076 -27.275 1.00 86.12 295 SER A C 1
ATOM 2385 O O . SER A 1 295 ? 7.940 -5.503 -26.199 1.00 86.12 295 SER A O 1
ATOM 2387 N N . ARG A 1 296 ? 9.302 -6.166 -27.836 1.00 90.12 296 ARG A N 1
ATOM 2388 C CA . ARG A 1 296 ? 10.521 -5.627 -27.205 1.00 90.12 296 ARG A CA 1
ATOM 2389 C C . ARG A 1 296 ? 10.782 -4.154 -27.510 1.00 90.12 296 ARG A C 1
ATOM 2391 O O . ARG A 1 296 ? 11.583 -3.526 -26.815 1.00 90.12 296 ARG A O 1
ATOM 2398 N N . THR A 1 297 ? 10.122 -3.616 -28.533 1.00 92.31 297 THR A N 1
ATOM 2399 C CA . THR A 1 297 ? 10.314 -2.232 -28.984 1.00 92.31 297 THR A CA 1
ATOM 2400 C C . THR A 1 297 ? 9.023 -1.433 -29.094 1.00 92.31 297 THR A C 1
ATOM 2402 O O . THR A 1 297 ? 9.029 -0.356 -29.683 1.00 92.31 297 THR A O 1
ATOM 2405 N N . GLU A 1 298 ? 7.907 -1.955 -28.585 1.00 93.31 298 GLU A N 1
ATOM 2406 C CA . GLU A 1 298 ? 6.658 -1.201 -28.524 1.00 93.31 298 GLU A CA 1
ATOM 2407 C C . GLU A 1 298 ? 6.866 0.060 -27.680 1.00 93.31 298 GLU A C 1
ATOM 2409 O O . GLU A 1 298 ? 7.317 -0.028 -26.536 1.00 93.31 298 GLU A O 1
ATOM 2414 N N . GLU A 1 299 ? 6.535 1.220 -28.238 1.00 95.38 299 GLU A N 1
ATOM 2415 C CA . GLU A 1 299 ? 6.719 2.524 -27.593 1.00 95.38 299 GLU A CA 1
ATOM 2416 C C . GLU A 1 299 ? 5.510 2.918 -26.752 1.00 95.38 299 GLU A C 1
ATOM 2418 O O . GLU A 1 299 ? 5.646 3.679 -25.797 1.00 95.38 299 GLU A O 1
ATOM 2423 N N . LEU A 1 300 ? 4.321 2.428 -27.107 1.00 95.69 300 LEU A N 1
ATOM 2424 C CA . LEU A 1 300 ? 3.100 2.759 -26.395 1.00 95.69 300 LEU A CA 1
ATOM 2425 C C . LEU A 1 300 ? 3.023 1.985 -25.077 1.00 95.69 300 LEU A C 1
ATOM 2427 O O . LEU A 1 300 ? 3.108 0.756 -25.048 1.00 95.69 300 LEU A O 1
ATOM 2431 N N . ARG A 1 301 ? 2.781 2.705 -23.984 1.00 94.50 301 ARG A N 1
ATOM 2432 C CA . ARG A 1 301 ? 2.312 2.139 -22.716 1.00 94.50 301 ARG A CA 1
ATOM 2433 C C . ARG A 1 301 ? 1.014 2.814 -22.302 1.00 94.50 301 ARG A C 1
ATOM 2435 O O . ARG A 1 301 ? 0.841 4.016 -22.514 1.00 94.50 301 ARG A O 1
ATOM 2442 N N . GLN A 1 302 ? 0.097 2.027 -21.751 1.00 95.94 302 GLN A N 1
ATOM 2443 C CA . GLN A 1 302 ? -1.194 2.493 -21.265 1.00 95.94 302 GLN A CA 1
ATOM 2444 C C . GLN A 1 302 ? -1.366 2.084 -19.807 1.00 95.94 302 GLN A C 1
ATOM 2446 O O . GLN A 1 302 ? -1.371 0.893 -19.494 1.00 95.94 302 GLN A O 1
ATOM 2451 N N . TYR A 1 303 ? -1.480 3.079 -18.933 1.00 96.31 303 TYR A N 1
ATOM 2452 C CA . TYR A 1 303 ? -1.642 2.906 -17.492 1.00 96.31 303 TYR A CA 1
ATOM 2453 C C . TYR A 1 303 ? -2.195 4.168 -16.843 1.00 96.31 303 TYR A C 1
ATOM 2455 O O . TYR A 1 303 ? -2.074 5.270 -17.386 1.00 96.31 303 TYR A O 1
ATOM 2463 N N . LEU A 1 304 ? -2.790 4.020 -15.660 1.00 97.19 304 LEU A N 1
ATOM 2464 C CA . LEU A 1 304 ? -3.204 5.170 -14.865 1.00 97.19 304 LEU A CA 1
ATOM 2465 C C . LEU A 1 304 ? -1.987 6.044 -14.504 1.00 97.19 304 LEU A C 1
ATOM 2467 O O . LEU A 1 304 ? -0.991 5.526 -14.002 1.00 97.19 304 LEU A O 1
ATOM 2471 N N . PRO A 1 305 ? -2.023 7.366 -14.750 1.00 96.81 305 PRO A N 1
ATOM 2472 C CA . PRO A 1 305 ? -0.841 8.211 -14.589 1.00 96.81 305 PRO A CA 1
ATOM 2473 C C . PRO A 1 305 ? -0.367 8.300 -13.137 1.00 96.81 305 PRO A C 1
ATOM 2475 O O . PRO A 1 305 ? -1.189 8.477 -12.249 1.00 96.81 305 PRO A O 1
ATOM 2478 N N . TYR A 1 306 ? 0.945 8.311 -12.898 1.00 97.06 306 TYR A N 1
ATOM 2479 C CA . TYR A 1 306 ? 1.524 8.302 -11.548 1.00 97.06 306 TYR A CA 1
ATOM 2480 C C . TYR A 1 306 ? 0.954 9.378 -10.596 1.00 97.06 306 TYR A C 1
ATOM 2482 O O . TYR A 1 306 ? 0.410 9.042 -9.552 1.00 97.06 306 TYR A O 1
ATOM 2490 N N . LEU A 1 307 ? 0.988 10.671 -10.947 1.00 97.25 307 LEU A N 1
ATOM 2491 C CA . LEU A 1 307 ? 0.516 11.741 -10.042 1.00 97.25 307 LEU A CA 1
ATOM 2492 C C . LEU A 1 307 ? -1.014 11.919 -10.000 1.00 97.25 307 LEU A C 1
ATOM 2494 O O . LEU A 1 307 ? -1.542 12.507 -9.053 1.00 97.25 307 LEU A O 1
ATOM 2498 N N . ASP A 1 308 ? -1.729 11.425 -11.016 1.00 98.12 308 ASP A N 1
ATOM 2499 C CA . ASP A 1 308 ? -3.165 11.686 -11.208 1.00 98.12 308 ASP A CA 1
ATOM 2500 C C . ASP A 1 308 ? -4.047 10.442 -10.998 1.00 98.12 308 ASP A C 1
ATOM 2502 O O . ASP A 1 308 ? -5.261 10.571 -10.833 1.00 98.12 308 ASP A O 1
ATOM 2506 N N . GLY A 1 309 ? -3.459 9.244 -11.007 1.00 97.62 309 GLY A N 1
ATOM 2507 C CA . GLY A 1 309 ? -4.148 7.954 -10.998 1.00 97.62 309 GLY A CA 1
ATOM 2508 C C . GLY A 1 309 ? -5.037 7.782 -9.777 1.00 97.62 309 GLY A C 1
ATOM 2509 O O . GLY A 1 309 ? -6.187 7.375 -9.916 1.00 97.62 309 GLY A O 1
ATOM 2510 N N . VAL A 1 310 ? -4.557 8.236 -8.617 1.00 97.38 310 VAL A N 1
ATOM 2511 C CA . VAL A 1 310 ? -5.308 8.239 -7.356 1.00 97.38 310 VAL A CA 1
ATOM 2512 C C . VAL A 1 310 ? -6.644 8.971 -7.494 1.00 97.38 310 VAL A C 1
ATOM 2514 O O . VAL A 1 310 ? -7.685 8.472 -7.074 1.00 97.38 310 VAL A O 1
ATOM 2517 N N . LYS A 1 311 ? -6.642 10.149 -8.131 1.00 97.81 311 LYS A N 1
ATOM 2518 C CA . LYS A 1 311 ? -7.869 10.919 -8.368 1.00 97.81 311 LYS A CA 1
ATOM 2519 C C . LYS A 1 311 ? -8.797 10.194 -9.326 1.00 97.81 311 LYS A C 1
ATOM 2521 O O . LYS A 1 311 ? -9.988 10.114 -9.060 1.00 97.81 311 LYS A O 1
ATOM 2526 N N . ILE A 1 312 ? -8.258 9.666 -10.421 1.00 97.81 312 ILE A N 1
ATOM 2527 C CA . ILE A 1 312 ? -9.055 8.970 -11.434 1.00 97.81 312 ILE A CA 1
ATOM 2528 C C . ILE A 1 312 ? -9.736 7.731 -10.834 1.00 97.81 312 ILE A C 1
ATOM 2530 O O . ILE A 1 312 ? -10.925 7.530 -11.071 1.00 97.81 312 ILE A O 1
ATOM 2534 N N . GLY A 1 313 ? -9.013 6.939 -10.039 1.00 97.00 313 GLY A N 1
ATOM 2535 C CA . GLY A 1 313 ? -9.557 5.765 -9.360 1.00 97.00 313 GLY A CA 1
ATOM 2536 C C . GLY A 1 313 ? -10.635 6.123 -8.337 1.00 97.00 313 GLY A C 1
ATOM 2537 O O . GLY A 1 313 ? -11.738 5.583 -8.400 1.00 97.00 313 GLY A O 1
ATOM 2538 N N . LEU A 1 314 ? -10.371 7.095 -7.456 1.00 96.62 314 LEU A N 1
ATOM 2539 C CA . LEU A 1 314 ? -11.330 7.528 -6.430 1.00 96.62 314 LEU A CA 1
ATOM 2540 C C . LEU A 1 314 ? -12.583 8.221 -6.996 1.00 96.62 314 LEU A C 1
ATOM 2542 O O . LEU A 1 314 ? -13.647 8.171 -6.382 1.00 96.62 314 LEU A O 1
ATOM 2546 N N . GLU A 1 315 ? -12.473 8.913 -8.133 1.00 95.81 315 GLU A N 1
ATOM 2547 C CA . GLU A 1 315 ? -13.600 9.611 -8.773 1.00 95.81 315 GLU A CA 1
ATOM 2548 C C . GLU A 1 315 ? -14.403 8.728 -9.733 1.00 95.81 315 GLU A C 1
ATOM 2550 O O . GLU A 1 315 ? -15.424 9.169 -10.263 1.00 95.81 315 GLU A O 1
ATOM 2555 N N . HIS A 1 316 ? -13.973 7.489 -9.971 1.00 96.25 316 HIS A N 1
ATOM 2556 C CA . HIS A 1 316 ? -14.705 6.577 -10.833 1.00 96.25 316 HIS A CA 1
ATOM 2557 C C . HIS A 1 316 ? -16.027 6.135 -10.183 1.00 96.25 316 HIS A C 1
ATOM 2559 O O . HIS A 1 316 ? -16.055 5.482 -9.145 1.00 96.25 316 HIS A O 1
ATOM 2565 N N . ASP A 1 317 ? -17.149 6.471 -10.823 1.00 90.38 317 ASP A N 1
ATOM 2566 C CA . ASP A 1 317 ? -18.490 6.255 -10.259 1.00 90.38 317 ASP A CA 1
ATOM 2567 C C . ASP A 1 317 ? -18.993 4.799 -10.330 1.00 90.38 317 ASP A C 1
ATOM 2569 O O . ASP A 1 317 ? -19.987 4.469 -9.683 1.00 90.38 317 ASP A O 1
ATOM 2573 N N . ASN A 1 318 ? -18.356 3.933 -11.125 1.00 92.00 318 ASN A N 1
ATOM 2574 C CA . ASN A 1 318 ? -18.873 2.596 -11.443 1.00 92.00 318 ASN A CA 1
ATOM 2575 C C . ASN A 1 318 ? -18.104 1.460 -10.747 1.00 92.00 318 ASN A C 1
ATOM 2577 O O . ASN A 1 318 ? -18.026 0.361 -11.294 1.00 92.00 318 ASN A O 1
ATOM 2581 N N . TRP A 1 319 ? -17.553 1.687 -9.556 1.00 92.75 319 TRP A N 1
ATOM 2582 C CA . TRP A 1 319 ? -17.142 0.580 -8.683 1.00 92.75 319 TRP A CA 1
ATOM 2583 C C . TRP A 1 319 ? -18.374 -0.156 -8.138 1.00 92.75 319 TRP A C 1
ATOM 2585 O O . TRP A 1 319 ? -19.395 0.485 -7.868 1.00 92.75 319 TRP A O 1
ATOM 2595 N N . ASP A 1 320 ? -18.312 -1.483 -8.005 1.00 89.88 320 ASP A N 1
ATOM 2596 C CA . ASP A 1 320 ? -19.419 -2.296 -7.481 1.00 89.88 320 ASP A CA 1
ATOM 2597 C C . ASP A 1 320 ? -19.270 -2.615 -5.987 1.00 89.88 320 ASP A C 1
ATOM 2599 O O . ASP A 1 320 ? -20.286 -2.782 -5.308 1.00 89.88 320 ASP A O 1
ATOM 2603 N N . ALA A 1 321 ? -18.042 -2.606 -5.466 1.00 88.88 321 ALA A N 1
ATOM 2604 C CA . ALA A 1 321 ? -17.736 -2.779 -4.055 1.00 88.88 321 ALA A CA 1
ATOM 2605 C C . ALA A 1 321 ? -16.488 -1.993 -3.634 1.00 88.88 321 ALA A C 1
ATOM 2607 O O . ALA A 1 321 ? -15.593 -1.750 -4.445 1.00 88.88 321 ALA A O 1
ATOM 2608 N N . ASN A 1 322 ? -16.416 -1.652 -2.342 1.00 88.81 322 ASN A N 1
ATOM 2609 C CA . ASN A 1 322 ? -15.194 -1.125 -1.733 1.00 88.81 322 ASN A CA 1
ATOM 2610 C C . ASN A 1 322 ? -14.971 -1.660 -0.331 1.00 88.81 322 ASN A C 1
ATOM 2612 O O . ASN A 1 322 ? -15.931 -1.803 0.435 1.00 88.81 322 ASN A O 1
ATOM 2616 N N . TRP A 1 323 ? -13.710 -1.906 0.002 1.00 86.75 323 TRP A N 1
ATOM 2617 C CA . TRP A 1 323 ? -13.275 -2.484 1.267 1.00 86.75 323 TRP A CA 1
ATOM 2618 C C . TRP A 1 323 ? -12.225 -1.598 1.925 1.00 86.75 323 TRP A C 1
ATOM 2620 O O . TRP A 1 323 ? -11.516 -0.850 1.253 1.00 86.75 323 TRP A O 1
ATOM 2630 N N . MET A 1 324 ? -12.144 -1.697 3.243 1.00 90.81 324 MET A N 1
ATOM 2631 C CA . MET A 1 324 ? -11.114 -1.070 4.052 1.00 90.81 324 MET A CA 1
ATOM 2632 C C . MET A 1 324 ? -10.420 -2.150 4.874 1.00 90.81 324 MET A C 1
ATOM 2634 O O . MET A 1 324 ? -11.097 -2.979 5.486 1.00 90.81 324 MET A O 1
ATOM 2638 N N . VAL A 1 325 ? -9.092 -2.106 4.897 1.00 88.38 325 VAL A N 1
ATOM 2639 C CA . VAL A 1 325 ? -8.255 -2.866 5.831 1.00 88.38 325 VAL A CA 1
ATOM 2640 C C . VAL A 1 325 ? -7.469 -1.864 6.668 1.00 88.38 325 VAL A C 1
ATOM 2642 O O . VAL A 1 325 ? -7.052 -0.823 6.154 1.00 88.38 325 VAL A O 1
ATOM 2645 N N . PHE A 1 326 ? -7.338 -2.135 7.959 1.00 90.12 326 PHE A N 1
ATOM 2646 C CA . PHE A 1 326 ? -6.596 -1.305 8.897 1.00 90.12 326 PHE A CA 1
ATOM 2647 C C . PHE A 1 326 ? -5.695 -2.199 9.744 1.00 90.12 326 PHE A C 1
ATOM 2649 O O . PHE A 1 326 ? -6.218 -3.092 10.413 1.00 90.12 326 PHE A O 1
ATOM 2656 N N . ASP A 1 327 ? -4.399 -1.898 9.749 1.00 88.56 327 ASP A N 1
ATOM 2657 C CA . ASP A 1 327 ? -3.394 -2.539 10.596 1.00 88.56 327 ASP A CA 1
ATOM 2658 C C . ASP A 1 327 ? -3.534 -2.002 12.035 1.00 88.56 327 ASP A C 1
ATOM 2660 O O . ASP A 1 327 ? -3.133 -0.883 12.396 1.00 88.56 327 ASP A O 1
ATOM 2664 N N . GLU A 1 328 ? -4.257 -2.748 12.874 1.00 90.62 328 GLU A N 1
ATOM 2665 C CA . GLU A 1 328 ? -4.615 -2.285 14.216 1.00 90.62 328 GLU A CA 1
ATOM 2666 C C . GLU A 1 328 ? -3.521 -2.559 15.256 1.00 90.62 328 GLU A C 1
ATOM 2668 O O . GLU A 1 328 ? -3.463 -1.846 16.272 1.00 90.62 328 GLU A O 1
ATOM 2673 N N . ASP A 1 329 ? -2.625 -3.517 15.038 1.00 87.75 329 ASP A N 1
ATOM 2674 C CA . ASP A 1 329 ? -1.557 -3.951 15.950 1.00 87.75 329 ASP A CA 1
ATOM 2675 C C . ASP A 1 329 ? -0.145 -3.539 15.510 1.00 87.75 329 ASP A C 1
ATOM 2677 O O . ASP A 1 329 ? 0.695 -3.314 16.391 1.00 87.75 329 ASP A O 1
ATOM 2681 N N . GLY A 1 330 ? 0.022 -3.099 14.266 1.00 84.44 330 GLY A N 1
ATOM 2682 C CA . GLY A 1 330 ? 1.167 -2.326 13.791 1.00 84.44 330 GLY A CA 1
ATOM 2683 C C . GLY A 1 330 ? 2.404 -3.179 13.561 1.00 84.44 330 GLY A C 1
ATOM 2684 O O . GLY A 1 330 ? 3.518 -2.696 13.790 1.00 84.44 330 GLY A O 1
ATOM 2685 N N . ASP A 1 331 ? 2.229 -4.461 13.255 1.00 78.94 331 ASP A N 1
ATOM 2686 C CA . ASP A 1 331 ? 3.319 -5.359 12.903 1.00 78.94 331 ASP A CA 1
ATOM 2687 C C . ASP A 1 331 ? 3.451 -5.595 11.410 1.00 78.94 331 ASP A C 1
ATOM 2689 O O . ASP A 1 331 ? 4.480 -6.158 11.016 1.00 78.94 331 ASP A O 1
ATOM 2693 N N . ASP A 1 332 ? 2.540 -5.078 10.584 1.00 75.25 332 ASP A N 1
ATOM 2694 C CA . ASP A 1 332 ? 2.667 -5.118 9.140 1.00 75.25 332 ASP A CA 1
ATOM 2695 C C . ASP A 1 332 ? 3.709 -4.135 8.620 1.00 75.25 332 ASP A C 1
ATOM 2697 O O . ASP A 1 332 ? 3.773 -2.948 8.927 1.00 75.25 332 ASP A O 1
ATOM 2701 N N . CYS A 1 333 ? 4.604 -4.676 7.803 1.00 70.06 333 CYS A N 1
ATOM 2702 C CA . CYS A 1 333 ? 5.760 -3.935 7.301 1.00 70.06 333 CYS A CA 1
ATOM 2703 C C . CYS A 1 333 ? 6.106 -4.298 5.857 1.00 70.06 333 CYS A C 1
ATOM 2705 O O . CYS A 1 333 ? 7.229 -4.101 5.383 1.00 70.06 333 CYS A O 1
ATOM 2707 N N . ARG A 1 334 ? 5.156 -4.934 5.175 1.00 68.50 334 ARG A N 1
ATOM 2708 C CA . ARG A 1 334 ? 5.243 -5.340 3.779 1.00 68.50 334 ARG A CA 1
ATOM 2709 C C . ARG A 1 334 ? 4.213 -4.532 3.004 1.00 68.50 334 ARG A C 1
ATOM 2711 O O . ARG A 1 334 ? 3.120 -4.273 3.491 1.00 68.50 334 ARG A O 1
ATOM 2718 N N . TRP A 1 335 ? 4.565 -4.111 1.794 1.00 63.09 335 TRP A N 1
ATOM 2719 C CA . TRP A 1 335 ? 3.657 -3.307 0.973 1.00 63.09 335 TRP A CA 1
ATOM 2720 C C . TRP A 1 335 ? 2.580 -4.168 0.293 1.00 63.09 335 TRP A C 1
ATOM 2722 O O . TRP A 1 335 ? 1.454 -3.708 0.138 1.00 63.09 335 TRP A O 1
ATOM 2732 N N . GLU A 1 336 ? 2.915 -5.407 -0.100 1.00 54.50 336 GLU A N 1
ATOM 2733 C CA . GLU A 1 336 ? 1.997 -6.359 -0.755 1.00 54.50 336 GLU A CA 1
ATOM 2734 C C . GLU A 1 336 ? 0.895 -6.848 0.169 1.00 54.50 336 GLU A C 1
ATOM 2736 O O . GLU A 1 336 ? -0.212 -7.111 -0.286 1.00 54.50 336 GLU A O 1
ATOM 2741 N N . GLU A 1 337 ? 1.196 -6.936 1.458 1.00 56.69 337 GLU A N 1
ATOM 2742 C CA . GLU A 1 337 ? 0.278 -7.449 2.470 1.00 56.69 337 GLU A CA 1
ATOM 2743 C C . GLU A 1 337 ? -0.971 -6.608 2.649 1.00 56.69 337 GLU A C 1
ATOM 2745 O O . GLU A 1 337 ? -2.059 -7.126 2.884 1.00 56.69 337 GLU A O 1
ATOM 2750 N N . MET A 1 338 ? -0.837 -5.316 2.364 1.00 52.38 338 MET A N 1
ATOM 2751 C CA . MET A 1 338 ? -1.960 -4.399 2.389 1.00 52.38 338 MET A CA 1
ATOM 2752 C C . MET A 1 338 ? -2.820 -4.464 1.132 1.00 52.38 338 MET A C 1
ATOM 2754 O O . MET A 1 338 ? -3.869 -3.831 1.116 1.00 52.38 338 MET A O 1
ATOM 2758 N N . PHE A 1 339 ? -2.419 -5.170 0.069 1.00 65.56 339 PHE A N 1
ATOM 2759 C CA . PHE A 1 339 ? -3.223 -5.272 -1.148 1.00 65.56 339 PHE A CA 1
ATOM 2760 C C . PHE A 1 339 ? -4.110 -6.508 -1.130 1.00 65.56 339 PHE A C 1
ATOM 2762 O O . PHE A 1 339 ? -3.676 -7.628 -0.860 1.00 65.56 339 PHE A O 1
ATOM 2769 N N . SER A 1 340 ? -5.380 -6.312 -1.484 1.00 51.88 340 SER A N 1
ATOM 2770 C CA . SER A 1 340 ? -6.408 -7.346 -1.435 1.00 51.88 340 SER A CA 1
ATOM 2771 C C . SER A 1 340 ? -6.297 -8.297 -2.628 1.00 51.88 340 SER A C 1
ATOM 2773 O O . SER A 1 340 ? -7.217 -8.440 -3.438 1.00 51.88 340 SER A O 1
ATOM 2775 N N . CYS A 1 341 ? -5.174 -9.006 -2.768 1.00 46.00 341 CYS A N 1
ATOM 2776 C CA . CYS A 1 341 ? -5.098 -10.084 -3.744 1.00 46.00 341 CYS A CA 1
ATOM 2777 C C . CYS A 1 341 ? -6.067 -11.200 -3.332 1.00 46.00 341 CYS A C 1
ATOM 2779 O O . CYS A 1 341 ? -5.745 -12.092 -2.555 1.00 46.00 341 CYS A O 1
ATOM 2781 N N . HIS A 1 342 ? -7.257 -11.164 -3.935 1.00 49.28 342 HIS A N 1
ATOM 2782 C CA . HIS A 1 342 ? -8.237 -12.251 -3.948 1.00 49.28 342 HIS A CA 1
ATOM 2783 C C . HIS A 1 342 ? -8.963 -12.493 -2.624 1.00 49.28 342 HIS A C 1
ATOM 2785 O O . HIS A 1 342 ? -9.328 -13.623 -2.285 1.00 49.28 342 HIS A O 1
ATOM 2791 N N . GLU A 1 343 ? -9.351 -11.419 -1.951 1.00 49.03 343 GLU A N 1
ATOM 2792 C CA . GLU A 1 343 ? -10.298 -11.461 -0.837 1.00 49.03 343 GLU A CA 1
ATOM 2793 C C . GLU A 1 343 ? -11.756 -11.765 -1.297 1.00 49.03 343 GLU A C 1
ATOM 2795 O O . GLU A 1 343 ? -12.717 -11.221 -0.774 1.00 49.03 343 GLU A O 1
ATOM 2800 N N . GLY A 1 344 ? -11.936 -12.675 -2.264 1.00 38.94 344 GLY A N 1
ATOM 2801 C CA . GLY A 1 344 ? -13.153 -13.440 -2.559 1.00 38.94 344 GLY A CA 1
ATOM 2802 C C . GLY A 1 344 ? -14.416 -12.675 -2.981 1.00 38.94 344 GLY A C 1
ATOM 2803 O O . GLY A 1 344 ? -14.970 -11.862 -2.250 1.00 38.94 344 GLY A O 1
ATOM 2804 N N . ASP A 1 345 ? -15.000 -13.080 -4.108 1.00 37.41 345 ASP A N 1
ATOM 2805 C CA . ASP A 1 345 ? -16.364 -12.690 -4.474 1.00 37.41 345 ASP A CA 1
ATOM 2806 C C . ASP A 1 345 ? -17.392 -13.232 -3.456 1.00 37.41 345 ASP A C 1
ATOM 2808 O O . ASP A 1 345 ? -17.699 -14.428 -3.440 1.00 37.41 345 ASP A O 1
ATOM 2812 N N . GLY A 1 346 ? -17.989 -12.364 -2.631 1.00 40.53 346 GLY A N 1
ATOM 2813 C CA . GLY A 1 346 ? -19.236 -12.668 -1.916 1.00 40.53 346 GLY A CA 1
ATOM 2814 C C . GLY A 1 346 ? -19.378 -12.099 -0.503 1.00 40.53 346 GLY A C 1
ATOM 2815 O O . GLY A 1 346 ? -18.454 -11.563 0.087 1.00 40.53 346 GLY A O 1
ATOM 2816 N N . GLU A 1 347 ? -20.573 -12.289 0.071 1.00 42.62 347 GLU A N 1
ATOM 2817 C CA . GLU A 1 347 ? -20.942 -11.927 1.458 1.00 42.62 347 GLU A CA 1
ATOM 2818 C C . GLU A 1 347 ? -20.073 -12.588 2.546 1.00 42.62 347 GLU A C 1
ATOM 2820 O O . GLU A 1 347 ? -20.161 -12.235 3.717 1.00 42.62 347 GLU A O 1
ATOM 2825 N N . LYS A 1 348 ? -19.299 -13.602 2.155 1.00 44.53 348 LYS A N 1
ATOM 2826 C CA . LYS A 1 348 ? -18.465 -14.459 2.995 1.00 44.53 348 LYS A CA 1
ATOM 2827 C C . LYS A 1 348 ? -17.162 -14.746 2.260 1.00 44.53 348 LYS A C 1
ATOM 2829 O O . LYS A 1 348 ? -16.881 -15.918 2.001 1.00 44.53 348 LYS A O 1
ATOM 2834 N N . SER A 1 349 ? -16.460 -13.708 1.794 1.00 44.59 349 SER A N 1
ATOM 2835 C CA . SER A 1 349 ? -15.136 -13.871 1.178 1.00 44.59 349 SER A CA 1
ATOM 2836 C C . SER A 1 349 ? -14.389 -14.968 1.924 1.00 44.59 349 SER A C 1
ATOM 2838 O O . SER A 1 349 ? -14.315 -14.900 3.151 1.00 44.59 349 SER A O 1
ATOM 2840 N N . ASN A 1 350 ? -13.993 -16.032 1.220 1.00 44.19 350 ASN A N 1
ATOM 2841 C CA . ASN A 1 350 ? -13.443 -17.226 1.849 1.00 44.19 350 ASN A CA 1
ATOM 2842 C C . ASN A 1 350 ? -12.357 -16.781 2.833 1.00 44.19 350 ASN A C 1
ATOM 2844 O O . ASN A 1 350 ? -11.313 -16.327 2.390 1.00 44.19 350 ASN A O 1
ATOM 2848 N N . TYR A 1 351 ? -12.585 -16.940 4.141 1.00 41.47 351 TYR A N 1
ATOM 2849 C CA . TYR A 1 351 ? -11.674 -16.563 5.241 1.00 41.47 351 TYR A CA 1
ATOM 2850 C C . TYR A 1 351 ? -10.246 -17.133 5.104 1.00 41.47 351 TYR A C 1
ATOM 2852 O O . TYR A 1 351 ? -9.379 -16.870 5.917 1.00 41.47 351 TYR A O 1
ATOM 2860 N N . ARG A 1 352 ? -10.009 -17.963 4.083 1.00 38.12 352 ARG A N 1
ATOM 2861 C CA . ARG A 1 352 ? -8.732 -18.577 3.721 1.00 38.12 352 ARG A CA 1
ATOM 2862 C C . ARG A 1 352 ? -7.982 -17.851 2.599 1.00 38.12 352 ARG A C 1
ATOM 2864 O O . ARG A 1 352 ? -6.941 -18.355 2.197 1.00 38.12 352 ARG A O 1
ATOM 2871 N N . THR A 1 353 ? -8.529 -16.776 2.027 1.00 39.09 353 THR A N 1
ATOM 2872 C CA . THR A 1 353 ? -7.911 -16.048 0.904 1.00 39.09 353 THR A CA 1
ATOM 2873 C C . THR A 1 353 ? -7.542 -14.600 1.224 1.00 39.09 353 THR A C 1
ATOM 2875 O O . THR A 1 353 ? -7.222 -13.865 0.296 1.00 39.09 353 THR A O 1
ATOM 2878 N N . CYS A 1 354 ? -7.482 -14.207 2.503 1.00 48.78 354 CYS A N 1
ATOM 2879 C CA . CYS A 1 354 ? -6.549 -13.154 2.923 1.00 48.78 354 CYS A CA 1
ATOM 2880 C C . CYS A 1 354 ? -5.144 -13.754 2.797 1.00 48.78 354 CYS A C 1
ATOM 2882 O O . CYS A 1 354 ? -4.603 -14.331 3.736 1.00 48.78 354 CYS A O 1
ATOM 2884 N N . LEU A 1 355 ? -4.644 -13.828 1.560 1.00 49.44 355 LEU A N 1
ATOM 2885 C CA . LEU A 1 355 ? -3.338 -14.430 1.297 1.00 49.44 355 LEU A CA 1
ATOM 2886 C C . LEU A 1 355 ? -2.217 -13.514 1.794 1.00 49.44 355 LEU A C 1
ATOM 2888 O O . LEU A 1 355 ? -1.174 -14.029 2.193 1.00 49.44 355 LEU A O 1
ATOM 2892 N N . LEU A 1 356 ? -2.503 -12.208 1.790 1.00 51.97 356 LEU A N 1
ATOM 2893 C CA . LEU A 1 356 ? -1.563 -11.114 1.933 1.00 51.97 356 LEU A CA 1
ATOM 2894 C C . LEU A 1 356 ? -1.747 -10.308 3.226 1.00 51.97 356 LEU A C 1
ATOM 2896 O O . LEU A 1 356 ? -0.738 -9.985 3.813 1.00 51.97 356 LEU A O 1
ATOM 2900 N N . SER A 1 357 ? -2.960 -10.043 3.715 1.00 62.16 357 SER A N 1
ATOM 2901 C CA . SER A 1 357 ? -3.154 -9.355 5.005 1.00 62.16 357 SER A CA 1
ATOM 2902 C C . SER A 1 357 ? -3.068 -10.302 6.200 1.00 62.16 357 SER A C 1
ATOM 2904 O O . SER A 1 357 ? -3.335 -11.509 6.074 1.00 62.16 357 SER A O 1
ATOM 2906 N N . ASP A 1 358 ? -2.747 -9.751 7.368 1.00 69.94 358 ASP A N 1
ATOM 2907 C CA . ASP A 1 358 ? -2.687 -10.510 8.604 1.00 69.94 358 ASP A CA 1
ATOM 2908 C C . ASP A 1 358 ? -4.064 -11.022 9.021 1.00 69.94 358 ASP A C 1
ATOM 2910 O O . ASP A 1 358 ? -5.078 -10.323 9.042 1.00 69.94 358 ASP A O 1
ATOM 2914 N N . HIS A 1 359 ? -4.134 -12.310 9.365 1.00 73.50 359 HIS A N 1
ATOM 2915 C CA . HIS A 1 359 ? -5.417 -12.896 9.758 1.00 73.50 359 HIS A CA 1
ATOM 2916 C C . HIS A 1 359 ? -5.843 -12.472 11.168 1.00 73.50 359 HIS A C 1
ATOM 2918 O O . HIS A 1 359 ? -7.037 -12.447 11.459 1.00 73.50 359 HIS A O 1
ATOM 2924 N N . LEU A 1 360 ? -4.892 -12.198 12.067 1.00 82.38 360 LEU A N 1
ATOM 2925 C CA . LEU A 1 360 ? -5.158 -11.546 13.352 1.00 82.38 360 LEU A CA 1
ATOM 2926 C C . LEU A 1 360 ? -4.289 -10.308 13.424 1.00 82.38 360 LEU A C 1
ATOM 2928 O O . LEU A 1 360 ? -3.144 -10.375 13.021 1.00 82.38 360 LEU A O 1
ATOM 2932 N N . GLY A 1 361 ? -4.826 -9.257 14.020 1.00 84.94 361 GLY A N 1
ATOM 2933 C CA . GLY A 1 361 ? -4.225 -7.937 14.012 1.00 84.94 361 GLY A CA 1
ATOM 2934 C C . GLY A 1 361 ? -5.146 -6.998 13.266 1.00 84.94 361 GLY A C 1
ATOM 2935 O O . GLY A 1 361 ? -5.788 -6.144 13.880 1.00 84.94 361 GLY A O 1
ATOM 2936 N N . ASP A 1 362 ? -5.366 -7.292 11.990 1.00 85.81 362 ASP A N 1
ATOM 2937 C CA . ASP A 1 362 ? -6.122 -6.443 11.082 1.00 85.81 362 ASP A CA 1
ATOM 2938 C C . ASP A 1 362 ? -7.626 -6.347 11.351 1.00 85.81 362 ASP A C 1
ATOM 2940 O O . ASP A 1 362 ? -8.333 -7.288 11.752 1.00 85.81 362 ASP A O 1
ATOM 2944 N N . ARG A 1 363 ? -8.151 -5.158 11.048 1.00 90.19 363 ARG A N 1
ATOM 2945 C CA . ARG A 1 363 ? -9.584 -4.900 10.930 1.00 90.19 363 ARG A CA 1
ATOM 2946 C C . ARG A 1 363 ? -9.981 -4.772 9.469 1.00 90.19 363 ARG A C 1
ATOM 2948 O O . ARG A 1 363 ? -9.416 -3.975 8.730 1.00 90.19 363 ARG A O 1
ATOM 2955 N N . THR A 1 364 ? -11.036 -5.483 9.086 1.00 87.81 364 THR A N 1
ATOM 2956 C CA . THR A 1 364 ? -11.582 -5.476 7.726 1.00 87.81 364 THR A CA 1
ATOM 2957 C C . THR A 1 364 ? -13.028 -5.004 7.727 1.00 87.81 364 THR A C 1
ATOM 2959 O O . THR A 1 364 ? -13.848 -5.482 8.515 1.00 87.81 364 THR A O 1
ATOM 2962 N N . GLU A 1 365 ? -13.374 -4.117 6.795 1.00 91.06 365 GLU A N 1
ATOM 2963 C CA . GLU A 1 365 ? -14.741 -3.649 6.560 1.00 91.06 365 GLU A CA 1
ATOM 2964 C C . GLU A 1 365 ? -15.091 -3.657 5.076 1.00 91.06 365 GLU A C 1
ATOM 2966 O O . GLU A 1 365 ? -14.284 -3.280 4.231 1.00 91.06 365 GLU A O 1
ATOM 2971 N N . LYS A 1 366 ? -16.309 -4.095 4.740 1.00 88.38 366 LYS A N 1
ATOM 2972 C CA . LYS A 1 366 ? -16.730 -4.323 3.352 1.00 88.38 366 LYS A CA 1
ATOM 2973 C C . LYS A 1 366 ? -18.076 -3.681 3.052 1.00 88.38 366 LYS A C 1
ATOM 2975 O O . LYS A 1 366 ? -19.093 -4.038 3.653 1.00 88.38 366 LYS A O 1
ATOM 2980 N N . ASP A 1 367 ? -18.100 -2.820 2.040 1.00 91.31 367 ASP A N 1
ATOM 2981 C CA . ASP A 1 367 ? -19.303 -2.360 1.347 1.00 91.31 367 ASP A CA 1
ATOM 2982 C C . ASP A 1 367 ? -19.405 -3.077 -0.014 1.00 91.31 367 ASP A C 1
ATOM 2984 O O . ASP A 1 367 ? -18.868 -2.605 -1.017 1.00 91.31 367 ASP A O 1
ATOM 2988 N N . PRO A 1 368 ? -20.095 -4.231 -0.084 1.00 87.12 368 PRO A N 1
ATOM 2989 C CA . PRO A 1 368 ? -20.176 -5.055 -1.294 1.00 87.12 368 PRO A CA 1
ATOM 2990 C C . PRO A 1 368 ? -21.076 -4.461 -2.389 1.00 87.12 368 PRO A C 1
ATOM 2992 O O . PRO A 1 368 ? -21.360 -5.136 -3.377 1.00 87.12 368 PRO A O 1
ATOM 2995 N N . THR A 1 369 ? -21.623 -3.264 -2.164 1.00 89.06 369 THR A N 1
ATOM 2996 C CA . THR A 1 369 ? -22.539 -2.588 -3.091 1.00 89.06 369 THR A CA 1
ATOM 2997 C C . THR A 1 369 ? -22.089 -1.180 -3.458 1.00 89.06 369 THR A C 1
ATOM 2999 O O . THR A 1 369 ? -22.826 -0.485 -4.161 1.00 89.06 369 THR A O 1
ATOM 3002 N N . ASN A 1 370 ? -20.931 -0.744 -2.945 1.00 90.69 370 ASN A N 1
ATOM 3003 C CA . ASN A 1 370 ? -20.433 0.621 -3.073 1.00 90.69 370 ASN A CA 1
ATOM 3004 C C . ASN A 1 370 ? -21.514 1.677 -2.725 1.00 90.69 370 ASN A C 1
ATOM 3006 O O . ASN A 1 370 ? -21.626 2.748 -3.329 1.00 90.69 370 ASN A O 1
ATOM 3010 N N . ALA A 1 371 ? -22.378 1.365 -1.756 1.00 92.88 371 ALA A N 1
ATOM 3011 C CA . ALA A 1 371 ? -23.446 2.251 -1.321 1.00 92.88 371 ALA A CA 1
ATOM 3012 C C . ALA A 1 371 ? -22.909 3.479 -0.569 1.00 92.88 371 ALA A C 1
ATOM 3014 O O . ALA A 1 371 ? -23.542 4.539 -0.601 1.00 92.88 371 ALA A O 1
ATOM 3015 N N . GLY A 1 372 ? -21.777 3.328 0.119 1.00 92.94 372 GLY A N 1
ATOM 3016 C CA . GLY A 1 372 ? -21.081 4.352 0.892 1.00 92.94 372 GLY A CA 1
ATOM 3017 C C . GLY A 1 372 ? -20.096 5.190 0.092 1.00 92.94 372 GLY A C 1
ATOM 3018 O O . GLY A 1 372 ? -19.667 6.226 0.595 1.00 92.94 372 GLY A O 1
ATOM 3019 N N . LYS A 1 373 ? -19.767 4.799 -1.150 1.00 92.00 373 LYS A N 1
ATOM 3020 C CA . LYS A 1 373 ? -18.823 5.524 -2.022 1.00 92.00 373 LYS A CA 1
ATOM 3021 C C . LYS A 1 373 ? -17.463 5.779 -1.368 1.00 92.00 373 LYS A C 1
ATOM 3023 O O . LYS A 1 373 ? -16.881 6.845 -1.557 1.00 92.00 373 LYS A O 1
ATOM 3028 N N . SER A 1 374 ? -17.009 4.822 -0.559 1.00 89.00 374 SER A N 1
ATOM 3029 C CA . SER A 1 374 ? -15.756 4.877 0.209 1.00 89.00 374 SER A CA 1
ATOM 3030 C C . SER A 1 374 ? -15.607 6.098 1.113 1.00 89.00 374 SER A C 1
ATOM 3032 O O . SER A 1 374 ? -14.495 6.523 1.423 1.00 89.00 374 SER A O 1
ATOM 3034 N N . LEU A 1 375 ? -16.731 6.675 1.542 1.00 97.19 375 LEU A N 1
ATOM 3035 C CA . LEU A 1 375 ? -16.720 7.656 2.613 1.00 97.19 375 LEU A CA 1
ATOM 3036 C C . LEU A 1 375 ? -16.346 6.954 3.918 1.00 97.19 375 LEU A C 1
ATOM 3038 O O . LEU A 1 375 ? -16.770 5.829 4.178 1.00 97.19 375 LEU A O 1
ATOM 3042 N N . LEU A 1 376 ? -15.564 7.636 4.740 1.00 98.12 376 LEU A N 1
ATOM 3043 C CA . LEU A 1 376 ? -15.133 7.158 6.047 1.00 98.12 376 LEU A CA 1
ATOM 3044 C C . LEU A 1 376 ? -15.782 8.002 7.139 1.00 98.12 376 LEU A C 1
ATOM 3046 O O . LEU A 1 376 ? -16.255 9.108 6.886 1.00 98.12 376 LEU A O 1
ATOM 3050 N N . TYR A 1 377 ? -15.791 7.516 8.370 1.00 97.94 377 TYR A N 1
ATOM 3051 C CA . TYR A 1 377 ? -16.214 8.309 9.520 1.00 97.94 377 TYR A CA 1
ATOM 3052 C C . TYR A 1 377 ? -15.553 7.811 10.801 1.00 97.94 377 TYR A C 1
ATOM 3054 O O . TYR A 1 377 ? -14.980 6.729 10.834 1.00 97.94 377 TYR A O 1
ATOM 3062 N N . VAL A 1 378 ? -15.633 8.601 11.870 1.00 97.44 378 VAL A N 1
ATOM 3063 C CA . VAL A 1 378 ? -15.148 8.185 13.192 1.00 97.44 378 VAL A CA 1
ATOM 3064 C C . VAL A 1 378 ? -16.327 7.680 14.008 1.00 97.44 378 VAL A C 1
ATOM 3066 O O . VAL A 1 378 ? -17.236 8.459 14.307 1.00 97.44 378 VAL A O 1
ATOM 3069 N N . SER A 1 379 ? -16.341 6.395 14.363 1.00 95.06 379 SER A N 1
ATOM 3070 C CA . SER A 1 379 ? -17.435 5.850 15.172 1.00 95.06 379 SER A CA 1
ATOM 3071 C C . SER A 1 379 ? -17.336 6.364 16.609 1.00 95.06 379 SER A C 1
ATOM 3073 O O . SER A 1 379 ? -16.278 6.254 17.226 1.00 95.06 379 SER A O 1
ATOM 3075 N N . PRO A 1 380 ? -18.416 6.893 17.206 1.00 92.50 380 PRO A N 1
ATOM 3076 C CA . PRO A 1 380 ? -18.399 7.310 18.604 1.00 92.50 380 PRO A CA 1
ATOM 3077 C C . PRO A 1 380 ? -18.337 6.116 19.572 1.00 92.50 380 PRO A C 1
ATOM 3079 O O . PRO A 1 380 ? -18.009 6.313 20.744 1.00 92.50 380 PRO A O 1
ATOM 3082 N N . MET A 1 381 ? -18.640 4.898 19.100 1.00 93.75 381 MET A N 1
ATOM 3083 C CA . MET A 1 381 ? -18.638 3.693 19.931 1.00 93.75 381 MET A CA 1
ATOM 3084 C C . MET A 1 381 ? -17.227 3.282 20.339 1.00 93.75 381 MET A C 1
ATOM 3086 O O . MET A 1 381 ? -17.001 2.957 21.502 1.00 93.75 381 MET A O 1
ATOM 3090 N N . ASP A 1 382 ? -16.287 3.304 19.394 1.00 95.25 382 ASP A N 1
ATOM 3091 C CA . ASP A 1 382 ? -14.911 2.855 19.602 1.00 95.25 382 ASP A CA 1
ATOM 3092 C C . ASP A 1 382 ? -13.853 3.908 19.223 1.00 95.25 382 ASP A C 1
ATOM 3094 O O . ASP A 1 382 ? -12.668 3.710 19.492 1.00 95.25 382 ASP A O 1
ATOM 3098 N N . GLY A 1 383 ? -14.248 5.058 18.680 1.00 95.44 383 GLY A N 1
ATOM 3099 C CA . GLY A 1 383 ? -13.355 6.134 18.250 1.00 95.44 383 GLY A CA 1
ATOM 3100 C C . GLY A 1 383 ? -12.512 5.808 17.015 1.00 95.44 383 GLY A C 1
ATOM 3101 O O . GLY A 1 383 ? -11.627 6.598 16.695 1.00 95.44 383 GLY A O 1
ATOM 3102 N N . LYS A 1 384 ? -12.725 4.663 16.353 1.00 96.69 384 LYS A N 1
ATOM 3103 C CA . LYS A 1 384 ? -11.933 4.228 15.192 1.00 96.69 384 LYS A CA 1
ATOM 3104 C C . LYS A 1 384 ? -12.484 4.812 13.892 1.00 96.69 384 LYS A C 1
ATOM 3106 O O . LYS A 1 384 ? -13.591 5.352 13.865 1.00 96.69 384 LYS A O 1
ATOM 3111 N N . ILE A 1 385 ? -11.702 4.713 12.817 1.00 97.81 385 ILE A N 1
ATOM 3112 C CA . ILE A 1 385 ? -12.121 5.073 11.455 1.00 97.81 385 ILE A CA 1
ATOM 3113 C C . ILE A 1 385 ? -12.899 3.902 10.859 1.00 97.81 385 ILE A C 1
ATOM 3115 O O . ILE A 1 385 ? -12.344 2.820 10.764 1.00 97.81 385 ILE A O 1
ATOM 3119 N N . HIS A 1 386 ? -14.142 4.106 10.440 1.00 97.62 386 HIS A N 1
ATOM 3120 C CA . HIS A 1 386 ? -15.022 3.093 9.848 1.00 97.62 386 HIS A CA 1
ATOM 3121 C C . HIS A 1 386 ? -15.388 3.461 8.410 1.00 97.62 386 HIS A C 1
ATOM 3123 O O . HIS A 1 386 ? -15.474 4.643 8.064 1.00 97.62 386 HIS A O 1
ATOM 3129 N N . LEU A 1 387 ? -15.645 2.447 7.590 1.00 96.62 387 LEU A N 1
ATOM 3130 C CA . LEU A 1 387 ? -16.164 2.558 6.235 1.00 96.62 387 LEU A CA 1
ATOM 3131 C C . LEU A 1 387 ? -17.683 2.779 6.288 1.00 96.62 387 LEU A C 1
ATOM 3133 O O . LEU A 1 387 ? -18.451 1.946 6.774 1.00 96.62 387 LEU A O 1
ATOM 3137 N N . TYR A 1 388 ? -18.142 3.917 5.767 1.00 97.44 388 TYR A N 1
ATOM 3138 C CA . TYR A 1 388 ? -19.563 4.255 5.730 1.00 97.44 388 TYR A CA 1
ATOM 3139 C C . TYR A 1 388 ? -20.340 3.230 4.895 1.00 97.44 388 TYR A C 1
ATOM 3141 O O . TYR A 1 388 ? -19.946 2.910 3.775 1.00 97.44 388 TYR A O 1
ATOM 3149 N N . ARG A 1 389 ? -21.473 2.745 5.424 1.00 95.38 389 ARG A N 1
ATOM 3150 C CA . ARG A 1 389 ? -22.318 1.699 4.811 1.00 95.38 389 ARG A CA 1
ATOM 3151 C C . ARG A 1 389 ? -21.615 0.358 4.586 1.00 95.38 389 ARG A C 1
ATOM 3153 O O . ARG A 1 389 ? -22.072 -0.438 3.760 1.00 95.38 389 ARG A O 1
ATOM 3160 N N . ALA A 1 390 ? -20.554 0.072 5.340 1.00 92.81 390 ALA A N 1
ATOM 3161 C CA . ALA A 1 390 ? -20.040 -1.283 5.430 1.00 92.81 390 ALA A CA 1
ATOM 3162 C C . ALA A 1 390 ? -21.155 -2.233 5.893 1.00 92.81 390 ALA A C 1
ATOM 3164 O O . ALA A 1 390 ? -21.828 -2.010 6.898 1.00 92.81 390 ALA A O 1
ATOM 3165 N N . LYS A 1 391 ? -21.365 -3.313 5.141 1.00 89.38 391 LYS A N 1
ATOM 3166 C CA . LYS A 1 391 ? -22.318 -4.373 5.494 1.00 89.38 391 LYS A CA 1
ATOM 3167 C C . LYS A 1 391 ? -21.685 -5.405 6.423 1.00 89.38 391 LYS A C 1
ATOM 3169 O O . LYS A 1 391 ? -22.386 -6.062 7.192 1.00 89.38 391 LYS A O 1
ATOM 3174 N N . TYR A 1 392 ? -20.372 -5.566 6.311 1.00 86.56 392 TYR A N 1
ATOM 3175 C CA . TYR A 1 392 ? -19.584 -6.464 7.136 1.00 86.56 392 TYR A CA 1
ATOM 3176 C C . TYR A 1 392 ? -18.407 -5.701 7.717 1.00 86.56 392 TYR A C 1
ATOM 3178 O O . TYR A 1 392 ? -17.759 -4.951 6.993 1.00 86.56 392 TYR A O 1
ATOM 3186 N N . GLY A 1 393 ? -18.124 -5.928 8.995 1.00 89.31 393 GLY A N 1
ATOM 3187 C CA . GLY A 1 393 ? -16.941 -5.404 9.653 1.00 89.31 393 GLY A CA 1
ATOM 3188 C C . GLY A 1 393 ? -16.516 -6.315 10.792 1.00 89.31 393 GLY A C 1
ATOM 3189 O O . GLY A 1 393 ? -17.358 -6.756 11.587 1.00 89.31 393 GLY A O 1
ATOM 3190 N N . TRP A 1 394 ? -15.224 -6.597 10.885 1.00 89.38 394 TRP A N 1
ATOM 3191 C CA . TRP A 1 394 ? -14.656 -7.366 11.984 1.00 89.38 394 TRP A CA 1
ATOM 3192 C C . TRP A 1 394 ? -13.212 -6.967 12.264 1.00 89.38 394 TRP A C 1
ATOM 3194 O O . TRP A 1 394 ? -12.483 -6.569 11.364 1.00 89.38 394 TRP A O 1
ATOM 3204 N N . TRP A 1 395 ? -12.814 -7.108 13.522 1.00 92.25 395 TRP A N 1
ATOM 3205 C CA . TRP A 1 395 ? -11.437 -6.981 13.978 1.00 92.25 395 TRP A CA 1
ATOM 3206 C C . TRP A 1 395 ? -11.044 -8.260 14.709 1.00 92.25 395 TRP A C 1
ATOM 3208 O O . TRP A 1 395 ? -11.612 -8.584 15.763 1.00 92.25 395 TRP A O 1
ATOM 3218 N N . GLU A 1 396 ? -10.116 -9.004 14.116 1.00 88.50 396 GLU A N 1
ATOM 3219 C CA . GLU A 1 396 ? -9.544 -10.221 14.683 1.00 88.50 396 GLU A CA 1
ATOM 3220 C C . GLU A 1 396 ? -8.397 -9.796 15.606 1.00 88.50 396 GLU A C 1
ATOM 3222 O O . GLU A 1 396 ? -7.335 -9.420 15.139 1.00 88.50 396 GLU A O 1
ATOM 3227 N N . ILE A 1 397 ? -8.606 -9.755 16.925 1.00 91.31 397 ILE A N 1
ATOM 3228 C CA . ILE A 1 397 ? -7.668 -9.040 17.803 1.00 91.31 397 ILE A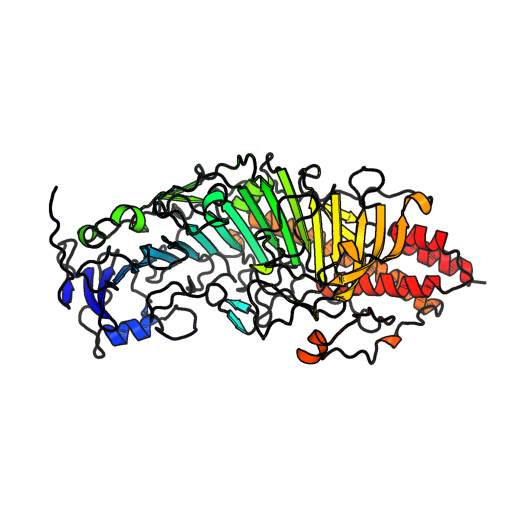 CA 1
ATOM 3229 C C . ILE A 1 397 ? -6.358 -9.812 17.953 1.00 91.31 397 ILE A C 1
ATOM 3231 O O . ILE A 1 397 ? -6.343 -10.881 18.579 1.00 91.31 397 ILE A O 1
ATOM 3235 N N . ASP A 1 398 ? -5.258 -9.176 17.547 1.00 90.69 398 ASP A N 1
ATOM 3236 C CA . ASP A 1 398 ? -3.931 -9.472 18.064 1.00 90.69 398 ASP A CA 1
ATOM 3237 C C . ASP A 1 398 ? -3.422 -8.378 19.018 1.00 90.69 398 ASP A C 1
ATOM 3239 O O . ASP A 1 398 ? -3.005 -7.295 18.639 1.00 90.69 398 ASP A O 1
ATOM 3243 N N . TYR A 1 399 ? -3.497 -8.632 20.326 1.00 90.69 399 TYR A N 1
ATOM 3244 C CA . TYR A 1 399 ? -3.158 -7.614 21.328 1.00 90.69 399 TYR A CA 1
ATOM 3245 C C . TYR A 1 399 ? -1.646 -7.358 21.479 1.00 90.69 399 TYR A C 1
ATOM 3247 O O . TYR A 1 399 ? -1.244 -6.316 21.996 1.00 90.69 399 TYR A O 1
ATOM 3255 N N . LEU A 1 400 ? -0.805 -8.328 21.122 1.00 89.50 400 LEU A N 1
ATOM 3256 C CA . LEU A 1 400 ? 0.649 -8.283 21.304 1.00 89.50 400 LEU A CA 1
ATOM 3257 C C . LEU A 1 400 ? 1.404 -8.386 19.975 1.00 89.50 400 LEU A C 1
ATOM 3259 O O . LEU A 1 400 ? 2.626 -8.524 20.050 1.00 89.50 400 LEU A O 1
ATOM 3263 N N . ALA A 1 401 ? 0.711 -8.338 18.829 1.00 88.44 401 ALA A N 1
ATOM 3264 C CA . ALA A 1 401 ? 1.309 -8.485 17.503 1.00 88.44 401 ALA A CA 1
ATOM 3265 C C . ALA A 1 401 ? 2.184 -9.753 17.403 1.00 88.44 401 ALA A C 1
ATOM 3267 O O . ALA A 1 401 ? 3.410 -9.725 17.244 1.00 88.44 401 ALA A O 1
ATOM 3268 N N . LEU A 1 402 ? 1.584 -10.910 17.699 1.00 87.25 402 LEU A N 1
ATOM 3269 C CA . LEU A 1 402 ? 2.266 -12.204 17.690 1.00 87.25 402 LEU A CA 1
ATOM 3270 C C . LEU A 1 402 ? 2.116 -12.947 16.361 1.00 87.25 402 LEU A C 1
ATOM 3272 O O . LEU A 1 402 ? 2.932 -13.851 16.120 1.00 87.25 402 LEU A O 1
ATOM 3276 N N . PHE A 1 403 ? 1.096 -12.648 15.558 1.00 83.25 403 PHE A N 1
ATOM 3277 C CA . PHE A 1 403 ? 0.613 -13.513 14.483 1.00 83.25 403 PHE A CA 1
ATOM 3278 C C . PHE A 1 403 ? 0.545 -12.838 13.112 1.00 83.25 403 PHE A C 1
ATOM 3280 O O . PHE A 1 403 ? -0.518 -12.730 12.520 1.00 83.25 403 PHE A O 1
ATOM 3287 N N . LYS A 1 404 ? 1.725 -12.613 12.545 1.00 74.56 404 LYS A N 1
ATOM 3288 C CA . LYS A 1 404 ? 1.913 -11.955 11.255 1.00 74.56 404 LYS A CA 1
ATOM 3289 C C . LYS A 1 404 ? 1.811 -12.819 9.981 1.00 74.56 404 LYS A C 1
ATOM 3291 O O . LYS A 1 404 ? 2.711 -12.870 9.141 1.00 74.56 404 LYS A O 1
ATOM 3296 N N . GLY A 1 405 ? 0.883 -13.768 9.962 1.00 62.03 405 GLY A N 1
ATOM 3297 C CA . GLY A 1 405 ? 0.965 -14.912 9.052 1.00 62.03 405 GLY A CA 1
ATOM 3298 C C . GLY A 1 405 ? 0.284 -14.751 7.694 1.00 62.03 405 GLY A C 1
ATOM 3299 O O . GLY A 1 405 ? -0.830 -15.254 7.562 1.00 62.03 405 GLY A O 1
ATOM 3300 N N . SER A 1 406 ? 0.997 -14.285 6.661 1.00 55.59 406 SER A N 1
ATOM 3301 C CA . SER A 1 406 ? 0.586 -14.494 5.257 1.00 55.59 406 SER A CA 1
ATOM 3302 C C . SER A 1 406 ? 0.634 -15.987 4.876 1.00 55.59 406 SER A C 1
ATOM 3304 O O . SER A 1 406 ? 1.449 -16.788 5.367 1.00 55.59 406 SER A O 1
ATOM 3306 N N . THR A 1 407 ? -0.273 -16.411 3.992 1.00 50.31 407 THR A N 1
ATOM 3307 C CA . THR A 1 407 ? -0.372 -17.825 3.582 1.00 50.31 407 THR A CA 1
ATOM 3308 C C . THR A 1 407 ? 0.418 -18.153 2.317 1.00 50.31 407 THR A C 1
ATOM 3310 O O . THR A 1 407 ? 0.734 -19.332 2.100 1.00 50.31 407 THR A O 1
ATOM 3313 N N . ASP A 1 408 ? 0.774 -17.150 1.515 1.00 48.31 408 ASP A N 1
ATOM 3314 C CA . ASP A 1 408 ? 1.564 -17.295 0.292 1.00 48.31 408 ASP A CA 1
ATOM 3315 C C . ASP A 1 408 ? 3.078 -17.235 0.542 1.00 48.31 408 ASP A C 1
ATOM 3317 O O . ASP A 1 408 ? 3.829 -17.921 -0.160 1.00 48.31 408 ASP A O 1
ATOM 3321 N N . HIS A 1 409 ? 3.522 -16.591 1.627 1.00 53.44 409 HIS A N 1
ATOM 3322 C CA . HIS A 1 409 ? 4.935 -16.531 1.976 1.00 53.44 409 HIS A CA 1
ATOM 3323 C C . HIS A 1 409 ? 5.219 -16.879 3.439 1.00 53.44 409 HIS A C 1
ATOM 3325 O O . HIS A 1 409 ? 5.220 -16.054 4.343 1.00 53.44 409 HIS A O 1
ATOM 3331 N N . LYS A 1 410 ? 5.564 -18.149 3.685 1.00 52.84 410 LYS A N 1
ATOM 3332 C CA . LYS A 1 410 ? 6.004 -18.627 5.008 1.00 52.84 410 LYS A CA 1
ATOM 3333 C C . LYS A 1 410 ? 7.433 -18.174 5.314 1.00 52.84 410 LYS A C 1
ATOM 3335 O O . LYS A 1 410 ? 8.330 -19.019 5.431 1.00 52.84 410 LYS A O 1
ATOM 3340 N N . TYR A 1 411 ? 7.679 -16.876 5.438 1.00 55.12 411 TYR A N 1
ATOM 3341 C CA . TYR A 1 411 ? 8.982 -16.396 5.866 1.00 55.12 411 TYR A CA 1
ATOM 3342 C C . TYR A 1 411 ? 9.172 -16.716 7.356 1.00 55.12 411 TYR A C 1
ATOM 3344 O O . TYR A 1 411 ? 8.354 -16.416 8.222 1.00 55.12 411 TYR A O 1
ATOM 3352 N N . LEU A 1 412 ? 10.275 -17.394 7.687 1.00 53.41 412 LEU A N 1
ATOM 3353 C CA . LEU A 1 412 ? 10.582 -17.809 9.066 1.00 53.41 412 LEU A CA 1
ATOM 3354 C C . LEU A 1 412 ? 10.832 -16.617 10.014 1.00 53.41 412 LEU A C 1
ATOM 3356 O O . LEU A 1 412 ? 10.950 -16.825 11.222 1.00 53.41 412 LEU A O 1
ATOM 3360 N N . THR A 1 413 ? 10.951 -15.410 9.460 1.00 54.62 413 THR A N 1
ATOM 3361 C CA . THR A 1 413 ? 11.363 -14.167 10.118 1.00 54.62 413 THR A CA 1
ATOM 3362 C C . THR A 1 413 ? 10.209 -13.264 10.547 1.00 54.62 413 THR A C 1
ATOM 3364 O O . THR A 1 413 ? 10.423 -12.454 11.441 1.00 54.62 413 THR A O 1
ATOM 3367 N N . GLU A 1 414 ? 9.017 -13.410 9.970 1.00 60.81 414 GLU A N 1
ATOM 3368 C CA . GLU A 1 414 ? 7.887 -12.482 10.169 1.00 60.81 414 GLU A CA 1
ATOM 3369 C C . GLU A 1 414 ? 6.974 -12.894 11.325 1.00 60.81 414 GLU A C 1
ATOM 3371 O O . GLU A 1 414 ? 6.468 -12.065 12.064 1.00 60.81 414 GLU A O 1
ATOM 3376 N N . GLY A 1 415 ? 6.866 -14.192 11.583 1.00 68.94 415 GLY A N 1
ATOM 3377 C CA . GLY A 1 415 ? 5.962 -14.719 12.596 1.00 68.94 415 GLY A CA 1
ATOM 3378 C C . GLY A 1 415 ? 5.172 -15.883 12.021 1.00 68.94 415 GLY A C 1
ATOM 3379 O O . GLY A 1 415 ? 5.105 -16.060 10.809 1.00 68.94 415 GLY A O 1
ATOM 3380 N N . PRO A 1 416 ? 4.675 -16.803 12.855 1.00 79.62 416 PRO A N 1
ATOM 3381 C CA . PRO A 1 416 ? 3.808 -17.848 12.357 1.00 79.62 416 PRO A CA 1
ATOM 3382 C C . PRO A 1 416 ? 2.381 -17.315 12.197 1.00 79.62 416 PRO A C 1
ATOM 3384 O O . PRO A 1 416 ? 1.888 -16.628 13.085 1.00 79.62 416 PRO A O 1
ATOM 3387 N N . ALA A 1 417 ? 1.675 -17.784 11.169 1.00 80.25 417 ALA A N 1
ATOM 3388 C CA . ALA A 1 417 ? 0.220 -17.835 11.233 1.00 80.25 417 ALA A CA 1
ATOM 3389 C C . ALA A 1 417 ? -0.224 -18.615 12.492 1.00 80.25 417 ALA A C 1
ATOM 3391 O O . ALA A 1 417 ? 0.478 -19.552 12.920 1.00 80.25 417 ALA A O 1
ATOM 3392 N N . PRO A 1 418 ? -1.377 -18.279 13.086 1.00 84.44 418 PRO A N 1
ATOM 3393 C CA . PRO A 1 418 ? -1.893 -19.001 14.238 1.00 84.44 418 PRO A CA 1
ATOM 3394 C C . PRO A 1 418 ? -2.107 -20.483 13.948 1.00 84.44 418 PRO A C 1
ATOM 3396 O O . PRO A 1 418 ? -2.285 -20.924 12.812 1.00 84.44 418 PRO A O 1
ATOM 3399 N N . SER A 1 419 ? -2.109 -21.295 15.007 1.00 86.94 419 SER A N 1
ATOM 3400 C CA . SER A 1 419 ? -2.441 -22.710 14.850 1.00 86.94 419 SER A CA 1
ATOM 3401 C C . SER A 1 419 ? -3.949 -22.891 14.663 1.00 86.94 419 SER A C 1
ATOM 3403 O O . SER A 1 419 ? -4.733 -22.315 15.414 1.00 86.94 419 SER A O 1
ATOM 3405 N N . GLU A 1 420 ? -4.355 -23.722 13.697 1.00 88.19 420 GLU A N 1
ATOM 3406 C CA . GLU A 1 420 ? -5.759 -24.121 13.502 1.00 88.19 420 GLU A CA 1
ATOM 3407 C C . GLU A 1 420 ? -6.404 -24.507 14.845 1.00 88.19 420 GLU A C 1
ATOM 3409 O O . GLU A 1 420 ? -5.866 -25.330 15.602 1.00 88.19 420 GLU A O 1
ATOM 3414 N N . GLY A 1 421 ? -7.561 -23.914 15.142 1.00 90.81 421 GLY A N 1
ATOM 3415 C CA . GLY A 1 421 ? -8.288 -24.131 16.391 1.00 90.81 421 GLY A CA 1
ATOM 3416 C C . GLY A 1 421 ? -7.799 -23.309 17.590 1.00 90.81 421 GLY A C 1
ATOM 3417 O O . GLY A 1 421 ? -8.311 -23.513 18.692 1.00 90.81 421 GLY A O 1
ATOM 3418 N N . MET A 1 422 ? -6.816 -22.414 17.434 1.00 94.12 422 MET A N 1
ATOM 3419 C CA . MET A 1 422 ? -6.453 -21.460 18.487 1.00 94.12 422 MET A CA 1
ATOM 3420 C C . MET A 1 422 ? -7.643 -20.546 18.785 1.00 94.12 422 MET A C 1
ATOM 3422 O O . MET A 1 422 ? -8.207 -19.952 17.870 1.00 94.12 422 MET A O 1
ATOM 3426 N N . ARG A 1 423 ? -8.021 -20.428 20.061 1.00 95.44 423 ARG A N 1
ATOM 3427 C CA . ARG A 1 423 ? -9.110 -19.550 20.502 1.00 95.44 423 ARG A CA 1
ATOM 3428 C C . ARG A 1 423 ? -8.617 -18.128 20.725 1.00 95.44 423 ARG A C 1
ATOM 3430 O O . ARG A 1 423 ? -7.612 -17.956 21.406 1.00 95.44 423 ARG A O 1
ATOM 3437 N N . TYR A 1 424 ? -9.330 -17.130 20.223 1.00 94.25 424 TYR A N 1
ATOM 3438 C CA . TYR A 1 424 ? -8.987 -15.717 20.414 1.00 94.25 424 TYR A CA 1
ATOM 3439 C C . TYR A 1 424 ? -10.238 -14.823 20.360 1.00 94.25 424 TYR A C 1
ATOM 3441 O O . TYR A 1 424 ? -11.357 -15.315 20.177 1.00 94.25 424 TYR A O 1
ATOM 3449 N N . THR A 1 425 ? -10.067 -13.525 20.626 1.00 94.81 425 THR A N 1
ATOM 3450 C CA . THR A 1 425 ? -11.178 -12.561 20.703 1.00 94.81 425 THR A CA 1
ATOM 3451 C C . THR A 1 425 ? -11.357 -11.830 19.380 1.00 94.81 425 THR A C 1
ATOM 3453 O O . THR A 1 425 ? -10.387 -11.357 18.802 1.00 94.81 425 THR A O 1
ATOM 3456 N N . ARG A 1 426 ? -12.610 -11.673 18.958 1.00 92.75 426 ARG A N 1
ATOM 3457 C CA . ARG A 1 426 ? -13.009 -10.898 17.784 1.00 92.75 426 ARG A CA 1
ATOM 3458 C C . ARG A 1 426 ? -14.030 -9.836 18.168 1.00 92.75 426 ARG A C 1
ATOM 3460 O O . ARG A 1 426 ? -14.902 -10.093 19.007 1.00 92.75 426 ARG A O 1
ATOM 3467 N N . ILE A 1 427 ? -13.966 -8.675 17.523 1.00 95.25 427 ILE A N 1
ATOM 3468 C CA . ILE A 1 427 ? -15.046 -7.682 17.537 1.00 95.25 427 ILE A CA 1
ATOM 3469 C C . ILE A 1 427 ? -15.746 -7.709 16.183 1.00 95.25 427 ILE A C 1
ATOM 3471 O O . ILE A 1 427 ? -15.090 -7.654 15.151 1.00 95.25 427 ILE A O 1
ATOM 3475 N N . ARG A 1 428 ? -17.078 -7.794 16.178 1.00 94.88 428 ARG A N 1
ATOM 3476 C CA . ARG A 1 428 ? -17.903 -7.625 14.976 1.00 94.88 428 ARG A CA 1
ATOM 3477 C C . ARG A 1 428 ? -18.723 -6.348 15.049 1.00 94.88 428 ARG A C 1
ATOM 3479 O O . ARG A 1 428 ? -19.315 -6.045 16.088 1.00 94.88 428 ARG A O 1
ATOM 3486 N N . TYR A 1 429 ? -18.780 -5.659 13.920 1.00 95.38 429 TYR A N 1
ATOM 3487 C CA . TYR A 1 429 ? -19.429 -4.370 13.744 1.00 95.38 429 TYR A CA 1
ATOM 3488 C C . TYR A 1 429 ? -20.706 -4.539 12.922 1.00 95.38 429 TYR A C 1
ATOM 3490 O O . TYR A 1 429 ? -20.710 -5.244 11.911 1.00 95.38 429 TYR A O 1
ATOM 3498 N N . PHE A 1 430 ? -21.798 -3.913 13.361 1.00 94.44 430 PHE A N 1
ATOM 3499 C CA . PHE A 1 430 ? -23.065 -3.926 12.634 1.00 94.44 430 PHE A CA 1
ATOM 3500 C C . PHE A 1 430 ? -23.705 -2.538 12.616 1.00 94.44 430 PHE A C 1
ATOM 3502 O O . PHE A 1 430 ? -23.654 -1.808 13.606 1.00 94.44 430 PHE A O 1
ATOM 3509 N N . ASP A 1 431 ? -24.354 -2.248 11.494 1.00 93.44 431 ASP A N 1
ATOM 3510 C CA . ASP A 1 431 ? -25.352 -1.197 11.312 1.00 93.44 431 ASP A CA 1
ATOM 3511 C C . ASP A 1 431 ? -26.742 -1.847 11.461 1.00 93.44 431 ASP A C 1
ATOM 3513 O O . ASP A 1 431 ? -27.205 -2.580 10.578 1.00 93.44 431 ASP A O 1
ATOM 3517 N N . HIS A 1 432 ? -27.357 -1.712 12.639 1.00 90.56 432 HIS A N 1
ATOM 3518 C CA . HIS A 1 432 ? -28.618 -2.375 12.963 1.00 90.56 432 HIS A CA 1
ATOM 3519 C C . HIS A 1 432 ? -29.834 -1.657 12.372 1.00 90.56 432 HIS A C 1
ATOM 3521 O O . HIS A 1 432 ? -30.809 -2.327 12.008 1.00 90.56 432 HIS A O 1
ATOM 3527 N N . ASP A 1 433 ? -29.806 -0.325 12.302 1.00 90.75 433 ASP A N 1
ATOM 3528 C CA . ASP A 1 433 ? -30.924 0.485 11.816 1.00 90.75 433 ASP A CA 1
ATOM 3529 C C . ASP A 1 433 ? -30.861 0.825 10.312 1.00 90.75 433 ASP A C 1
ATOM 3531 O O . ASP A 1 433 ? -31.883 1.200 9.723 1.00 90.75 433 ASP A O 1
ATOM 3535 N N . GLY A 1 434 ? -29.724 0.564 9.665 1.00 91.62 434 GLY A N 1
ATOM 3536 C CA . GLY A 1 434 ? -29.511 0.708 8.230 1.00 91.62 434 GLY A CA 1
ATOM 3537 C C . GLY A 1 434 ? -29.232 2.144 7.785 1.00 91.62 434 GLY A C 1
ATOM 3538 O O . GLY A 1 434 ? -29.459 2.459 6.607 1.00 91.62 434 GLY A O 1
ATOM 3539 N N . ASP A 1 435 ? -28.820 3.036 8.689 1.00 92.56 435 ASP A N 1
ATOM 3540 C CA . ASP A 1 435 ? -28.507 4.432 8.368 1.00 92.56 435 ASP A CA 1
ATOM 3541 C C . ASP A 1 435 ? -27.087 4.633 7.786 1.00 92.56 435 ASP A C 1
ATOM 3543 O O . ASP A 1 435 ? -26.772 5.688 7.207 1.00 92.56 435 ASP A O 1
ATOM 3547 N N . GLY A 1 436 ? -26.282 3.570 7.811 1.00 93.44 436 GLY A N 1
ATOM 3548 C CA . GLY A 1 436 ? -24.930 3.481 7.283 1.00 93.44 436 GLY A CA 1
ATOM 3549 C C . GLY A 1 436 ? -23.830 3.615 8.333 1.00 93.44 436 GLY A C 1
ATOM 3550 O O . GLY A 1 436 ? -22.659 3.561 7.946 1.00 93.44 436 GLY A O 1
ATOM 3551 N N . TYR A 1 437 ? -24.168 3.795 9.612 1.00 95.31 437 TYR A N 1
ATOM 3552 C CA . TYR A 1 437 ? -23.206 3.880 10.707 1.00 95.31 437 TYR A CA 1
ATOM 3553 C C . TYR A 1 437 ? -23.277 2.643 11.609 1.00 95.31 437 TYR A C 1
ATOM 3555 O O . TYR A 1 437 ? -24.334 2.107 11.920 1.00 95.31 437 TYR A O 1
ATOM 3563 N N . VAL A 1 438 ? -22.118 2.204 12.086 1.00 94.50 438 VAL A N 1
ATOM 3564 C CA . VAL A 1 438 ? -22.010 1.190 13.135 1.00 94.50 438 VAL A CA 1
ATOM 3565 C C . VAL A 1 438 ? -22.679 1.697 14.411 1.00 94.50 438 VAL A C 1
ATOM 3567 O O . VAL A 1 438 ? -22.251 2.692 15.000 1.00 94.50 438 VAL A O 1
ATOM 3570 N N . ASP A 1 439 ? -23.681 0.954 14.868 1.00 93.56 439 ASP A N 1
ATOM 3571 C CA . ASP A 1 439 ? -24.447 1.219 16.090 1.00 93.56 439 ASP A CA 1
ATOM 3572 C C . ASP A 1 439 ? -24.450 0.024 17.063 1.00 93.56 439 ASP A C 1
ATOM 3574 O O . ASP A 1 439 ? -25.016 0.088 18.166 1.00 93.56 439 ASP A O 1
ATOM 3578 N N . THR A 1 440 ? -23.817 -1.078 16.651 1.00 95.19 440 THR A N 1
ATOM 3579 C CA . THR A 1 440 ? -23.807 -2.343 17.372 1.00 95.19 440 THR A CA 1
ATOM 3580 C C . THR A 1 440 ? -22.427 -2.996 17.319 1.00 95.19 440 THR A C 1
ATOM 3582 O O . THR A 1 440 ? -21.886 -3.260 16.245 1.00 95.19 440 THR A O 1
ATOM 3585 N N . LEU A 1 441 ? -21.890 -3.333 18.495 1.00 96.56 441 LEU A N 1
ATOM 3586 C CA . LEU A 1 441 ? -20.642 -4.083 18.663 1.00 96.56 441 LEU A CA 1
ATOM 3587 C C . LEU A 1 441 ? -20.929 -5.455 19.273 1.00 96.56 441 LEU A C 1
ATOM 3589 O O . LEU A 1 441 ? -21.631 -5.559 20.283 1.00 96.56 441 LEU A O 1
ATOM 3593 N N . ARG A 1 442 ? -20.334 -6.510 18.717 1.00 97.06 442 ARG A N 1
ATOM 3594 C CA . ARG A 1 442 ? -20.312 -7.845 19.327 1.00 97.06 442 ARG A CA 1
ATOM 3595 C C . ARG A 1 442 ? -18.892 -8.257 19.652 1.00 97.06 442 ARG A C 1
ATOM 3597 O O . ARG A 1 442 ? -18.073 -8.391 18.755 1.00 97.06 442 ARG A O 1
ATOM 3604 N N . TYR A 1 443 ? -18.641 -8.528 20.924 1.00 96.19 443 TYR A N 1
ATOM 3605 C CA . TYR A 1 443 ? -17.422 -9.178 21.385 1.00 96.19 443 TYR A CA 1
ATOM 3606 C C . TYR A 1 443 ? -17.656 -10.681 21.395 1.00 96.19 443 TYR A C 1
ATOM 3608 O O . TYR A 1 443 ? -18.632 -11.160 21.987 1.00 96.19 443 TYR A O 1
ATOM 3616 N N . GLU A 1 444 ? -16.765 -11.424 20.760 1.00 95.81 444 GLU A N 1
ATOM 3617 C CA . GLU A 1 444 ? -16.901 -12.859 20.566 1.00 95.81 444 GLU A CA 1
ATOM 3618 C C . GLU A 1 444 ? -15.587 -13.584 20.834 1.00 95.81 444 GLU A C 1
ATOM 3620 O O . GLU A 1 444 ? -14.507 -13.027 20.656 1.00 95.81 444 GLU A O 1
ATOM 3625 N N . THR A 1 445 ? -15.684 -14.850 21.232 1.00 95.94 445 THR A N 1
ATOM 3626 C CA . THR A 1 445 ? -14.564 -15.790 21.143 1.00 95.94 445 THR A CA 1
ATOM 3627 C C . THR A 1 445 ? -14.757 -16.680 19.926 1.00 95.94 445 THR A C 1
ATOM 3629 O O . THR A 1 445 ? -15.845 -17.226 19.731 1.00 95.94 445 THR A O 1
ATOM 3632 N N . VAL A 1 446 ? -13.700 -16.852 19.142 1.00 92.94 446 VAL A N 1
ATOM 3633 C CA . VAL A 1 446 ? -13.668 -17.656 17.914 1.00 92.94 446 VAL A CA 1
ATOM 3634 C C . VAL A 1 446 ? -12.476 -18.607 17.927 1.00 92.94 446 VAL A C 1
ATOM 3636 O O . VAL A 1 446 ? -11.579 -18.458 18.754 1.00 92.94 446 VAL A O 1
ATOM 3639 N N . GLU A 1 447 ? -12.479 -19.601 17.043 1.00 92.62 447 GLU A N 1
ATOM 3640 C CA . GLU A 1 447 ? -11.333 -20.465 16.755 1.00 92.62 447 GLU A CA 1
ATOM 3641 C C . GLU A 1 447 ? -10.775 -20.174 15.360 1.00 92.62 447 GLU A C 1
ATOM 3643 O O . GLU A 1 447 ? -11.532 -20.194 14.388 1.00 92.62 447 GLU A O 1
ATOM 3648 N N . TYR A 1 448 ? -9.454 -19.988 15.274 1.00 88.06 448 TYR A N 1
ATOM 3649 C CA . TYR A 1 448 ? -8.748 -19.754 14.014 1.00 88.06 448 TYR A CA 1
ATOM 3650 C C . TYR A 1 448 ? -9.018 -20.874 13.000 1.00 88.06 448 TYR A C 1
ATOM 3652 O O . TYR A 1 448 ? -8.883 -22.060 13.335 1.00 88.06 448 TYR A O 1
ATOM 3660 N N . GLY A 1 449 ? -9.400 -20.484 11.782 1.00 81.88 449 GLY A N 1
ATOM 3661 C CA . GLY A 1 449 ? -9.772 -21.354 10.664 1.00 81.88 449 GLY A CA 1
ATOM 3662 C C . GLY A 1 449 ? -11.242 -21.799 10.650 1.00 81.88 449 GLY A C 1
ATOM 3663 O O . GLY A 1 449 ? -11.663 -22.487 9.709 1.00 81.88 449 GLY A O 1
ATOM 3664 N N . ARG A 1 450 ? -12.022 -21.437 11.684 1.00 87.38 450 ARG A N 1
ATOM 3665 C CA . ARG A 1 450 ? -13.446 -21.788 11.864 1.00 87.38 450 ARG A CA 1
ATOM 3666 C C . ARG A 1 450 ? -14.243 -20.684 12.569 1.00 87.38 450 ARG A C 1
ATOM 3668 O O . ARG A 1 450 ? -15.090 -20.956 13.434 1.00 87.38 450 ARG A O 1
ATOM 3675 N N . GLU A 1 451 ? -13.926 -19.433 12.280 1.00 87.06 451 GLU A N 1
ATOM 3676 C CA . GLU A 1 451 ? -14.369 -18.259 13.031 1.00 87.06 451 GLU A CA 1
ATOM 3677 C C . GLU A 1 451 ? -15.892 -18.090 12.991 1.00 87.06 451 GLU A C 1
ATOM 3679 O O . GLU A 1 451 ? -16.519 -17.673 13.968 1.00 87.06 451 GLU A O 1
ATOM 3684 N N . GLU A 1 452 ? -16.519 -18.471 11.880 1.00 85.44 452 GLU A N 1
ATOM 3685 C CA . GLU A 1 452 ? -17.971 -18.413 11.726 1.00 85.44 452 GLU A CA 1
ATOM 3686 C C . GLU A 1 452 ? -18.692 -19.583 12.390 1.00 85.44 452 GLU A C 1
ATOM 3688 O O . GLU A 1 452 ? -19.773 -19.402 12.953 1.00 85.44 452 GLU A O 1
ATOM 3693 N N . GLU A 1 453 ? -18.116 -20.787 12.368 1.00 88.25 453 GLU A N 1
ATOM 3694 C CA . GLU A 1 453 ? -18.736 -21.962 12.984 1.00 88.25 453 GLU A CA 1
ATOM 3695 C C . GLU A 1 453 ? -18.621 -21.968 14.511 1.00 88.25 453 GLU A C 1
ATOM 3697 O O . GLU A 1 453 ? -19.414 -22.627 15.188 1.00 88.25 453 GLU A O 1
ATOM 3702 N N . THR A 1 454 ? -17.618 -21.280 15.057 1.00 91.75 454 THR A N 1
ATOM 3703 C CA . THR A 1 454 ? -17.255 -21.359 16.481 1.00 91.75 454 THR A CA 1
ATOM 3704 C C . THR A 1 454 ? -17.537 -20.094 17.275 1.00 91.75 454 THR A C 1
ATOM 3706 O O . THR A 1 454 ? -17.312 -20.099 18.486 1.00 91.75 454 THR A O 1
ATOM 3709 N N . ALA A 1 455 ? -18.070 -19.049 16.636 1.00 92.06 455 ALA A N 1
ATOM 3710 C CA . ALA A 1 455 ? -18.370 -17.777 17.276 1.00 92.06 455 ALA A CA 1
ATOM 3711 C C . ALA A 1 455 ? -19.239 -17.941 18.533 1.00 92.06 455 ALA A C 1
ATOM 3713 O O . ALA A 1 455 ? -20.393 -18.379 18.483 1.00 92.06 455 ALA A O 1
ATOM 3714 N N . GLN A 1 456 ? -18.683 -17.544 19.675 1.00 96.31 456 GLN A N 1
ATOM 3715 C CA . GLN A 1 456 ? -19.360 -17.506 20.965 1.00 96.31 456 GLN A CA 1
ATOM 3716 C C . GLN A 1 456 ? -19.489 -16.057 21.416 1.00 96.31 456 GLN A C 1
ATOM 3718 O O . GLN A 1 456 ? -18.488 -15.403 21.699 1.00 96.31 456 GLN A O 1
ATOM 3723 N N . LEU A 1 457 ? -20.725 -15.562 21.507 1.00 96.94 457 LEU A N 1
ATOM 3724 C CA . LEU A 1 457 ? -20.999 -14.211 21.987 1.00 96.94 457 LEU A CA 1
ATOM 3725 C C . LEU A 1 457 ? -20.559 -14.065 23.449 1.00 96.94 457 LEU A C 1
ATOM 3727 O O . LEU A 1 457 ? -21.101 -14.726 24.336 1.00 96.94 457 LEU A O 1
ATOM 3731 N N . ILE A 1 458 ? -19.618 -13.157 23.690 1.00 95.38 458 ILE A N 1
ATOM 3732 C CA . ILE A 1 458 ? -19.235 -12.704 25.029 1.00 95.38 458 ILE A CA 1
ATOM 3733 C C . ILE A 1 458 ? -20.181 -11.583 25.455 1.00 95.38 458 ILE A C 1
ATOM 3735 O O . ILE A 1 458 ? -20.711 -11.587 26.568 1.00 95.38 458 ILE A O 1
ATOM 3739 N N . ARG A 1 459 ? -20.392 -10.609 24.561 1.00 94.62 459 ARG A N 1
ATOM 3740 C CA . ARG A 1 459 ? -21.173 -9.407 24.848 1.00 94.62 459 ARG A CA 1
ATOM 3741 C C . ARG A 1 459 ? -21.664 -8.730 23.573 1.00 94.62 459 ARG A C 1
ATOM 3743 O O . ARG A 1 459 ? -20.904 -8.602 22.623 1.00 94.62 459 ARG A O 1
ATOM 3750 N N . GLU A 1 460 ? -22.898 -8.234 23.593 1.00 96.25 460 GLU A N 1
ATOM 3751 C CA . GLU A 1 460 ? -23.441 -7.331 22.572 1.00 96.25 460 GLU A CA 1
ATOM 3752 C C . GLU A 1 460 ? -23.686 -5.952 23.199 1.00 96.25 460 GLU A C 1
ATOM 3754 O O . GLU A 1 460 ? -24.215 -5.856 24.309 1.00 96.25 460 GLU A O 1
ATOM 3759 N N . ILE A 1 461 ? -23.274 -4.900 22.497 1.00 95.25 461 ILE A N 1
ATOM 3760 C CA . ILE A 1 461 ? -23.605 -3.505 22.785 1.00 95.25 461 ILE A CA 1
ATOM 3761 C C . ILE A 1 461 ? -24.424 -2.998 21.615 1.00 95.25 461 ILE A C 1
ATOM 3763 O O . ILE A 1 461 ? -23.974 -3.112 20.481 1.00 95.25 461 ILE A O 1
ATOM 3767 N N . ARG A 1 462 ? -25.575 -2.392 21.892 1.00 93.81 462 ARG A N 1
ATOM 3768 C CA . ARG A 1 462 ? -26.405 -1.739 20.884 1.00 93.81 462 ARG A CA 1
ATOM 3769 C C . ARG A 1 462 ? -26.802 -0.357 21.372 1.00 93.81 462 ARG A C 1
ATOM 3771 O O . ARG A 1 462 ? -27.378 -0.234 22.455 1.00 93.81 462 ARG A O 1
ATOM 3778 N N . LEU A 1 463 ? -26.525 0.682 20.588 1.00 91.56 463 LEU A N 1
ATOM 3779 C CA . LEU A 1 463 ? -26.803 2.062 20.997 1.00 91.56 463 LEU A CA 1
ATOM 3780 C C . LEU A 1 463 ? -28.294 2.310 21.269 1.00 91.56 463 LEU A C 1
ATOM 3782 O O . LEU A 1 463 ? -28.636 2.991 22.240 1.00 91.56 463 LEU A O 1
ATOM 3786 N N . SER A 1 464 ? -29.191 1.684 20.499 1.00 89.56 464 SER A N 1
ATOM 3787 C CA . SER A 1 464 ? -30.640 1.783 20.725 1.00 89.56 464 SER A CA 1
ATOM 3788 C C . SER A 1 464 ? -31.070 1.293 22.112 1.00 89.56 464 SER A C 1
ATOM 3790 O O . SER A 1 464 ? -32.030 1.811 22.686 1.00 89.56 464 SER A O 1
ATOM 3792 N N . ASP A 1 465 ? -30.353 0.321 22.682 1.00 91.31 465 ASP A N 1
ATOM 3793 C CA . ASP A 1 465 ? -30.680 -0.256 23.989 1.00 91.31 465 ASP A CA 1
ATOM 3794 C C . ASP A 1 465 ? -30.271 0.679 25.134 1.00 91.31 465 ASP A C 1
ATOM 3796 O O . ASP A 1 465 ? -30.854 0.649 26.224 1.00 91.31 465 ASP A O 1
ATOM 3800 N N . LEU A 1 466 ? -29.313 1.576 24.888 1.00 89.31 466 LEU A N 1
ATOM 3801 C CA . LEU A 1 466 ? -28.841 2.553 25.866 1.00 89.31 466 LEU A CA 1
ATOM 3802 C C . LEU A 1 466 ? -29.803 3.741 26.017 1.00 89.31 466 LEU A C 1
ATOM 3804 O O . LEU A 1 466 ? -29.801 4.381 27.066 1.00 89.31 466 LEU A O 1
ATOM 3808 N N . GLY A 1 467 ? -30.692 3.978 25.044 1.00 82.88 467 GLY A N 1
ATOM 3809 C CA . GLY A 1 467 ? -31.679 5.065 25.095 1.00 82.88 467 GLY A CA 1
ATOM 3810 C C . GLY A 1 467 ? -31.052 6.461 25.015 1.00 82.88 467 GLY A C 1
ATOM 3811 O O . GLY A 1 467 ? -31.622 7.422 25.532 1.00 82.88 467 GLY A O 1
ATOM 3812 N N . VAL A 1 468 ? -29.869 6.551 24.409 1.00 80.50 468 VAL A N 1
ATOM 3813 C CA . VAL A 1 468 ? -29.115 7.788 24.187 1.00 80.50 468 VAL A CA 1
ATOM 3814 C C . VAL A 1 468 ? -29.319 8.290 22.761 1.00 80.50 468 VAL A C 1
ATOM 3816 O O . VAL A 1 468 ? -29.601 7.511 21.853 1.00 80.50 468 VAL A O 1
ATOM 3819 N N . GLU A 1 469 ? -29.199 9.602 22.567 1.00 78.38 469 GLU A N 1
ATOM 3820 C CA . GLU A 1 469 ? -29.168 10.188 21.227 1.00 78.38 469 GLU A CA 1
ATOM 3821 C C . GLU A 1 469 ? -27.862 9.777 20.540 1.00 78.38 469 GLU A C 1
ATOM 3823 O O . GLU A 1 469 ? -26.780 9.991 21.090 1.00 78.38 469 GLU A O 1
ATOM 3828 N N . ILE A 1 470 ? -27.976 9.159 19.364 1.00 75.12 470 ILE A N 1
ATOM 3829 C CA . ILE A 1 470 ? -26.835 8.680 18.584 1.00 75.12 470 ILE A CA 1
ATOM 3830 C C . ILE A 1 470 ? -26.322 9.861 17.754 1.00 75.12 470 ILE A C 1
ATOM 3832 O O . ILE A 1 470 ? -27.043 10.338 16.874 1.00 75.12 470 ILE A O 1
ATOM 3836 N N . PRO A 1 471 ? -25.117 10.390 18.032 1.00 77.00 471 PRO A N 1
ATOM 3837 C CA . PRO A 1 471 ? -24.563 11.447 17.205 1.00 77.00 471 PRO A CA 1
ATOM 3838 C C . PRO A 1 471 ? -24.227 10.866 15.833 1.00 77.00 471 PRO A C 1
ATOM 3840 O O . PRO A 1 471 ? -23.474 9.900 15.757 1.00 77.00 471 PRO A O 1
ATOM 3843 N N . GLN A 1 472 ? -24.753 11.467 14.764 1.00 85.25 472 GLN A N 1
ATOM 3844 C CA . GLN A 1 472 ? -24.344 11.122 13.404 1.00 85.25 472 GLN A CA 1
ATOM 3845 C C . GLN A 1 472 ? -22.977 11.753 13.116 1.00 85.25 472 GLN A C 1
ATOM 3847 O O . GLN A 1 472 ? -22.873 12.988 13.120 1.00 85.25 472 GLN A O 1
ATOM 3852 N N . PRO A 1 473 ? -21.922 10.945 12.916 1.00 91.81 473 PRO A N 1
ATOM 3853 C CA . PRO A 1 473 ? -20.586 11.461 12.665 1.00 91.81 473 PRO A CA 1
ATOM 3854 C C . PRO A 1 473 ? -20.499 12.207 11.331 1.00 91.81 473 PRO A C 1
ATOM 3856 O O . PRO A 1 473 ? -21.265 11.967 10.400 1.00 91.81 473 PRO A O 1
ATOM 3859 N N . GLU A 1 474 ? -19.533 13.117 11.231 1.00 95.62 474 GLU A N 1
ATOM 3860 C CA . GLU A 1 474 ? -19.196 13.750 9.958 1.00 95.62 474 GLU A CA 1
ATOM 3861 C C . GLU A 1 474 ? -18.539 12.723 9.027 1.00 95.62 474 GLU A C 1
ATOM 3863 O O . GLU A 1 474 ? -17.633 11.995 9.439 1.00 95.62 474 GLU A O 1
ATOM 3868 N N . LEU A 1 475 ? -18.988 12.691 7.770 1.00 97.94 475 LEU A N 1
ATOM 3869 C CA . LEU A 1 475 ? -18.376 11.869 6.734 1.00 97.94 475 LEU A CA 1
ATOM 3870 C C . LEU A 1 475 ? -17.097 12.532 6.222 1.00 97.94 475 LEU A C 1
ATOM 3872 O O . LEU A 1 475 ? -17.080 13.707 5.852 1.00 97.94 475 LEU A O 1
ATOM 3876 N N . PHE A 1 476 ? -16.042 11.739 6.150 1.00 98.38 476 PHE A N 1
ATOM 3877 C CA . PHE A 1 476 ? -14.788 12.057 5.503 1.00 98.38 476 PHE A CA 1
ATOM 3878 C C . PHE A 1 476 ? -14.780 11.479 4.090 1.00 98.38 476 PHE A C 1
ATOM 3880 O O . PHE A 1 476 ? -15.017 10.293 3.880 1.00 98.38 476 PHE A O 1
ATOM 3887 N N . ASP A 1 477 ? -14.477 12.326 3.117 1.00 97.56 477 ASP A N 1
ATOM 3888 C CA . ASP A 1 477 ? -14.317 11.925 1.726 1.00 97.56 477 ASP A CA 1
ATOM 3889 C C . ASP A 1 477 ? -12.829 11.963 1.362 1.00 97.56 477 ASP A C 1
ATOM 3891 O O . ASP A 1 477 ? -12.255 13.053 1.407 1.00 97.56 477 ASP A O 1
ATOM 3895 N N . PRO A 1 478 ? -12.179 10.848 0.990 1.00 95.88 478 PRO A N 1
ATOM 3896 C CA . PRO A 1 478 ? -10.768 10.868 0.608 1.00 95.88 478 PRO A CA 1
ATOM 3897 C C . PRO A 1 478 ? -10.513 11.585 -0.729 1.00 95.88 478 PRO A C 1
ATOM 3899 O O . PRO A 1 478 ? -9.372 11.940 -1.016 1.00 95.88 478 PRO A O 1
ATOM 3902 N N . ARG A 1 479 ? -11.543 11.855 -1.546 1.00 96.31 479 ARG A N 1
ATOM 3903 C CA . ARG A 1 479 ? -11.389 12.519 -2.851 1.00 96.31 479 ARG A CA 1
ATOM 3904 C C . ARG A 1 479 ? -10.817 13.931 -2.737 1.00 96.31 479 ARG A C 1
ATOM 3906 O O . ARG A 1 479 ? -10.954 14.628 -1.723 1.00 96.31 479 ARG A O 1
ATOM 3913 N N . THR A 1 480 ? -10.207 14.368 -3.837 1.00 95.88 480 THR A N 1
ATOM 3914 C CA . THR A 1 480 ? -9.507 15.649 -3.942 1.00 95.88 480 THR A CA 1
ATOM 3915 C C . THR A 1 480 ? -10.048 16.538 -5.059 1.00 95.88 480 THR A C 1
ATOM 3917 O O . THR A 1 480 ? -10.227 16.103 -6.197 1.00 95.88 480 THR A O 1
ATOM 3920 N N . ASP A 1 481 ? -10.195 17.829 -4.758 1.00 96.31 481 ASP A N 1
ATOM 3921 C CA . ASP A 1 481 ? -10.480 18.880 -5.743 1.00 96.31 481 ASP A CA 1
ATOM 3922 C C . ASP A 1 481 ? -9.221 19.348 -6.497 1.00 96.31 481 ASP A C 1
ATOM 3924 O O . ASP A 1 481 ? -9.306 20.210 -7.381 1.00 96.31 481 ASP A O 1
ATOM 3928 N N . ALA A 1 482 ? -8.042 18.802 -6.164 1.00 97.69 482 ALA A N 1
ATOM 3929 C CA . ALA A 1 482 ? -6.804 19.088 -6.876 1.00 97.69 482 ALA A CA 1
ATOM 3930 C C . ALA A 1 482 ? -6.979 18.815 -8.374 1.00 97.69 482 ALA A C 1
ATOM 3932 O O . ALA A 1 482 ? -7.574 17.817 -8.802 1.00 97.69 482 ALA A O 1
ATOM 3933 N N . LYS A 1 483 ? -6.471 19.736 -9.192 1.00 97.12 483 LYS A N 1
ATOM 3934 C CA . LYS A 1 483 ? -6.501 19.573 -10.644 1.00 97.12 483 LYS A CA 1
ATOM 3935 C C . LYS A 1 483 ? -5.506 18.490 -11.038 1.00 97.12 483 LYS A C 1
ATOM 3937 O O . LYS A 1 483 ? -4.423 18.421 -10.468 1.00 97.12 483 LYS A O 1
ATOM 3942 N N . ALA A 1 484 ? -5.867 17.699 -12.045 1.00 96.62 484 ALA A N 1
ATOM 3943 C CA . ALA A 1 484 ? -4.919 16.790 -12.671 1.00 96.62 484 ALA A CA 1
ATOM 3944 C C . ALA A 1 484 ? -3.692 17.574 -13.156 1.00 96.62 484 ALA A C 1
ATOM 3946 O O . ALA A 1 484 ? -3.820 18.638 -13.772 1.00 96.62 484 ALA A O 1
ATOM 3947 N N . THR A 1 485 ? -2.520 17.033 -12.859 1.00 96.88 485 THR A N 1
ATOM 3948 C CA . THR A 1 485 ? -1.216 17.574 -13.244 1.00 96.88 485 THR A CA 1
ATOM 3949 C C . THR A 1 485 ? -0.981 17.426 -14.743 1.00 96.88 485 THR A C 1
ATOM 3951 O O . THR A 1 485 ? -0.321 18.265 -15.353 1.00 96.88 485 THR A O 1
ATOM 3954 N N . GLY A 1 486 ? -1.539 16.370 -15.348 1.00 94.88 486 GLY A N 1
ATOM 3955 C CA . GLY A 1 486 ? -1.215 15.976 -16.714 1.00 94.88 486 GLY A CA 1
ATOM 3956 C C . GLY A 1 486 ? 0.174 15.347 -16.835 1.00 94.88 486 GLY A C 1
ATOM 3957 O O . GLY A 1 486 ? 0.658 15.199 -17.955 1.00 94.88 486 GLY A O 1
ATOM 3958 N N . PHE A 1 487 ? 0.814 14.986 -15.717 1.00 95.31 487 PHE A N 1
ATOM 3959 C CA . PHE A 1 487 ? 2.133 14.364 -15.712 1.00 95.31 487 PHE A CA 1
ATOM 3960 C C . PHE A 1 487 ? 2.133 13.047 -16.494 1.00 95.31 487 PHE A C 1
ATOM 3962 O O . PHE A 1 487 ? 1.225 12.220 -16.365 1.00 95.31 487 PHE A O 1
ATOM 3969 N N . ARG A 1 488 ? 3.164 12.870 -17.317 1.00 94.50 488 ARG A N 1
ATOM 3970 C CA . ARG A 1 488 ? 3.393 11.720 -18.193 1.00 94.50 488 ARG A CA 1
ATOM 3971 C C . ARG A 1 488 ? 4.889 11.463 -18.267 1.00 94.50 488 ARG A C 1
ATOM 3973 O O . ARG A 1 488 ? 5.658 12.426 -18.321 1.00 94.50 488 ARG A O 1
ATOM 3980 N N . VAL A 1 489 ? 5.284 10.194 -18.289 1.00 94.62 489 VAL A N 1
ATOM 3981 C CA . VAL A 1 489 ? 6.700 9.801 -18.352 1.00 94.62 489 VAL A CA 1
ATOM 3982 C C . VAL A 1 489 ? 7.336 10.285 -19.654 1.00 94.62 489 VAL A C 1
ATOM 3984 O O . VAL A 1 489 ? 8.466 10.755 -19.632 1.00 94.62 489 VAL A O 1
ATOM 3987 N N . GLU A 1 490 ? 6.594 10.289 -20.764 1.00 92.81 490 GLU A N 1
ATOM 3988 C CA . GLU A 1 490 ? 7.063 10.771 -22.072 1.00 92.81 490 GLU A CA 1
ATOM 3989 C C . GLU A 1 490 ? 7.512 12.246 -22.056 1.00 92.81 490 GLU A C 1
ATOM 3991 O O . GLU A 1 490 ? 8.289 12.670 -22.909 1.00 92.81 490 GLU A O 1
ATOM 3996 N N . ASN A 1 491 ? 7.015 13.029 -21.090 1.00 90.62 491 ASN A N 1
ATOM 3997 C CA . ASN A 1 491 ? 7.320 14.450 -20.926 1.00 90.62 491 ASN A CA 1
ATOM 3998 C C . ASN A 1 491 ? 8.192 14.727 -19.691 1.00 90.62 491 ASN A C 1
ATOM 4000 O O . ASN A 1 491 ? 8.496 15.890 -19.403 1.00 90.62 491 ASN A O 1
ATOM 4004 N N . TRP A 1 492 ? 8.569 13.691 -18.941 1.00 93.75 492 TRP A N 1
ATOM 4005 C CA . TRP A 1 492 ? 9.453 13.829 -17.794 1.00 93.75 492 TRP A CA 1
ATOM 4006 C C . TRP A 1 492 ? 10.891 14.066 -18.265 1.00 93.75 492 TRP A C 1
ATOM 4008 O O . TRP A 1 492 ? 11.345 13.525 -19.267 1.00 93.75 492 TRP A O 1
ATOM 4018 N N . ASN A 1 493 ? 11.621 14.911 -17.541 1.00 89.88 493 ASN A N 1
ATOM 4019 C CA . ASN A 1 493 ? 12.998 15.286 -17.870 1.00 89.88 493 ASN A CA 1
ATOM 4020 C C . ASN A 1 493 ? 14.047 14.356 -17.230 1.00 89.88 493 ASN A C 1
ATOM 4022 O O . ASN A 1 493 ? 15.222 14.722 -17.207 1.00 89.88 493 ASN A O 1
ATOM 4026 N N . GLY A 1 494 ? 13.606 13.239 -16.640 1.00 89.75 494 GLY A N 1
ATOM 4027 C CA . GLY A 1 494 ? 14.431 12.261 -15.930 1.00 89.75 494 GLY A CA 1
ATOM 4028 C C . GLY A 1 494 ? 15.074 12.776 -14.634 1.00 89.75 494 GLY A C 1
ATOM 4029 O O . GLY A 1 494 ? 15.906 12.090 -14.052 1.00 89.75 494 GLY A O 1
ATOM 4030 N N . LYS A 1 495 ? 14.759 13.993 -14.167 1.00 92.81 495 LYS A N 1
ATOM 4031 C CA . LYS A 1 495 ? 15.303 14.491 -12.895 1.00 92.81 495 LYS A CA 1
ATOM 4032 C C . LYS A 1 495 ? 14.550 13.880 -11.718 1.00 92.81 495 LYS A C 1
ATOM 4034 O O . LYS A 1 495 ? 13.317 13.877 -11.776 1.00 92.81 495 LYS A O 1
ATOM 4039 N N . PRO A 1 496 ? 15.262 13.469 -10.651 1.00 92.69 496 PRO A N 1
ATOM 4040 C CA . PRO A 1 496 ? 14.624 12.991 -9.437 1.00 92.69 496 PRO A CA 1
ATOM 4041 C C . PRO A 1 496 ? 13.600 13.994 -8.917 1.00 92.69 496 PRO A C 1
ATOM 4043 O O . PRO A 1 496 ? 13.852 15.204 -8.941 1.00 92.69 496 PRO A O 1
ATOM 4046 N N . PHE A 1 497 ? 12.464 13.479 -8.471 1.00 94.25 497 PHE A N 1
ATOM 4047 C CA . PHE A 1 497 ? 11.412 14.269 -7.862 1.00 94.25 497 PHE A CA 1
ATOM 4048 C C . PHE A 1 497 ? 11.898 14.860 -6.544 1.00 94.25 497 PHE A C 1
ATOM 4050 O O . PHE A 1 497 ? 12.676 14.249 -5.808 1.00 94.25 497 PHE A O 1
ATOM 4057 N N . THR A 1 498 ? 11.417 16.059 -6.251 1.00 95.38 498 THR A N 1
ATOM 4058 C CA . THR A 1 498 ? 11.559 16.710 -4.951 1.00 95.38 498 THR A CA 1
ATOM 4059 C C . THR A 1 498 ? 10.182 16.879 -4.304 1.00 95.38 498 THR A C 1
ATOM 4061 O O . THR A 1 498 ? 9.160 16.743 -4.986 1.00 95.38 498 THR A O 1
ATOM 4064 N N . PRO A 1 499 ? 10.102 17.228 -3.007 1.00 96.88 499 PRO A N 1
ATOM 4065 C CA . PRO A 1 499 ? 8.815 17.488 -2.361 1.00 96.88 499 PRO A CA 1
ATOM 4066 C C . PRO A 1 499 ? 7.960 18.533 -3.102 1.00 96.88 499 PRO A C 1
ATOM 4068 O O . PRO A 1 499 ? 6.732 18.451 -3.113 1.00 96.88 499 PRO A O 1
ATOM 4071 N N . GLU A 1 500 ? 8.591 19.496 -3.781 1.00 96.69 500 GLU A N 1
ATOM 4072 C CA . GLU A 1 500 ? 7.899 20.492 -4.603 1.00 96.69 500 GLU A CA 1
ATOM 4073 C C . GLU A 1 500 ? 7.188 19.905 -5.831 1.00 96.69 500 GLU A C 1
ATOM 4075 O O . GLU A 1 500 ? 6.167 20.457 -6.240 1.00 96.69 500 GLU A O 1
ATOM 4080 N N . ASP A 1 501 ? 7.682 18.804 -6.407 1.00 96.31 501 ASP A N 1
ATOM 4081 C CA . ASP A 1 501 ? 7.034 18.136 -7.545 1.00 96.31 501 ASP A CA 1
ATOM 4082 C C . ASP A 1 501 ? 5.717 17.456 -7.133 1.00 96.31 501 ASP A C 1
ATOM 4084 O O . ASP A 1 501 ? 4.814 17.287 -7.956 1.00 96.31 501 ASP A O 1
ATOM 4088 N N . PHE A 1 502 ? 5.579 17.110 -5.850 1.00 97.75 502 PHE A N 1
ATOM 4089 C CA . PHE A 1 502 ? 4.364 16.531 -5.278 1.00 97.75 502 PHE A CA 1
ATOM 4090 C C . PHE A 1 502 ? 3.359 17.566 -4.775 1.00 97.75 502 PHE A C 1
ATOM 4092 O O . PHE A 1 502 ? 2.169 17.254 -4.659 1.00 97.75 502 PHE A O 1
ATOM 4099 N N . GLU A 1 503 ? 3.798 18.784 -4.473 1.00 97.44 503 GLU A N 1
ATOM 4100 C CA . GLU A 1 503 ? 2.958 19.800 -3.845 1.00 97.44 503 GLU A CA 1
ATOM 4101 C C . GLU A 1 503 ? 1.726 20.137 -4.704 1.00 97.44 503 GLU A C 1
ATOM 4103 O O . GLU A 1 503 ? 1.814 20.482 -5.884 1.00 97.44 503 GLU A O 1
ATOM 4108 N N . GLY A 1 504 ? 0.537 20.026 -4.107 1.00 97.06 504 GLY A N 1
ATOM 4109 C CA . GLY A 1 504 ? -0.737 20.282 -4.786 1.00 97.06 504 GLY A CA 1
ATOM 4110 C C . GLY A 1 504 ? -1.132 19.254 -5.855 1.00 97.06 504 GLY A C 1
ATOM 4111 O O . GLY A 1 504 ? -2.165 19.430 -6.510 1.00 97.06 504 GLY A O 1
ATOM 4112 N N . THR A 1 505 ? -0.359 18.178 -6.035 1.00 98.56 505 THR A N 1
ATOM 4113 C CA . THR A 1 505 ? -0.745 17.060 -6.904 1.00 98.56 505 THR A CA 1
ATOM 4114 C C . THR A 1 505 ? -1.928 16.295 -6.305 1.00 98.56 505 THR A C 1
ATOM 4116 O O . THR A 1 505 ? -2.132 16.314 -5.080 1.00 98.56 505 THR A O 1
ATOM 4119 N N . PRO A 1 506 ? -2.731 15.596 -7.128 1.00 98.62 506 PRO A N 1
ATOM 4120 C CA . PRO A 1 506 ? -3.821 14.791 -6.606 1.00 98.62 506 PRO A CA 1
ATOM 4121 C C . PRO A 1 506 ? -3.369 13.708 -5.620 1.00 98.62 506 PRO A C 1
ATOM 4123 O O . PRO A 1 506 ? -3.962 13.619 -4.547 1.00 98.62 506 PRO A O 1
ATOM 4126 N N . ALA A 1 507 ? -2.303 12.959 -5.928 1.00 98.06 507 ALA A N 1
ATOM 4127 C CA . ALA A 1 507 ? -1.750 11.940 -5.032 1.00 98.06 507 ALA A CA 1
ATOM 4128 C C . ALA A 1 507 ? -1.393 12.509 -3.643 1.00 98.06 507 ALA A C 1
ATOM 4130 O O . ALA A 1 507 ? -1.903 12.027 -2.631 1.00 98.06 507 ALA A O 1
ATOM 4131 N N . LYS A 1 508 ? -0.606 13.595 -3.590 1.00 98.12 508 LYS A N 1
ATOM 4132 C CA . LYS A 1 508 ? -0.195 14.229 -2.326 1.00 98.12 508 LYS A CA 1
ATOM 4133 C C . LYS A 1 508 ? -1.370 14.802 -1.542 1.00 98.12 508 LYS A C 1
ATOM 4135 O O . LYS A 1 508 ? -1.441 14.649 -0.329 1.00 98.12 508 LYS A O 1
ATOM 4140 N N . THR A 1 509 ? -2.320 15.433 -2.233 1.00 98.44 509 THR A N 1
ATOM 4141 C CA . THR A 1 509 ? -3.479 16.053 -1.574 1.00 98.44 509 THR A CA 1
ATOM 4142 C C . THR A 1 509 ? -4.382 15.005 -0.917 1.00 98.44 509 THR A C 1
ATOM 4144 O O . THR A 1 509 ? -4.908 15.252 0.167 1.00 98.44 509 THR A O 1
ATOM 4147 N N . VAL A 1 510 ? -4.569 13.840 -1.551 1.00 98.31 510 VAL A N 1
ATOM 4148 C CA . VAL A 1 510 ? -5.329 12.719 -0.966 1.00 98.31 510 VAL A CA 1
ATOM 4149 C C . VAL A 1 510 ? -4.625 12.178 0.278 1.00 98.31 510 VAL A C 1
ATOM 4151 O O . VAL A 1 510 ? -5.271 12.021 1.318 1.00 98.31 510 VAL A O 1
ATOM 4154 N N . TYR A 1 511 ? -3.309 11.961 0.196 1.00 98.06 511 TYR A N 1
ATOM 4155 C CA . TYR A 1 511 ? -2.502 11.527 1.334 1.00 98.06 511 TYR A CA 1
ATOM 4156 C C . TYR A 1 511 ? -2.580 12.519 2.502 1.00 98.06 511 TYR A C 1
ATOM 4158 O O . TYR A 1 511 ? -3.001 12.146 3.593 1.00 98.06 511 TYR A O 1
ATOM 4166 N N . ASP A 1 512 ? -2.292 13.804 2.271 1.00 98.25 512 ASP A N 1
ATOM 4167 C CA . ASP A 1 512 ? -2.290 14.835 3.319 1.00 98.25 512 ASP A CA 1
ATOM 4168 C C . ASP A 1 512 ? -3.645 14.971 4.009 1.00 98.25 512 ASP A C 1
ATOM 4170 O O . ASP A 1 512 ? -3.730 15.103 5.232 1.00 98.25 512 ASP A O 1
ATOM 4174 N N . LYS A 1 513 ? -4.724 14.924 3.224 1.00 98.00 513 LYS A N 1
ATOM 4175 C CA . LYS A 1 513 ? -6.091 14.999 3.737 1.00 98.00 513 LYS A CA 1
ATOM 4176 C C . LYS A 1 513 ? -6.406 13.803 4.639 1.00 98.00 513 LYS A C 1
ATOM 4178 O O . LYS A 1 513 ? -7.000 13.986 5.703 1.00 98.00 513 LYS A O 1
ATOM 4183 N N . THR A 1 514 ? -5.980 12.605 4.244 1.00 98.19 514 THR A N 1
ATOM 4184 C CA . THR A 1 514 ? -6.189 11.367 5.008 1.00 98.19 514 THR A CA 1
ATOM 4185 C C . THR A 1 514 ? -5.310 11.325 6.260 1.00 98.19 514 THR A C 1
ATOM 4187 O O . THR A 1 514 ? -5.816 11.070 7.352 1.00 98.19 514 THR A O 1
ATOM 4190 N N . LYS A 1 515 ? -4.033 11.710 6.155 1.00 97.69 515 LYS A N 1
ATOM 4191 C CA . LYS A 1 515 ? -3.101 11.861 7.284 1.00 97.69 515 LYS A CA 1
ATOM 4192 C C . LYS A 1 515 ? -3.603 12.870 8.315 1.00 97.69 515 LYS A C 1
ATOM 4194 O O . LYS A 1 515 ? -3.537 12.618 9.519 1.00 97.69 515 LYS A O 1
ATOM 4199 N N . ALA A 1 516 ? -4.143 14.006 7.869 1.00 98.19 516 ALA A N 1
ATOM 4200 C CA . ALA A 1 516 ? -4.731 15.010 8.753 1.00 98.19 516 ALA A CA 1
ATOM 4201 C C . ALA A 1 516 ? -5.989 14.483 9.464 1.00 98.19 516 ALA A C 1
ATOM 4203 O O . ALA A 1 516 ? -6.177 14.736 10.657 1.00 98.19 516 ALA A O 1
ATOM 4204 N N . PHE A 1 517 ? -6.833 13.728 8.752 1.00 98.38 517 PHE A N 1
ATOM 4205 C CA . PHE A 1 517 ? -7.993 13.063 9.341 1.00 98.38 517 PHE A CA 1
ATOM 4206 C C . PHE A 1 517 ? -7.575 12.047 10.411 1.00 98.38 517 PHE A C 1
ATOM 4208 O O . PHE A 1 517 ? -8.049 12.142 11.543 1.00 98.38 517 PHE A O 1
ATOM 4215 N N . TYR A 1 518 ? -6.620 11.165 10.107 1.00 98.19 518 TYR A N 1
ATOM 4216 C CA . TYR A 1 518 ? -6.067 10.212 11.070 1.00 98.19 518 TYR A CA 1
ATOM 4217 C C . TYR A 1 518 ? -5.430 10.905 12.280 1.00 98.19 518 TYR A C 1
ATOM 4219 O O . TYR A 1 518 ? -5.732 10.564 13.418 1.00 98.19 518 TYR A O 1
ATOM 4227 N N . THR A 1 519 ? -4.640 11.961 12.065 1.00 98.38 519 THR A N 1
ATOM 4228 C CA . THR A 1 519 ? -4.023 12.742 13.152 1.00 98.38 519 THR A CA 1
ATOM 4229 C C . THR A 1 519 ? -5.071 13.254 14.143 1.00 98.38 519 THR A C 1
ATOM 4231 O O . THR A 1 519 ? -4.903 13.109 15.356 1.00 98.38 519 THR A O 1
ATOM 4234 N N . LYS A 1 520 ? -6.188 13.796 13.638 1.00 98.06 520 LYS A N 1
ATOM 4235 C CA . LYS A 1 520 ? -7.316 14.240 14.468 1.00 98.06 520 LYS A CA 1
ATOM 4236 C C . LYS A 1 520 ? -7.931 13.076 15.252 1.00 98.06 520 LYS A C 1
ATOM 4238 O O . LYS A 1 520 ? -8.246 13.250 16.428 1.00 98.06 520 LYS A O 1
ATOM 4243 N N . VAL A 1 521 ? -8.085 11.905 14.632 1.00 98.19 521 VAL A N 1
ATOM 4244 C CA . VAL A 1 521 ? -8.579 10.690 15.303 1.00 98.19 521 VAL A CA 1
ATOM 4245 C C . VAL A 1 521 ? -7.654 10.283 16.447 1.00 98.19 521 VAL A C 1
ATOM 4247 O O . VAL A 1 521 ? -8.129 10.089 17.564 1.00 98.19 521 VAL A O 1
ATOM 4250 N N . CYS A 1 522 ? -6.341 10.233 16.217 1.00 98.31 522 CYS A N 1
ATOM 4251 C CA . CYS A 1 522 ? -5.357 9.896 17.247 1.00 98.31 522 CYS A CA 1
ATOM 4252 C C . CYS A 1 522 ? -5.435 10.855 18.440 1.00 98.31 522 CYS A C 1
ATOM 4254 O O . CYS A 1 522 ? -5.453 10.428 19.595 1.00 98.31 522 CYS A O 1
ATOM 4256 N N . GLU A 1 523 ? -5.507 12.162 18.179 1.00 98.12 523 GLU A N 1
ATOM 4257 C CA . GLU A 1 523 ? -5.635 13.173 19.231 1.00 98.12 523 GLU A CA 1
ATOM 4258 C C . GLU A 1 523 ? -6.915 12.995 20.054 1.00 98.12 523 GLU A C 1
ATOM 4260 O O . GLU A 1 523 ? -6.856 13.020 21.284 1.00 98.12 523 GLU A O 1
ATOM 4265 N N . GLN A 1 524 ? -8.051 12.758 19.395 1.00 97.06 524 GLN A N 1
ATOM 4266 C CA . GLN A 1 524 ? -9.339 12.540 20.058 1.00 97.06 524 GLN A CA 1
ATOM 4267 C C . GLN A 1 524 ? -9.362 11.244 20.877 1.00 97.06 524 GLN A C 1
ATOM 4269 O O . GLN A 1 524 ? -9.857 11.240 22.008 1.00 97.06 524 GLN A O 1
ATOM 4274 N N . MET A 1 525 ? -8.805 10.161 20.330 1.00 97.69 525 MET A N 1
ATOM 4275 C CA . MET A 1 525 ? -8.679 8.869 21.005 1.00 97.69 525 MET A CA 1
ATOM 4276 C C . MET A 1 525 ? -7.876 9.016 22.301 1.00 97.69 525 MET A C 1
ATOM 4278 O O . MET A 1 525 ? -8.328 8.610 23.376 1.00 97.69 525 MET A O 1
ATOM 4282 N N . TRP A 1 526 ? -6.716 9.671 22.215 1.00 98.25 526 TRP A N 1
ATOM 4283 C CA . TRP A 1 526 ? -5.845 9.898 23.360 1.00 98.25 526 TRP A CA 1
ATOM 4284 C C . TRP A 1 526 ? -6.461 10.844 24.393 1.00 98.25 526 TRP A C 1
ATOM 4286 O O . TRP A 1 526 ? -6.431 10.550 25.587 1.00 98.25 526 TRP A O 1
ATOM 4296 N N . GLU A 1 527 ? -7.071 11.952 23.963 1.00 98.12 527 GLU A N 1
ATOM 4297 C CA . GLU A 1 527 ? -7.759 12.879 24.868 1.00 98.12 527 GLU A CA 1
ATOM 4298 C C . GLU A 1 527 ? -8.864 12.162 25.659 1.00 98.12 527 GLU A C 1
ATOM 4300 O O . GLU A 1 527 ? -8.952 12.304 26.883 1.00 98.12 527 GLU A O 1
ATOM 4305 N N . GLY A 1 528 ? -9.681 11.350 24.980 1.00 97.81 528 GLY A N 1
ATOM 4306 C CA . GLY A 1 528 ? -10.720 10.543 25.615 1.00 97.81 528 GLY A CA 1
ATOM 4307 C C . GLY A 1 528 ? -10.154 9.578 26.657 1.00 97.81 528 GLY A C 1
ATOM 4308 O O . GLY A 1 528 ? -10.644 9.530 27.789 1.00 97.81 528 GLY A O 1
ATOM 4309 N N . ALA A 1 529 ? -9.076 8.871 26.312 1.00 98.38 529 ALA A N 1
ATOM 4310 C CA . ALA A 1 529 ? -8.385 7.965 27.223 1.00 98.38 529 ALA A CA 1
ATOM 4311 C C . ALA A 1 529 ? -7.837 8.694 28.461 1.00 98.38 529 ALA A C 1
ATOM 4313 O O . ALA A 1 529 ? -8.038 8.240 29.590 1.00 98.38 529 ALA A O 1
ATOM 4314 N N . GLN A 1 530 ? -7.216 9.865 28.277 1.00 98.50 530 GLN A N 1
ATOM 4315 C CA . GLN A 1 530 ? -6.688 10.677 29.374 1.00 98.50 530 GLN A CA 1
ATOM 4316 C C . GLN A 1 530 ? -7.784 11.151 30.330 1.00 98.50 530 GLN A C 1
ATOM 4318 O O . GLN A 1 530 ? -7.590 11.101 31.546 1.00 98.50 530 GLN A O 1
ATOM 4323 N N . VAL A 1 531 ? -8.934 11.589 29.808 1.00 98.44 531 VAL A N 1
ATOM 4324 C CA . VAL A 1 531 ? -10.077 12.015 30.631 1.00 98.44 531 VAL A CA 1
ATOM 4325 C C . VAL A 1 531 ? -10.558 10.869 31.522 1.00 98.44 531 VAL A C 1
ATOM 4327 O O . VAL A 1 531 ? -10.714 11.059 32.732 1.00 98.44 531 VAL A O 1
ATOM 4330 N N . LEU A 1 532 ? -10.752 9.676 30.950 1.00 98.50 532 LEU A N 1
ATOM 4331 C CA . LEU A 1 532 ? -11.199 8.509 31.712 1.00 98.50 532 LEU A CA 1
ATOM 4332 C C . LEU A 1 532 ? -10.148 8.057 32.725 1.00 98.50 532 LEU A C 1
ATOM 4334 O O . LEU A 1 532 ? -10.482 7.823 33.885 1.00 98.50 532 LEU A O 1
ATOM 4338 N N . TYR A 1 533 ? -8.879 7.988 32.323 1.00 98.62 533 TYR A N 1
ATOM 4339 C CA . TYR A 1 533 ? -7.790 7.572 33.203 1.00 98.62 533 TYR A CA 1
ATOM 4340 C C . TYR A 1 533 ? -7.626 8.514 34.400 1.00 98.62 533 TYR A C 1
ATOM 4342 O O . TYR A 1 533 ? -7.578 8.066 35.545 1.00 98.62 533 TYR A O 1
ATOM 4350 N N . GLN A 1 534 ? -7.630 9.831 34.176 1.00 98.44 534 GLN A N 1
ATOM 4351 C CA . GLN A 1 534 ? -7.556 10.813 35.262 1.00 98.44 534 GLN A CA 1
ATOM 4352 C C . GLN A 1 534 ? -8.758 10.726 36.211 1.00 98.44 534 GLN A C 1
ATOM 4354 O O . GLN A 1 534 ? -8.595 10.911 37.419 1.00 98.44 534 GLN A O 1
ATOM 4359 N N . CYS A 1 535 ? -9.955 10.454 35.683 1.00 98.44 535 CYS A N 1
ATOM 4360 C CA . CYS A 1 535 ? -11.146 10.209 36.492 1.00 98.44 535 CYS A CA 1
ATOM 4361 C C . CYS A 1 535 ? -10.970 8.954 37.361 1.00 98.44 535 CYS A C 1
ATOM 4363 O O . CYS A 1 535 ? -11.143 9.020 38.580 1.00 98.44 535 CYS A O 1
ATOM 4365 N N . ALA A 1 536 ? -10.540 7.844 36.760 1.00 98.38 536 ALA A N 1
ATOM 4366 C CA . ALA A 1 536 ? -10.322 6.591 37.466 1.00 98.38 536 ALA A CA 1
ATOM 4367 C C . ALA A 1 536 ? -9.280 6.734 38.584 1.00 98.38 536 ALA A C 1
ATOM 4369 O O . ALA A 1 536 ? -9.561 6.378 39.725 1.00 98.38 536 ALA A O 1
ATOM 4370 N N . VAL A 1 537 ? -8.123 7.342 38.305 1.00 98.19 537 VAL A N 1
ATOM 4371 C CA . VAL A 1 537 ? -7.071 7.584 39.309 1.00 98.19 537 VAL A CA 1
ATOM 4372 C C . VAL A 1 537 ? -7.581 8.448 40.465 1.00 98.19 537 VAL A C 1
ATOM 4374 O O . VAL A 1 537 ? -7.335 8.133 41.629 1.00 98.19 537 VAL A O 1
ATOM 4377 N N . ARG A 1 538 ? -8.320 9.526 40.170 1.00 97.75 538 ARG A N 1
ATOM 4378 C CA . ARG A 1 538 ? -8.855 10.448 41.188 1.00 97.75 538 ARG A CA 1
ATOM 4379 C C . ARG A 1 538 ? -9.759 9.743 42.201 1.00 97.75 538 ARG A C 1
ATOM 4381 O O . ARG A 1 538 ? -9.727 10.094 43.378 1.00 97.75 538 ARG A O 1
ATOM 4388 N N . HIS A 1 539 ? -10.532 8.761 41.743 1.00 97.88 539 HIS A N 1
ATOM 4389 C CA . HIS A 1 539 ? -11.490 8.008 42.559 1.00 97.88 539 HIS A CA 1
ATOM 4390 C C . HIS A 1 539 ? -10.989 6.626 42.993 1.00 97.88 539 HIS A C 1
ATOM 4392 O O . HIS A 1 539 ? -11.736 5.876 43.618 1.00 97.88 539 HIS A O 1
ATOM 4398 N N . GLY A 1 540 ? -9.735 6.273 42.687 1.00 97.50 540 GLY A N 1
ATOM 4399 C CA . GLY A 1 540 ? -9.172 4.956 43.000 1.00 97.50 540 GLY A CA 1
ATOM 4400 C C . GLY A 1 540 ? -9.842 3.799 42.247 1.00 97.50 540 GLY A C 1
ATOM 4401 O O . GLY A 1 540 ? -9.912 2.687 42.766 1.00 97.50 540 GLY A O 1
ATOM 4402 N N . LEU A 1 541 ? -10.354 4.061 41.043 1.00 97.94 541 LEU A N 1
ATOM 4403 C CA . LEU A 1 541 ? -10.984 3.098 40.134 1.00 97.94 541 LEU A CA 1
ATOM 4404 C C . LEU A 1 541 ? -10.008 2.591 39.057 1.00 97.94 541 LEU A C 1
ATOM 4406 O O . LEU A 1 541 ? -10.435 2.226 37.976 1.00 97.94 541 LEU A O 1
ATOM 4410 N N . ASN A 1 542 ? -8.703 2.608 39.309 1.00 97.19 542 ASN A N 1
ATOM 4411 C CA . ASN A 1 542 ? -7.650 2.150 38.394 1.00 97.19 542 ASN A CA 1
ATOM 4412 C C . ASN A 1 542 ? -7.057 0.802 38.848 1.00 97.19 542 ASN A C 1
ATOM 4414 O O . ASN A 1 542 ? -5.841 0.618 38.905 1.00 97.19 542 ASN A O 1
ATOM 4418 N N . ALA A 1 543 ? -7.922 -0.130 39.261 1.00 96.75 543 ALA A N 1
ATOM 4419 C CA . ALA A 1 543 ? -7.523 -1.372 39.924 1.00 96.75 543 ALA A CA 1
ATOM 4420 C C . ALA A 1 543 ? -6.677 -2.301 39.037 1.00 96.75 543 ALA A C 1
ATOM 4422 O O . ALA A 1 543 ? -5.860 -3.061 39.563 1.00 96.75 543 ALA A O 1
ATOM 4423 N N . SER A 1 544 ? -6.862 -2.244 37.716 1.00 97.69 544 SER A N 1
ATOM 4424 C CA . SER A 1 544 ? -6.161 -3.108 36.769 1.00 97.69 544 SER A CA 1
ATOM 4425 C C . SER A 1 544 ? -4.853 -2.515 36.250 1.00 97.69 544 SER A C 1
ATOM 4427 O O . SER A 1 544 ? -4.094 -3.241 35.617 1.00 97.69 544 SER A O 1
ATOM 4429 N N . GLU A 1 545 ? -4.533 -1.252 36.559 1.00 97.75 545 GLU A N 1
ATOM 4430 C CA . GLU A 1 545 ? -3.400 -0.510 35.978 1.00 97.75 545 GLU A CA 1
ATOM 4431 C C . GLU A 1 545 ? -2.106 -1.323 35.923 1.00 97.75 545 GLU A C 1
ATOM 4433 O O . GLU A 1 545 ? -1.465 -1.376 34.886 1.00 97.75 545 GLU A O 1
ATOM 4438 N N . ARG A 1 546 ? -1.760 -2.016 37.011 1.00 96.38 546 ARG A N 1
ATOM 4439 C CA . ARG A 1 546 ? -0.484 -2.731 37.158 1.00 96.38 546 ARG A CA 1
ATOM 4440 C C . ARG A 1 546 ? -0.562 -4.243 36.899 1.00 96.38 546 ARG A C 1
ATOM 4442 O O . ARG A 1 546 ? 0.393 -4.963 37.189 1.00 96.38 546 ARG A O 1
ATOM 4449 N N . LEU A 1 547 ? -1.691 -4.766 36.412 1.00 95.94 547 LEU A N 1
ATOM 4450 C CA . LEU A 1 547 ? -1.886 -6.219 36.272 1.00 95.94 547 LEU A CA 1
ATOM 4451 C C . LEU A 1 547 ? -1.081 -6.847 35.123 1.00 95.94 547 LEU A C 1
ATOM 4453 O O . LEU A 1 547 ? -0.861 -8.056 35.133 1.00 95.94 547 LEU A O 1
ATOM 4457 N N . ASP A 1 548 ? -0.608 -6.049 34.167 1.00 93.00 548 ASP A N 1
ATOM 4458 C CA . ASP A 1 548 ? 0.177 -6.481 33.005 1.00 93.00 548 ASP A CA 1
ATOM 4459 C C . ASP A 1 548 ? 1.677 -6.141 33.114 1.00 93.00 548 ASP A C 1
ATOM 4461 O O . ASP A 1 548 ? 2.424 -6.383 32.167 1.00 93.00 548 ASP A O 1
ATOM 4465 N N . GLU A 1 549 ? 2.151 -5.650 34.267 1.00 91.56 549 GLU A N 1
ATOM 4466 C CA . GLU A 1 549 ? 3.561 -5.253 34.462 1.00 91.56 549 GLU A CA 1
ATOM 4467 C C . GLU A 1 549 ? 4.559 -6.394 34.251 1.00 91.56 549 GLU A C 1
ATOM 4469 O O . GLU A 1 549 ? 5.709 -6.163 33.887 1.00 91.56 549 GLU A O 1
ATOM 4474 N N . ASN A 1 550 ? 4.124 -7.629 34.507 1.00 90.31 550 ASN A N 1
ATOM 4475 C CA . ASN A 1 550 ? 4.934 -8.834 34.330 1.00 90.31 550 ASN A CA 1
ATOM 4476 C C . ASN A 1 550 ? 4.447 -9.680 33.145 1.00 90.31 550 ASN A C 1
ATOM 4478 O O . ASN A 1 550 ? 4.744 -10.876 33.087 1.00 90.31 550 ASN A O 1
ATOM 4482 N N . LEU A 1 551 ? 3.651 -9.102 32.238 1.00 90.44 551 LEU A N 1
ATOM 4483 C CA . LEU A 1 551 ? 3.192 -9.815 31.054 1.00 90.44 551 LEU A CA 1
ATOM 4484 C C . LEU A 1 551 ? 4.391 -10.123 30.154 1.00 90.44 551 LEU A C 1
ATOM 4486 O O . LEU A 1 551 ? 5.150 -9.234 29.771 1.00 90.44 551 LEU A O 1
ATOM 4490 N N . LYS A 1 552 ? 4.538 -11.401 29.810 1.00 90.25 552 LYS A N 1
ATOM 4491 C CA . LYS A 1 552 ? 5.551 -11.868 28.868 1.00 90.25 552 LYS A CA 1
ATOM 4492 C C . LYS A 1 552 ? 5.273 -11.301 27.472 1.00 90.25 552 LYS A C 1
ATOM 4494 O O . LYS A 1 552 ? 4.132 -11.356 27.020 1.00 90.25 552 LYS A O 1
ATOM 4499 N N . MET A 1 553 ? 6.321 -10.821 26.805 1.00 84.69 553 MET A N 1
ATOM 4500 C CA . MET A 1 553 ? 6.264 -10.254 25.447 1.00 84.69 553 MET A CA 1
ATOM 4501 C C . MET A 1 553 ? 7.077 -11.059 24.430 1.00 84.69 553 MET A C 1
ATOM 4503 O O . MET A 1 553 ? 6.808 -11.026 23.238 1.00 84.69 553 MET A O 1
ATOM 4507 N N . ASP A 1 554 ? 8.075 -11.802 24.892 1.00 87.25 554 ASP A N 1
ATOM 4508 C CA . ASP A 1 554 ? 9.053 -12.505 24.074 1.00 87.25 554 ASP A CA 1
ATOM 4509 C C . ASP A 1 554 ? 8.646 -13.968 23.851 1.00 87.25 554 ASP A C 1
ATOM 4511 O O . ASP A 1 554 ? 9.163 -14.892 24.481 1.00 87.25 554 ASP A O 1
ATOM 4515 N N . TYR A 1 555 ? 7.683 -14.198 22.959 1.00 89.81 555 TYR A N 1
ATOM 4516 C CA . TYR A 1 555 ? 7.257 -15.553 22.599 1.00 89.81 555 TYR A CA 1
ATOM 4517 C C . TYR A 1 555 ? 8.126 -16.142 21.486 1.00 89.81 555 TYR A C 1
ATOM 4519 O O . TYR A 1 555 ? 8.263 -15.565 20.403 1.00 89.81 555 TYR A O 1
ATOM 4527 N N . THR A 1 556 ? 8.670 -17.342 21.706 1.00 89.44 556 THR A N 1
ATOM 4528 C CA . THR A 1 556 ? 9.322 -18.079 20.616 1.00 89.44 556 THR A CA 1
ATOM 4529 C C . THR A 1 556 ? 8.289 -18.516 19.580 1.00 89.44 556 THR A C 1
ATOM 4531 O O . THR A 1 556 ? 7.089 -18.605 19.849 1.00 89.44 556 THR A O 1
ATOM 4534 N N . ARG A 1 557 ? 8.747 -18.831 18.366 1.00 86.44 557 ARG A N 1
ATOM 4535 C CA . ARG A 1 557 ? 7.872 -19.358 17.311 1.00 86.44 557 ARG A CA 1
ATOM 4536 C C . ARG A 1 557 ? 7.158 -20.641 17.753 1.00 86.44 557 ARG A C 1
ATOM 4538 O O . ARG A 1 557 ? 5.978 -20.814 17.469 1.00 86.44 557 ARG A O 1
ATOM 4545 N N . GLU A 1 558 ? 7.852 -21.530 18.461 1.00 89.88 558 GLU A N 1
ATOM 4546 C CA . GLU A 1 558 ? 7.280 -22.770 18.995 1.00 89.88 558 GLU A CA 1
ATOM 4547 C C . GLU A 1 558 ? 6.213 -22.497 20.057 1.00 89.88 558 GLU A C 1
ATOM 4549 O O . GLU A 1 558 ? 5.192 -23.180 20.073 1.00 89.88 558 GLU A O 1
ATOM 4554 N N . GLU A 1 559 ? 6.423 -21.502 20.923 1.00 92.44 559 GLU A N 1
ATOM 4555 C CA . GLU A 1 559 ? 5.433 -21.100 21.926 1.00 92.44 559 GLU A CA 1
ATOM 4556 C C . GLU A 1 559 ? 4.177 -20.521 21.271 1.00 92.44 559 GLU A C 1
ATOM 4558 O O . GLU A 1 559 ? 3.072 -20.924 21.636 1.00 92.44 559 GLU A O 1
ATOM 4563 N N . ARG A 1 560 ? 4.341 -19.653 20.261 1.00 89.81 560 ARG A N 1
ATOM 4564 C CA . ARG A 1 560 ? 3.230 -19.114 19.458 1.00 89.81 560 ARG A CA 1
ATOM 4565 C C . ARG A 1 560 ? 2.433 -20.230 18.778 1.00 89.81 560 ARG A C 1
ATOM 4567 O O . ARG A 1 560 ? 1.222 -20.312 18.938 1.00 89.81 560 ARG A O 1
ATOM 4574 N N . LEU A 1 561 ? 3.109 -21.164 18.107 1.00 88.69 561 LEU A N 1
ATOM 4575 C CA . LEU A 1 561 ? 2.464 -22.306 17.439 1.00 88.69 561 LEU A CA 1
ATOM 4576 C C . LEU A 1 561 ? 1.815 -23.316 18.400 1.00 88.69 561 LEU A C 1
ATOM 4578 O O . LEU A 1 561 ? 0.924 -24.069 18.001 1.00 88.69 561 LEU A O 1
ATOM 4582 N N . ALA A 1 562 ? 2.273 -23.379 19.651 1.00 93.19 562 ALA A N 1
ATOM 4583 C CA . ALA A 1 562 ? 1.688 -24.234 20.681 1.00 93.19 562 ALA A CA 1
ATOM 4584 C C . ALA A 1 562 ? 0.482 -23.589 21.383 1.00 93.19 562 ALA A C 1
ATOM 4586 O O . ALA A 1 562 ? -0.237 -24.287 22.108 1.00 93.19 562 ALA A O 1
ATOM 4587 N N . MET A 1 563 ? 0.254 -22.289 21.180 1.00 93.12 563 MET A N 1
ATOM 4588 C CA . MET A 1 563 ? -0.817 -21.538 21.819 1.00 93.12 563 MET A CA 1
ATOM 4589 C C . MET A 1 563 ? -2.188 -22.093 21.410 1.00 93.12 563 MET A C 1
ATOM 4591 O O . MET A 1 563 ? -2.478 -22.317 20.235 1.00 93.12 563 MET A O 1
ATOM 4595 N N . LYS A 1 564 ? -3.029 -22.376 22.411 1.00 94.94 564 LYS A N 1
ATOM 4596 C CA . LYS A 1 564 ? -4.404 -22.875 22.220 1.00 94.94 564 LYS A CA 1
ATOM 4597 C C . LYS A 1 564 ? -5.467 -21.843 22.526 1.00 94.94 564 LYS A C 1
ATOM 4599 O O . LYS A 1 564 ? -6.579 -21.958 22.025 1.00 94.94 564 LYS A O 1
ATOM 4604 N N . GLU A 1 565 ? -5.118 -20.854 23.326 1.00 93.94 565 GLU A N 1
ATOM 4605 C CA . GLU A 1 565 ? -5.985 -19.749 23.673 1.00 93.94 565 GLU A CA 1
ATOM 4606 C C . GLU A 1 565 ? -5.115 -18.510 23.820 1.00 93.94 565 GLU A C 1
ATOM 4608 O O . GLU A 1 565 ? -4.065 -18.563 24.468 1.00 93.94 565 GLU A O 1
ATOM 4613 N N . TYR A 1 566 ? -5.550 -17.431 23.188 1.00 93.06 566 TYR A N 1
ATOM 4614 C CA . TYR A 1 566 ? -4.900 -16.144 23.205 1.00 93.06 566 TYR A CA 1
ATOM 4615 C C . TYR A 1 566 ? -5.792 -15.137 23.926 1.00 93.06 566 TYR A C 1
ATOM 4617 O O . TYR A 1 566 ? -6.873 -14.773 23.458 1.00 93.06 566 TYR A O 1
ATOM 4625 N N . CYS A 1 567 ? -5.355 -14.750 25.124 1.00 87.81 567 CYS A N 1
ATOM 4626 C CA . CYS A 1 567 ? -6.136 -13.921 26.029 1.00 87.81 567 CYS A CA 1
ATOM 4627 C C . CYS A 1 567 ? -5.596 -12.498 26.069 1.00 87.81 567 CYS A C 1
ATOM 4629 O O . CYS A 1 567 ? -4.410 -12.278 26.314 1.00 87.81 567 CYS A O 1
ATOM 4631 N N . ILE A 1 568 ? -6.508 -11.537 25.962 1.00 91.75 568 ILE A N 1
ATOM 4632 C CA . ILE A 1 568 ? -6.207 -10.130 26.204 1.00 91.75 568 ILE A CA 1
ATOM 4633 C C . ILE A 1 568 ? -6.022 -9.942 27.723 1.00 91.75 568 ILE A C 1
ATOM 4635 O O . ILE A 1 568 ? -6.945 -10.252 28.481 1.00 91.75 568 ILE A O 1
ATOM 4639 N N . PRO A 1 569 ? -4.871 -9.440 28.200 1.00 92.44 569 PRO A N 1
ATOM 4640 C CA . PRO A 1 569 ? -4.623 -9.233 29.625 1.00 92.44 569 PRO A CA 1
ATOM 4641 C C . PRO A 1 569 ? -5.538 -8.148 30.204 1.00 92.44 569 PRO A C 1
ATOM 4643 O O . PRO A 1 569 ? -5.957 -7.231 29.504 1.00 92.44 569 PRO A O 1
ATOM 4646 N N . ASP A 1 570 ? -5.829 -8.217 31.503 1.00 91.69 570 ASP A N 1
ATOM 4647 C CA . ASP A 1 570 ? -6.664 -7.211 32.177 1.00 91.69 570 ASP A CA 1
ATOM 4648 C C . ASP A 1 570 ? -5.939 -5.876 32.407 1.00 91.69 570 ASP A C 1
ATOM 4650 O O . ASP A 1 570 ? -6.590 -4.837 32.506 1.00 91.69 570 ASP A O 1
ATOM 4654 N N . GLY A 1 571 ? -4.608 -5.904 32.524 1.00 95.56 571 GLY A N 1
ATOM 4655 C CA . GLY A 1 571 ? -3.816 -4.714 32.824 1.00 95.56 571 GLY A CA 1
ATOM 4656 C C . GLY A 1 571 ? -3.552 -3.813 31.624 1.00 95.56 571 GLY A C 1
ATOM 4657 O O . GLY A 1 571 ? -3.731 -4.220 30.479 1.00 95.56 571 GLY A O 1
ATOM 4658 N N . TYR A 1 572 ? -3.138 -2.579 31.911 1.00 96.19 572 TYR A N 1
ATOM 4659 C CA . TYR A 1 572 ? -2.946 -1.529 30.908 1.00 96.19 572 TYR A CA 1
ATOM 4660 C C . TYR A 1 572 ? -1.772 -0.583 31.222 1.00 96.19 572 TYR A C 1
ATOM 4662 O O . TYR A 1 572 ? -1.713 0.523 30.684 1.00 96.19 572 TYR A O 1
ATOM 4670 N N . SER A 1 573 ? -0.816 -0.991 32.067 1.00 95.38 573 SER A N 1
ATOM 4671 C CA . SER A 1 573 ? 0.353 -0.171 32.447 1.00 95.38 573 SER A CA 1
ATOM 4672 C C . SER A 1 573 ? 1.183 0.257 31.236 1.00 95.38 573 SER A C 1
ATOM 4674 O O . SER A 1 573 ? 1.748 1.350 31.219 1.00 95.38 573 SER A O 1
ATOM 4676 N N . ARG A 1 574 ? 1.211 -0.575 30.190 1.00 91.88 574 ARG A N 1
ATOM 4677 C CA . ARG A 1 574 ? 1.901 -0.304 28.921 1.00 91.88 574 ARG A CA 1
ATOM 4678 C C . ARG A 1 574 ? 1.246 0.774 28.054 1.00 91.88 574 ARG A C 1
ATOM 4680 O O . ARG A 1 574 ? 1.911 1.330 27.192 1.00 91.88 574 ARG A O 1
ATOM 4687 N N . HIS A 1 575 ? -0.032 1.078 28.277 1.00 96.25 575 HIS A N 1
ATOM 4688 C CA . HIS A 1 575 ? -0.806 1.994 27.432 1.00 96.25 575 HIS A CA 1
ATOM 4689 C C . HIS A 1 575 ? -0.882 3.415 28.005 1.00 96.25 575 HIS A C 1
ATOM 4691 O O . HIS A 1 575 ? -1.710 4.223 27.595 1.00 96.25 575 HIS A O 1
ATOM 4697 N N . LEU A 1 576 ? -0.028 3.739 28.979 1.00 96.50 576 LEU A N 1
ATOM 4698 C CA . LEU A 1 576 ? -0.013 5.041 29.648 1.00 96.50 576 LEU A CA 1
ATOM 4699 C C . LEU A 1 576 ? 0.763 6.126 28.871 1.00 96.50 576 LEU A C 1
ATOM 4701 O O . LEU A 1 576 ? 0.834 7.266 29.340 1.00 96.50 576 LEU A O 1
ATOM 4705 N N . SER A 1 577 ? 1.328 5.806 27.700 1.00 94.50 577 SER A N 1
ATOM 4706 C CA . SER A 1 577 ? 1.998 6.750 26.793 1.00 94.50 577 SER A CA 1
ATOM 4707 C C . SER A 1 577 ? 1.182 7.035 25.527 1.00 94.50 577 SER A C 1
ATOM 4709 O O . SER A 1 577 ? 0.473 6.175 25.012 1.00 94.50 577 SER A O 1
ATOM 4711 N N . GLY A 1 578 ? 1.330 8.262 25.023 1.00 93.00 578 GLY A N 1
ATOM 4712 C CA . GLY A 1 578 ? 0.729 8.773 23.786 1.00 93.00 578 GLY A CA 1
ATOM 4713 C C . GLY A 1 578 ? 1.646 9.815 23.139 1.00 93.00 578 GLY A C 1
ATOM 4714 O O . GLY A 1 578 ? 1.236 10.952 22.893 1.00 93.00 578 GLY A O 1
ATOM 4715 N N . GLY A 1 579 ? 2.929 9.474 23.003 1.00 93.94 579 GLY A N 1
ATOM 4716 C CA . GLY A 1 579 ? 3.998 10.355 22.538 1.00 93.94 579 GLY A CA 1
ATOM 4717 C C . GLY A 1 579 ? 4.017 10.556 21.024 1.00 93.94 579 GLY A C 1
ATOM 4718 O O . GLY A 1 579 ? 4.294 11.668 20.574 1.00 93.94 579 GLY A O 1
ATOM 4719 N N . ASN A 1 580 ? 3.671 9.527 20.249 1.00 94.62 580 ASN A N 1
ATOM 4720 C CA . ASN A 1 580 ? 3.535 9.588 18.787 1.00 94.62 580 ASN A CA 1
ATOM 4721 C C . ASN A 1 580 ? 2.090 9.275 18.333 1.00 94.62 580 ASN A C 1
ATOM 4723 O O . ASN A 1 580 ? 1.211 9.044 19.167 1.00 94.62 580 ASN A O 1
ATOM 4727 N N . LEU A 1 581 ? 1.810 9.335 17.023 1.00 95.31 581 LEU A N 1
ATOM 4728 C CA . LEU A 1 581 ? 0.457 9.097 16.498 1.00 95.31 581 LEU A CA 1
ATOM 4729 C C . LEU A 1 581 ? -0.008 7.657 16.732 1.00 95.31 581 LEU A C 1
ATOM 4731 O O . LEU A 1 581 ? -1.138 7.470 17.183 1.00 95.31 581 LEU A O 1
ATOM 4735 N N . ARG A 1 582 ? 0.869 6.671 16.504 1.00 91.69 582 ARG A N 1
ATOM 4736 C CA . ARG A 1 582 ? 0.581 5.250 16.727 1.00 91.69 582 ARG A CA 1
ATOM 4737 C C . ARG A 1 582 ? 0.174 4.971 18.171 1.00 91.69 582 ARG A C 1
ATOM 4739 O O . ARG A 1 582 ? -0.880 4.395 18.413 1.00 91.69 582 ARG A O 1
ATOM 4746 N N . GLU A 1 583 ? 0.950 5.448 19.142 1.00 95.12 583 GLU A N 1
ATOM 4747 C CA . GLU A 1 583 ? 0.633 5.318 20.565 1.00 95.12 583 GLU A CA 1
ATOM 4748 C C . GLU A 1 583 ? -0.691 6.017 20.897 1.00 95.12 583 GLU A C 1
ATOM 4750 O O . GLU A 1 583 ? -1.549 5.435 21.554 1.00 95.12 583 GLU A O 1
ATOM 4755 N N . LYS A 1 584 ? -0.909 7.248 20.419 1.00 97.62 584 LYS A N 1
ATOM 4756 C CA . LYS A 1 584 ? -2.168 7.969 20.663 1.00 97.62 584 LYS A CA 1
ATOM 4757 C C . LYS A 1 584 ? -3.398 7.201 20.160 1.00 97.62 584 LYS A C 1
ATOM 4759 O O . LYS A 1 584 ? -4.424 7.218 20.838 1.00 97.62 584 LYS A O 1
ATOM 4764 N N . TYR A 1 585 ? -3.292 6.533 19.012 1.00 96.50 585 TYR A N 1
ATOM 4765 C CA . TYR A 1 585 ? -4.341 5.680 18.453 1.00 96.50 585 TYR A CA 1
ATOM 4766 C C . TYR A 1 585 ? -4.478 4.363 19.232 1.00 96.50 585 TYR A C 1
ATOM 4768 O O . TYR A 1 585 ? -5.499 4.121 19.878 1.00 96.50 585 TYR A O 1
ATOM 4776 N N . HIS A 1 586 ? -3.431 3.537 19.233 1.00 94.69 586 HIS A N 1
ATOM 4777 C CA . HIS A 1 586 ? -3.456 2.178 19.770 1.00 94.69 586 HIS A CA 1
ATOM 4778 C C . HIS A 1 586 ? -3.548 2.154 21.301 1.00 94.69 586 HIS A C 1
ATOM 4780 O O . HIS A 1 586 ? -4.469 1.559 21.868 1.00 94.69 586 HIS A O 1
ATOM 4786 N N . ASN A 1 587 ? -2.642 2.852 21.998 1.00 96.81 587 ASN A N 1
ATOM 4787 C CA . ASN A 1 587 ? -2.699 2.938 23.458 1.00 96.81 587 ASN A CA 1
ATOM 4788 C C . ASN A 1 587 ? -3.922 3.729 23.908 1.00 96.81 587 ASN A C 1
ATOM 4790 O O . ASN A 1 587 ? -4.532 3.368 24.909 1.00 96.81 587 ASN A O 1
ATOM 4794 N N . GLY A 1 588 ? -4.311 4.775 23.170 1.00 97.69 588 GLY A N 1
ATOM 4795 C CA . GLY A 1 588 ? -5.541 5.514 23.446 1.00 97.69 588 GLY A CA 1
ATOM 4796 C C . GLY A 1 588 ? -6.763 4.598 23.465 1.00 97.69 588 GLY A C 1
ATOM 4797 O O . GLY A 1 588 ? -7.509 4.607 24.444 1.00 97.69 588 GLY A O 1
ATOM 4798 N N . TYR A 1 589 ? -6.930 3.751 22.445 1.00 97.31 589 TYR A N 1
ATOM 4799 C CA . TYR A 1 589 ? -8.018 2.774 22.393 1.00 97.31 589 TYR A CA 1
ATOM 4800 C C . TYR A 1 589 ? -7.981 1.811 23.590 1.00 97.31 589 TYR A C 1
ATOM 4802 O O . TYR A 1 589 ? -8.946 1.736 24.358 1.00 97.31 589 TYR A O 1
ATOM 4810 N N . TRP A 1 590 ? -6.860 1.113 23.798 1.00 97.44 590 TRP A N 1
ATOM 4811 C CA . TRP A 1 590 ? -6.767 0.090 24.843 1.00 97.44 590 TRP A CA 1
ATOM 4812 C C . TRP A 1 590 ? -6.870 0.663 26.253 1.00 97.44 590 TRP A C 1
ATOM 4814 O O . TRP A 1 590 ? -7.587 0.108 27.088 1.00 97.44 590 TRP A O 1
ATOM 4824 N N . LEU A 1 591 ? -6.221 1.798 26.523 1.00 98.19 591 LEU A N 1
ATOM 4825 C CA . LEU A 1 591 ? -6.337 2.487 27.805 1.00 98.19 591 LEU A CA 1
ATOM 4826 C C . LEU A 1 591 ? -7.795 2.861 28.077 1.00 98.19 591 LEU A C 1
ATOM 4828 O O . LEU A 1 591 ? -8.300 2.629 29.175 1.00 98.19 591 LEU A O 1
ATOM 4832 N N . ARG A 1 592 ? -8.496 3.392 27.070 1.00 97.12 592 ARG A N 1
ATOM 4833 C CA . ARG A 1 592 ? -9.900 3.784 27.189 1.00 97.12 592 ARG A CA 1
ATOM 4834 C C . ARG A 1 592 ? -10.809 2.587 27.480 1.00 97.12 592 ARG A C 1
ATOM 4836 O O . ARG A 1 592 ? -11.644 2.679 28.378 1.00 97.12 592 ARG A O 1
ATOM 4843 N N . GLU A 1 593 ? -10.677 1.482 26.748 1.00 96.44 593 GLU A N 1
ATOM 4844 C CA . GLU A 1 593 ? -11.453 0.246 26.967 1.00 96.44 593 GLU A CA 1
ATOM 4845 C C . GLU A 1 593 ? -11.206 -0.343 28.363 1.00 96.44 593 GLU A C 1
ATOM 4847 O O . GLU A 1 593 ? -12.149 -0.645 29.102 1.00 96.44 593 GLU A O 1
ATOM 4852 N N . LYS A 1 594 ? -9.937 -0.466 28.765 1.00 97.38 594 LYS A N 1
ATOM 4853 C CA . LYS A 1 594 ? -9.559 -1.123 30.023 1.00 97.38 594 LYS A CA 1
ATOM 4854 C C . LYS A 1 594 ? -9.902 -0.283 31.253 1.00 97.38 594 LYS A C 1
ATOM 4856 O O . LYS A 1 594 ? -10.445 -0.812 32.222 1.00 97.38 594 LYS A O 1
ATOM 4861 N N . VAL A 1 595 ? -9.673 1.030 31.206 1.00 98.38 595 VAL A N 1
ATOM 4862 C CA . VAL A 1 595 ? -10.068 1.940 32.293 1.00 98.38 595 VAL A CA 1
ATOM 4863 C C . VAL A 1 595 ? -11.586 1.986 32.438 1.00 98.38 595 VAL A C 1
ATOM 4865 O O . VAL A 1 595 ? -12.104 1.973 33.554 1.00 98.38 595 VAL A O 1
ATOM 4868 N N . PHE A 1 596 ? -12.327 2.003 31.329 1.00 98.00 596 PHE A N 1
ATOM 4869 C CA . PHE A 1 596 ? -13.785 1.962 31.389 1.00 98.00 596 PHE A CA 1
ATOM 4870 C C . PHE A 1 596 ? -14.306 0.673 32.031 1.00 98.00 596 PHE A C 1
ATOM 4872 O O . PHE A 1 596 ? -15.239 0.723 32.839 1.00 98.00 596 PHE A O 1
ATOM 4879 N N . ALA A 1 597 ? -13.674 -0.467 31.736 1.00 96.75 597 ALA A N 1
ATOM 4880 C CA . ALA A 1 597 ? -13.986 -1.728 32.395 1.00 96.75 597 ALA A CA 1
ATOM 4881 C C . ALA A 1 597 ? -13.780 -1.652 33.918 1.00 96.75 597 ALA A C 1
ATOM 4883 O O . ALA A 1 597 ? -14.619 -2.167 34.658 1.00 96.75 597 ALA A O 1
ATOM 4884 N N . ASP A 1 598 ? -12.732 -0.974 34.398 1.00 97.81 598 ASP A N 1
ATOM 4885 C CA . ASP A 1 598 ? -12.528 -0.758 35.834 1.00 97.81 598 ASP A CA 1
ATOM 4886 C C . ASP A 1 598 ? -13.573 0.176 36.456 1.00 97.81 598 ASP A C 1
ATOM 4888 O O . ASP A 1 598 ? -14.121 -0.144 37.513 1.00 97.81 598 ASP A O 1
ATOM 4892 N N . ILE A 1 599 ? -13.918 1.287 35.796 1.00 98.38 599 ILE A N 1
ATOM 4893 C CA . ILE A 1 599 ? -14.977 2.196 36.268 1.00 98.38 599 ILE A CA 1
ATOM 4894 C C . ILE A 1 599 ? -16.304 1.430 36.416 1.00 98.38 599 ILE A C 1
ATOM 4896 O O . ILE A 1 599 ? -16.997 1.572 37.426 1.00 98.38 599 ILE A O 1
ATOM 4900 N N . CYS A 1 600 ? -16.627 0.547 35.465 1.00 97.19 600 CYS A N 1
ATOM 4901 C CA . CYS A 1 600 ? -17.833 -0.285 35.498 1.00 97.19 600 CYS A CA 1
ATOM 4902 C C . CYS A 1 600 ? -17.868 -1.320 36.637 1.00 97.19 600 CYS A C 1
ATOM 4904 O O . CYS A 1 600 ? -18.931 -1.887 36.893 1.00 97.19 600 CYS A O 1
ATOM 4906 N N . ARG A 1 601 ? -16.746 -1.592 37.322 1.00 96.31 601 ARG A N 1
ATOM 4907 C CA . ARG A 1 601 ? -16.706 -2.470 38.509 1.00 96.31 601 ARG A CA 1
ATOM 4908 C C . ARG A 1 601 ? -17.183 -1.763 39.781 1.00 96.31 601 ARG A C 1
ATOM 4910 O O . ARG A 1 601 ? -17.335 -2.411 40.813 1.00 96.31 601 ARG A O 1
ATOM 4917 N N . CYS A 1 602 ? -17.396 -0.448 39.742 1.00 96.94 602 CYS A N 1
ATOM 4918 C CA . CYS A 1 602 ? -17.903 0.294 40.887 1.00 96.94 602 CYS A CA 1
ATOM 4919 C C . CYS A 1 602 ? -19.423 0.123 41.028 1.00 96.94 602 CYS A C 1
ATOM 4921 O O . CYS A 1 602 ? -20.195 0.738 40.295 1.00 96.94 602 CYS A O 1
ATOM 4923 N N . ASP A 1 603 ? -19.861 -0.622 42.046 1.00 95.56 603 ASP A N 1
ATOM 4924 C CA . ASP A 1 603 ? -21.286 -0.877 42.332 1.00 95.56 603 ASP A CA 1
ATOM 4925 C C . ASP A 1 603 ? -22.119 0.389 42.629 1.00 95.56 603 ASP A C 1
ATOM 4927 O O . ASP A 1 603 ? -23.347 0.334 42.697 1.00 95.56 603 ASP A O 1
ATOM 4931 N N . ARG A 1 604 ? -21.464 1.537 42.851 1.00 95.88 604 ARG A N 1
ATOM 4932 C CA . ARG A 1 604 ? -22.118 2.828 43.117 1.00 95.88 604 ARG A CA 1
ATOM 4933 C C . ARG A 1 604 ? -22.535 3.578 41.850 1.00 95.88 604 ARG A C 1
ATOM 4935 O O . ARG A 1 604 ? -23.233 4.583 41.968 1.00 95.88 604 ARG A O 1
ATOM 4942 N N . LEU A 1 605 ? -22.076 3.148 40.678 1.00 97.44 605 LEU A N 1
ATOM 4943 C CA . LEU A 1 605 ? -22.311 3.827 39.408 1.00 97.44 605 LEU A CA 1
ATOM 4944 C C . LEU A 1 605 ? -23.350 3.063 38.583 1.00 97.44 605 LEU A C 1
ATOM 4946 O O . LEU A 1 605 ? -23.330 1.834 38.520 1.00 97.44 605 LEU A O 1
ATOM 4950 N N . ASP A 1 606 ? -24.253 3.785 37.919 1.00 96.44 606 ASP A N 1
ATOM 4951 C CA . ASP A 1 606 ? -25.192 3.165 36.987 1.00 96.44 606 ASP A CA 1
ATOM 4952 C C . ASP A 1 606 ? -24.463 2.810 35.687 1.00 96.44 606 ASP A C 1
ATOM 4954 O O . ASP A 1 606 ? -24.091 3.670 34.884 1.00 96.44 606 ASP A O 1
ATOM 4958 N N . ARG A 1 607 ? -24.282 1.507 35.474 1.00 95.06 607 ARG A N 1
ATOM 4959 C CA . ARG A 1 607 ? -23.605 0.959 34.300 1.00 95.06 607 ARG A CA 1
ATOM 4960 C C . ARG A 1 607 ? -24.244 1.389 32.978 1.00 95.06 607 ARG A C 1
ATOM 4962 O O . ARG A 1 607 ? -23.518 1.638 32.023 1.00 95.06 607 ARG A O 1
ATOM 4969 N N . ARG A 1 608 ? -25.571 1.518 32.906 1.00 94.50 608 ARG A N 1
ATOM 4970 C CA . ARG A 1 608 ? -26.254 1.930 31.671 1.00 94.50 608 ARG A CA 1
ATOM 4971 C C . ARG A 1 608 ? -25.958 3.389 31.338 1.00 94.50 608 ARG A C 1
ATOM 4973 O O . ARG A 1 608 ? -25.776 3.716 30.171 1.00 94.50 608 ARG A O 1
ATOM 4980 N N . VAL A 1 609 ? -25.880 4.255 32.351 1.00 95.56 609 VAL A N 1
ATOM 4981 C CA . VAL A 1 609 ? -25.495 5.666 32.173 1.00 95.56 609 VAL A CA 1
ATOM 4982 C C . VAL A 1 609 ? -24.040 5.775 31.718 1.00 95.56 609 VAL A C 1
ATOM 4984 O O . VAL A 1 609 ? -23.747 6.502 30.770 1.00 95.56 609 VAL A O 1
ATOM 4987 N N . LEU A 1 610 ? -23.141 5.015 32.351 1.00 97.25 610 LEU A N 1
ATOM 4988 C CA . LEU A 1 610 ? -21.730 4.946 31.969 1.00 97.25 610 LEU A CA 1
ATOM 4989 C C . LEU A 1 610 ? -21.553 4.502 30.511 1.00 97.25 610 LEU A C 1
ATOM 4991 O O . LEU A 1 610 ? -20.857 5.168 29.750 1.00 97.25 610 LEU A O 1
ATOM 4995 N N . GLU A 1 611 ? -22.212 3.413 30.113 1.00 95.94 611 GLU A N 1
ATOM 4996 C CA . GLU A 1 611 ? -22.189 2.897 28.738 1.00 95.94 611 GLU A CA 1
ATOM 4997 C C . GLU A 1 611 ? -22.785 3.889 27.747 1.00 95.94 611 GLU A C 1
ATOM 4999 O O . GLU A 1 611 ? -22.211 4.098 26.681 1.00 95.94 611 GLU A O 1
ATOM 5004 N N . GLY A 1 612 ? -23.881 4.550 28.127 1.00 95.62 612 GLY A N 1
ATOM 5005 C CA . GLY A 1 612 ? -24.489 5.614 27.343 1.00 95.62 612 GLY A CA 1
ATOM 5006 C C . GLY A 1 612 ? -23.496 6.719 27.004 1.00 95.62 612 GLY A C 1
ATOM 5007 O O . GLY A 1 612 ? -23.405 7.103 25.849 1.00 95.62 612 GLY A O 1
ATOM 5008 N N . TYR A 1 613 ? -22.711 7.196 27.974 1.00 96.62 613 TYR A N 1
ATOM 5009 C CA . TYR A 1 613 ? -21.692 8.210 27.694 1.00 96.62 613 TYR A CA 1
ATOM 5010 C C . TYR A 1 613 ? -20.458 7.663 26.977 1.00 96.62 613 TYR A C 1
ATOM 5012 O O . TYR A 1 613 ? -19.865 8.381 26.173 1.00 96.62 613 TYR A O 1
ATOM 5020 N N . TYR A 1 614 ? -20.046 6.431 27.273 1.00 96.88 614 TYR A N 1
ATOM 5021 C CA . TYR A 1 614 ? -18.855 5.829 26.681 1.00 96.88 614 TYR A CA 1
ATOM 5022 C C . TYR A 1 614 ? -19.019 5.612 25.177 1.00 96.88 614 TYR A C 1
ATOM 5024 O O . TYR A 1 614 ? -18.220 6.122 24.394 1.00 96.88 614 TYR A O 1
ATOM 5032 N N . TYR A 1 615 ? -20.089 4.915 24.784 1.00 95.50 615 TYR A N 1
ATOM 5033 C CA . TYR A 1 615 ? -20.330 4.525 23.395 1.00 95.50 615 TYR A CA 1
ATOM 5034 C C . TYR A 1 615 ? -20.889 5.669 22.528 1.00 95.50 615 TYR A C 1
ATOM 5036 O O . TYR A 1 615 ? -21.087 5.492 21.330 1.00 95.50 615 TYR A O 1
ATOM 5044 N N . THR A 1 616 ? -21.117 6.855 23.104 1.00 94.00 616 THR A N 1
ATOM 5045 C CA . THR A 1 616 ? -21.401 8.097 22.360 1.00 94.00 616 THR A CA 1
ATOM 5046 C C . THR A 1 616 ? -20.228 9.084 22.390 1.00 94.00 616 THR A C 1
ATOM 5048 O O . THR A 1 616 ? -20.425 10.285 22.179 1.00 94.00 616 THR A O 1
ATOM 5051 N N . GLY A 1 617 ? -19.019 8.631 22.742 1.00 94.00 617 GLY A N 1
ATOM 5052 C CA . GLY A 1 617 ? -17.813 9.466 22.797 1.00 94.00 617 GLY A CA 1
ATOM 5053 C C . GLY A 1 617 ? -17.856 10.607 23.826 1.00 94.00 617 GLY A C 1
ATOM 5054 O O . GLY A 1 617 ? -17.077 11.556 23.761 1.00 94.00 617 GLY A O 1
ATOM 5055 N N . SER A 1 618 ? -18.780 10.568 24.789 1.00 95.38 618 SER A N 1
ATOM 5056 C CA . SER A 1 618 ? -19.047 11.647 25.748 1.00 95.38 618 SER A CA 1
ATOM 5057 C C . SER A 1 618 ? -18.235 11.502 27.043 1.00 95.38 618 SER A C 1
ATOM 5059 O O . SER A 1 618 ? -18.763 11.629 28.149 1.00 95.38 618 SER A O 1
ATOM 5061 N N . TYR A 1 619 ? -16.924 11.280 26.921 1.00 96.88 619 TYR A N 1
ATOM 5062 C CA . TYR A 1 619 ? -16.040 10.922 28.043 1.00 96.88 619 TYR A CA 1
ATOM 5063 C C . TYR A 1 619 ? -15.977 11.969 29.164 1.00 96.88 619 TYR A C 1
ATOM 5065 O O . TYR A 1 619 ? -15.853 11.618 30.335 1.00 96.88 619 TYR A O 1
ATOM 5073 N N . ARG A 1 620 ? -16.115 13.261 28.839 1.00 97.56 620 ARG A N 1
ATOM 5074 C CA . ARG A 1 620 ? -16.168 14.332 29.852 1.00 97.56 620 ARG A CA 1
ATOM 5075 C C . ARG A 1 620 ? -17.432 14.248 30.709 1.00 97.56 620 ARG A C 1
ATOM 5077 O O . ARG A 1 620 ? -17.329 14.324 31.926 1.00 97.56 620 ARG A O 1
ATOM 5084 N N . LYS A 1 621 ? -18.592 14.000 30.088 1.00 97.00 621 LYS A N 1
ATOM 5085 C CA . LYS A 1 621 ? -19.861 13.792 30.808 1.00 97.00 621 LYS A CA 1
ATOM 5086 C C . LYS A 1 621 ? -19.819 12.527 31.662 1.00 97.00 621 LYS A C 1
ATOM 5088 O O . LYS A 1 621 ? -20.354 12.515 32.764 1.00 97.00 621 LYS A O 1
ATOM 5093 N N . LEU A 1 622 ? -19.149 11.480 31.172 1.00 98.00 622 LEU A N 1
ATOM 5094 C CA . LEU A 1 622 ? -18.888 10.273 31.955 1.00 98.00 622 LEU A CA 1
ATOM 5095 C C . LEU A 1 622 ? -18.086 10.613 33.217 1.00 98.00 622 LEU A C 1
ATOM 5097 O O . LEU A 1 622 ? -18.508 10.262 34.315 1.00 98.00 622 LEU A O 1
ATOM 5101 N N . ALA A 1 623 ? -16.971 11.334 33.076 1.00 98.38 623 ALA A N 1
ATOM 5102 C CA . ALA A 1 623 ? -16.139 11.728 34.210 1.00 98.38 623 ALA A CA 1
ATOM 5103 C C . ALA A 1 623 ? -16.889 12.626 35.215 1.00 98.38 623 ALA A C 1
ATOM 5105 O O . ALA A 1 623 ? -16.781 12.400 36.418 1.00 98.38 623 ALA A O 1
ATOM 5106 N N . GLU A 1 624 ? -17.685 13.587 34.734 1.00 98.19 624 GLU A N 1
ATOM 5107 C CA . GLU A 1 624 ? -18.553 14.437 35.566 1.00 98.19 624 GLU A CA 1
ATOM 5108 C C . GLU A 1 624 ? -19.575 13.604 36.355 1.00 98.19 624 GLU A C 1
ATOM 5110 O O . GLU A 1 624 ? -19.724 13.785 37.561 1.00 98.19 624 GLU A O 1
ATOM 5115 N N . TYR A 1 625 ? -20.224 12.632 35.709 1.00 98.06 625 TYR A N 1
ATOM 5116 C CA . TYR A 1 625 ? -21.163 11.725 36.371 1.00 98.06 625 TYR A CA 1
ATOM 5117 C C . TYR A 1 625 ? -20.498 10.896 37.483 1.00 98.06 625 TYR A C 1
ATOM 5119 O O . TYR A 1 625 ? -21.071 10.728 38.564 1.00 98.06 625 TYR A O 1
ATOM 5127 N N . VAL A 1 626 ? -19.278 10.400 37.245 1.00 98.38 626 VAL A N 1
ATOM 5128 C CA . VAL A 1 626 ? -18.493 9.684 38.264 1.00 98.38 626 VAL A CA 1
ATOM 5129 C C . VAL A 1 626 ? -18.135 10.614 39.425 1.00 98.38 626 VAL A C 1
ATOM 5131 O O . VAL A 1 626 ? -18.338 10.240 40.582 1.00 98.38 626 VAL A O 1
ATOM 5134 N N . ASP A 1 627 ? -17.653 11.827 39.128 1.00 97.44 627 ASP A N 1
ATOM 5135 C CA . ASP A 1 627 ? -17.337 12.848 40.132 1.00 97.44 627 ASP A CA 1
ATOM 5136 C C . ASP A 1 627 ? -18.553 13.136 41.032 1.00 97.44 627 ASP A C 1
ATOM 5138 O O . ASP A 1 627 ? -18.428 13.122 42.256 1.00 97.44 627 ASP A O 1
ATOM 5142 N N . GLU A 1 628 ? -19.739 13.332 40.452 1.00 96.94 628 GLU A N 1
ATOM 5143 C CA . GLU A 1 628 ? -20.976 13.611 41.191 1.00 96.94 628 GLU A CA 1
ATOM 5144 C C . GLU A 1 628 ? -21.428 12.436 42.071 1.00 96.94 628 GLU A C 1
ATOM 5146 O O . GLU A 1 628 ? -21.810 12.632 43.228 1.00 96.94 628 GLU A O 1
ATOM 5151 N N . CYS A 1 629 ? -21.364 11.205 41.557 1.00 97.00 629 CYS A N 1
ATOM 5152 C CA . CYS A 1 629 ? -21.825 10.022 42.287 1.00 97.00 629 CYS A CA 1
ATOM 5153 C C . CYS A 1 629 ? -20.900 9.621 43.444 1.00 97.00 629 CYS A C 1
ATOM 5155 O O . CYS A 1 629 ? -21.361 8.994 44.407 1.00 97.00 629 CYS A O 1
ATOM 5157 N N . LEU A 1 630 ? -19.605 9.945 43.354 1.00 95.94 630 LEU A N 1
ATOM 5158 C CA . LEU A 1 630 ? -18.576 9.555 44.325 1.00 95.94 630 LEU A CA 1
ATOM 5159 C C . LEU A 1 630 ? -18.097 10.704 45.227 1.00 95.94 630 LEU A C 1
ATOM 5161 O O . LEU A 1 630 ? -17.357 10.453 46.176 1.00 95.94 630 LEU A O 1
ATOM 5165 N N . ALA A 1 631 ? -18.556 11.941 45.005 1.00 84.06 631 ALA A N 1
ATOM 5166 C CA . ALA A 1 631 ? -18.310 13.082 45.899 1.00 84.06 631 ALA A CA 1
ATOM 5167 C C . ALA A 1 631 ? -18.974 12.955 47.292 1.00 84.06 631 ALA A C 1
ATOM 5169 O O . ALA A 1 631 ? -18.728 13.779 48.181 1.00 84.06 631 ALA A O 1
ATOM 5170 N N . HIS A 1 632 ? -19.814 11.937 47.489 1.00 59.62 632 HIS A N 1
ATOM 5171 C CA . HIS A 1 632 ? -20.519 11.603 48.731 1.00 59.62 632 HIS A CA 1
ATOM 5172 C C . HIS A 1 632 ? -20.178 10.185 49.198 1.00 59.62 632 HIS A C 1
ATOM 5174 O O . HIS A 1 632 ? -20.463 9.878 50.375 1.00 59.62 632 HIS A O 1
#

pLDDT: mean 86.94, std 14.48, range [30.34, 98.62]

Secondary structure (DSSP, 8-state):
--------PPSEEE-SS-SSS--EEEEEETTEEEEEEETTS--S-SS--TT-HHHHHHHHTTTT-SS-S--GGGTT--SEEEEEESS-SS-SSSTT-EEEEEE-SSSSSS-SEEEEEE-S-BTTBS-EEEEEEESSS------EETTTTEE--TT-EEGGGEESSS-SSSEEEEEE-SS-TTS-SEEEEEEE-SS-SSS-SEEEEEE--GGGGGTSSSS--TT--PPP-SEESEEEEEE--S---BTTBS----EEEEEE-SSS--EE-TTSEEE-GGGSPPTT-HHHHGGGHHHHH--EEE---TTTHHHHHHH-TT-SEEEEEE-SSS----TTTTS-TT--SSTT--TT---SS-SSS-EEEEETT--STT-EEE-TTT--EEETT-SEEEEE--SS------SS---TTT-PPPPTT-EEEEEEEE-SSSSSS--EEEEEEEETT-HHHH-EEEEEEEHHHHT-----PPPB-----PPP----GGG--SPPP-HHHHTT-HHHHHHHHHHHHHHHHHHHHHHHHHHHHHHHHHHT--TTTTTTTT------HHHHHH-SB----S--GGG---SSHHHHHHHHHHHHHHHHHHHTT-TTS-HHHHHHHHTTT-HHHHHHHHHHHH--

Sequence (632 aa):
MDQYDGSVLAPGFYDLNKDGVKDAVAFLYRGKHALFISDDGHLPWDKEPKEGFDVYFQTAFRAGERANPWHEMRMGWGNYTWLVDRDGCGRYDSLGDFCYRAFDLNGDGAPEAEYYHLFPGEDWCPYSNKFVVNFNGERDLSNIDFANLTYGDEQAYDKGFKYLMNVHGSGFFVNSYSLHPENSWETPIAWYDFDCDGKTNMTMRVGDTLHNNSIIGVGLNLEKFDRYAGIATEFELAMELNGDTSDDNWHSLDMMLSFNNYKNPTLDYTGYKDHLACMKPLPGSEVFYGKMLPSRTEELRQYLPYLDGVKIGLEHDNWDANWMVFDEDGDDCRWEEMFSCHEGDGEKSNYRTCLLSDHLGDRTEKDPTNAGKSLLYVSPMDGKIHLYRAKYGWWEIDYLALFKGSTDHKYLTEGPAPSEGMRYTRIRYFDHDGDGYVDTLRYETVEYGREEETAQLIREIRLSDLGVEIPQPELFDPRTDAKATGFRVENWNGKPFTPEDFEGTPAKTVYDKTKAFYTKVCEQMWEGAQVLYQCAVRHGLNASERLDENLKMDYTREERLAMKEYCIPDGYSRHLSGGNLREKYHNGYWLREKVFADICRCDRLDRRVLEGYYYTGSYRKLAEYVDECLAH

Radius of gyration: 28.07 Å; chains: 1; bounding box: 73×45×96 Å

Foldseek 3Di:
DDDDDFALDDADFDQLQPPPATFKGWDQAVNWIKIKGQQVRHAPDPDADPVGPNVVVCVQQVAPDLAQRHDCSQFQSAKMKMWTPPVRPRARADAQIWIKIFHDLQNRRAGQKMWTWGAQDDQQARIKIKIKGHQLPPSRAFQANPNNRGGDDQQRADAQSHTSHLLFEFIKMFIASALAQQHGQWLIWGFYDLQSPSAGFKIKTWGLCLVVVQRPPDGRPPVDRDGRPQFTFKIKMFGDQFPPDDPNFRAFGFKMKMFGDNPDTDLRQSVPKFQAPSLAGRPSCCSRNPPSSCSSRPRIHTHQDHLCNLQSVLPDPPTQKMKMKGQQQRLDRHPQLNDQPQQAPDPCSPLLRSLRHFSARMKMFMDNGCPQSQWWWQFLQQLDIGGFQGAWIKHRHDLQLQAGDRNNDPDVPSHHHFAFQAKEKMKIFHDPPRPRGTFKIWIWIATPPGRPVRTDTPDMDGLVVLVADADDTDIDRLHDPQDAPSDHPNPDSSHRDHSVNNPSGRVNSSSVSVSVVLLVSLQLLLVLLVLLVVLCVVLVLQVQACQCVVPDNDADNVRRHPHRYDDDTLHLVVLPDSPTSSSSSNSSSVSNVNSLVSVCVDPQADNSVLSNCRSNSNSNVNSVSSCVSRVD